Protein AF-000000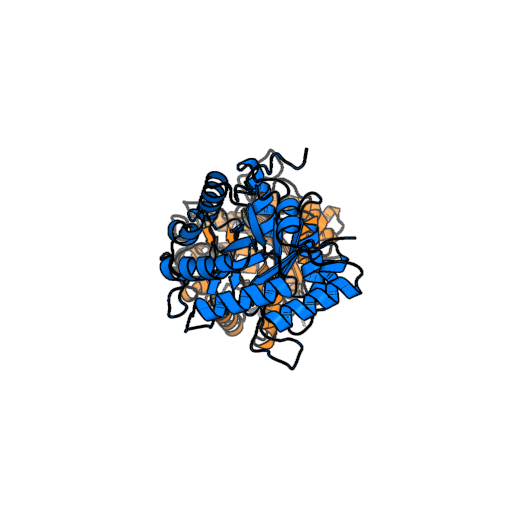0074026880 (afdb_homodimer)

Sequence (554 aa):
MRKVLISVAPVSALDKAINPKKIAEDVIECEKAGAGMVHLHVRDAQGNLTPDLTIFKETVERIREKSNIIIQASTGGISKLTIQERCAPLYYDKVEATSLNVGSCNLGNAVYCNPIDEVEYCVSEIIKMNKIPEIEVFELGMIHTVTELRKEFMFKDPILFSIVLGHIGAAPATIEALTAIRSFIPQDALWGITHAHRKNYEVFSAALGMGASTVRVGFEDSNYLDENTQVDKNVFLVERVAELIDVMGFAPATHDEARKMLSIKNSIGGKNCVYCEMRKVLISVAPVSALDKAINPKKIAEDVIECEKAGAGMVHLHVRDAQGNLTPDLTIFKETVERIREKSNIIIQASTGGISKLTIQERCAPLYYDKVEATSLNVGSCNLGNAVYCNPIDEVEYCVSEIIKMNKIPEIEVFELGMIHTVTELRKEFMFKDPILFSIVLGHIGAAPATIEALTAIRSFIPQDALWGITHAHRKNYEVFSAALGMGASTVRVGFEDSNYLDENTQVDKNVFLVERVAELIDVMGFAPATHDEARKMLSIKNSIGGKNCVYCE

Solvent-accessible surface area (backbone atoms only — not comparable to full-atom values): 28447 Å² total; per-residue (Å²): 124,58,60,29,32,28,30,35,25,66,60,36,81,81,44,53,71,55,48,42,67,64,52,19,54,45,50,49,50,19,36,76,42,34,31,14,29,38,46,39,70,41,28,42,59,61,34,44,78,44,59,58,52,64,54,38,50,52,19,51,53,56,30,53,74,79,40,80,55,41,32,25,36,42,46,66,77,86,68,90,66,50,64,72,41,34,44,46,59,64,76,38,84,78,45,50,28,28,42,37,57,57,41,26,29,23,51,49,74,40,63,38,82,29,34,48,67,51,31,51,50,50,52,50,51,36,55,76,59,68,41,42,56,37,35,44,30,50,45,54,14,30,49,52,38,50,59,56,44,53,76,79,40,86,71,67,70,50,42,36,37,28,42,42,21,34,43,49,44,30,22,54,72,41,65,67,48,50,53,50,43,54,70,66,53,60,88,78,40,46,36,23,40,37,43,37,73,37,35,66,58,65,59,58,49,51,39,49,73,72,61,38,39,31,41,49,47,20,34,50,39,31,47,38,70,31,83,84,40,73,56,94,54,48,38,62,51,42,36,51,51,39,49,54,36,42,75,73,62,34,37,59,18,47,31,69,54,39,27,61,72,52,62,50,76,78,72,74,74,68,72,80,67,79,70,79,110,124,58,62,28,32,27,30,36,24,63,61,36,81,80,42,52,68,55,48,42,67,62,52,19,53,44,51,50,50,19,37,78,45,34,31,12,30,38,45,39,70,40,29,42,59,61,34,44,78,46,58,59,51,64,52,39,50,50,20,51,52,56,30,54,74,79,40,79,54,40,34,24,36,43,47,66,78,85,69,90,65,50,65,73,40,34,44,44,60,62,76,39,84,75,42,50,29,27,41,38,55,56,41,28,30,22,50,50,73,40,63,38,81,31,35,47,66,52,28,51,51,51,52,51,50,36,55,74,59,67,39,43,56,38,35,45,30,51,44,54,15,28,50,53,39,50,60,57,45,53,75,80,40,84,74,68,69,50,43,35,38,28,43,42,22,33,43,48,44,28,22,53,70,40,65,69,47,50,52,49,42,53,71,66,53,61,87,77,41,45,36,24,40,36,44,36,72,36,36,66,58,66,60,57,51,51,40,50,73,73,62,39,38,32,40,49,48,20,34,50,37,31,46,39,70,32,83,85,41,71,56,95,55,48,37,62,52,42,36,50,51,39,47,53,36,41,76,72,63,33,37,58,17,47,32,70,54,38,28,61,71,51,61,50,78,79,74,77,76,69,71,76,65,78,68,81,108

Nearest PDB structures (foldseek):
  3no5-assembly2_C  TM=9.307E-01  e=2.090E-22  Cupriavidus pinatubonensis JMP134
  2y7d-assembly1_D  TM=9.167E-01  e=4.308E-23  Candidatus Cloacimonas acidaminovorans
  3c6c-assembly1_A  TM=9.116E-01  e=8.929E-23  Cupriavidus pinatubonensis JMP134
  3fa5-assembly1_B  TM=9.148E-01  e=9.540E-22  Paracoccus denitrificans PD1222
  3chv-assembly1_A-2  TM=9.078E-01  e=2.521E-21  Ruegeria pomeroyi DSS-3

Radius of gyration: 26.3 Å; Cα contacts (8 Å, |Δi|>4): 1227; chains: 2; bounding box: 46×79×79 Å

Structure (mmCIF, N/CA/C/O backbone):
data_AF-0000000074026880-model_v1
#
loop_
_entity.id
_entity.type
_entity.pdbx_description
1 polymer '3-keto-5-aminohexanoate cleavage enzyme'
#
loop_
_atom_site.group_PDB
_atom_site.id
_atom_site.type_symbol
_atom_site.label_atom_id
_atom_site.label_alt_id
_atom_site.label_comp_id
_atom_site.label_asym_id
_atom_site.label_entity_id
_atom_site.label_seq_id
_atom_site.pdbx_PDB_ins_code
_atom_site.Cartn_x
_atom_site.Cartn_y
_atom_site.Cartn_z
_atom_site.occupancy
_atom_site.B_iso_or_equiv
_atom_site.auth_seq_id
_atom_site.auth_comp_id
_atom_site.auth_asym_id
_atom_site.auth_atom_id
_atom_site.pdbx_PDB_model_num
ATOM 1 N N . MET A 1 1 ? -20.031 20.562 22.484 1 92.75 1 MET A N 1
ATOM 2 C CA . MET A 1 1 ? -19.984 20.469 21.031 1 92.75 1 MET A CA 1
ATOM 3 C C . MET A 1 1 ? -18.703 19.797 20.562 1 92.75 1 MET A C 1
ATOM 5 O O . MET A 1 1 ? -17.625 20.062 21.109 1 92.75 1 MET A O 1
ATOM 9 N N . ARG A 1 2 ? -18.859 18.844 19.609 1 97.31 2 ARG A N 1
ATOM 10 C CA . ARG A 1 2 ? -17.688 18.125 19.094 1 97.31 2 ARG A CA 1
ATOM 11 C C . ARG A 1 2 ? -16.75 19.078 18.328 1 97.31 2 ARG A C 1
ATOM 13 O O . ARG A 1 2 ? -17.219 19.875 17.516 1 97.31 2 ARG A O 1
ATOM 20 N N . LYS A 1 3 ? -15.438 19.062 18.688 1 98.69 3 LYS A N 1
ATOM 21 C CA . LYS A 1 3 ? -14.43 19.875 18.016 1 98.69 3 LYS A CA 1
ATOM 22 C C . LYS A 1 3 ? -13.711 19.094 16.938 1 98.69 3 LYS A C 1
ATOM 24 O O . LYS A 1 3 ? -13.383 17.906 17.125 1 98.69 3 LYS A O 1
ATOM 29 N N . VAL A 1 4 ? -13.5 19.672 15.781 1 98.88 4 VAL A N 1
ATOM 30 C CA . VAL A 1 4 ? -12.773 19.078 14.664 1 98.88 4 VAL A CA 1
ATOM 31 C C . VAL A 1 4 ? -11.57 19.953 14.305 1 98.88 4 VAL A C 1
ATOM 33 O O . VAL A 1 4 ? -11.703 21.172 14.148 1 98.88 4 VAL A O 1
ATOM 36 N N . LEU A 1 5 ? -10.422 19.391 14.25 1 98.94 5 LEU A N 1
ATOM 37 C CA . LEU A 1 5 ? -9.227 20.125 13.859 1 98.94 5 LEU A CA 1
ATOM 38 C C . LEU A 1 5 ? -9.125 20.234 12.344 1 98.94 5 LEU A C 1
ATOM 40 O O . LEU A 1 5 ? -9.102 19.219 11.641 1 98.94 5 LEU A O 1
ATOM 44 N N . ILE A 1 6 ? -9.117 21.438 11.836 1 98.94 6 ILE A N 1
ATOM 45 C CA . ILE A 1 6 ? -8.828 21.688 10.43 1 98.94 6 ILE A CA 1
ATOM 46 C C . ILE A 1 6 ? -7.336 21.969 10.25 1 98.94 6 ILE A C 1
ATOM 48 O O . ILE A 1 6 ? -6.789 22.891 10.867 1 98.94 6 ILE A O 1
ATOM 52 N N . SER A 1 7 ? -6.715 21.141 9.508 1 98.94 7 SER A N 1
ATOM 53 C CA . SER A 1 7 ? -5.332 21.359 9.102 1 98.94 7 SER A CA 1
ATOM 54 C C . SER A 1 7 ? -5.262 21.922 7.684 1 98.94 7 SER A C 1
ATOM 56 O O . SER A 1 7 ? -5.957 21.453 6.781 1 98.94 7 SER A O 1
ATOM 58 N N . VAL A 1 8 ? -4.469 22.969 7.496 1 98.94 8 VAL A N 1
ATOM 59 C CA . VAL A 1 8 ? -4.32 23.516 6.152 1 98.94 8 VAL A CA 1
ATOM 60 C C . VAL A 1 8 ? -2.939 23.172 5.602 1 98.94 8 VAL A C 1
ATOM 62 O O . VAL A 1 8 ? -1.927 23.359 6.273 1 98.94 8 VAL A O 1
ATOM 65 N N . ALA A 1 9 ? -2.879 22.531 4.445 1 98.94 9 ALA A N 1
ATOM 66 C CA . ALA A 1 9 ? -1.658 22.312 3.672 1 98.94 9 ALA A CA 1
ATOM 67 C C . ALA A 1 9 ? -1.588 23.25 2.473 1 98.94 9 ALA A C 1
ATOM 69 O O . ALA A 1 9 ? -2 22.891 1.368 1 98.94 9 ALA A O 1
ATOM 70 N N . PRO A 1 10 ? -0.983 24.375 2.637 1 98.88 10 PRO A N 1
ATOM 71 C CA . PRO A 1 10 ? -1.26 25.5 1.736 1 98.88 10 PRO A CA 1
ATOM 72 C C . PRO A 1 10 ? -0.454 25.422 0.44 1 98.88 10 PRO A C 1
ATOM 74 O O . PRO A 1 10 ? -0.75 26.141 -0.516 1 98.88 10 PRO A O 1
ATOM 77 N N . VAL A 1 11 ? 0.554 24.641 0.368 1 98.75 11 VAL A N 1
ATOM 78 C CA . VAL A 1 11 ? 1.497 24.734 -0.742 1 98.75 11 VAL A CA 1
ATOM 79 C C . VAL A 1 11 ? 1.317 23.547 -1.682 1 98.75 11 VAL A C 1
ATOM 81 O O . VAL A 1 11 ? 1.425 22.391 -1.26 1 98.75 11 VAL A O 1
ATOM 84 N N . SER A 1 12 ? 1.063 23.844 -2.922 1 97.94 12 SER A N 1
ATOM 85 C CA . SER A 1 12 ? 0.961 22.828 -3.953 1 97.94 12 SER A CA 1
ATOM 86 C C . SER A 1 12 ? 2.324 22.203 -4.262 1 97.94 12 SER A C 1
ATOM 88 O O . SER A 1 12 ? 3.334 22.906 -4.289 1 97.94 12 SER A O 1
ATOM 90 N N . ALA A 1 13 ? 2.324 20.953 -4.543 1 94.38 13 ALA A N 1
ATOM 91 C CA . ALA A 1 13 ? 3.559 20.281 -4.945 1 94.38 13 ALA A CA 1
ATOM 92 C C . ALA A 1 13 ? 4.082 20.828 -6.266 1 94.38 13 ALA A C 1
ATOM 94 O O . ALA A 1 13 ? 5.25 20.641 -6.605 1 94.38 13 ALA A O 1
ATOM 95 N N . LEU A 1 14 ? 3.27 21.547 -7 1 94.81 14 LEU A N 1
ATOM 96 C CA . LEU A 1 14 ? 3.625 22.062 -8.32 1 94.81 14 LEU A CA 1
ATOM 97 C C . LEU A 1 14 ? 4.148 23.5 -8.211 1 94.81 14 LEU A C 1
ATOM 99 O O . LEU A 1 14 ? 4.582 24.078 -9.211 1 94.81 14 LEU A O 1
ATOM 103 N N . ASP A 1 15 ? 4.07 24.031 -7.008 1 96.75 15 ASP A N 1
ATOM 104 C CA . ASP A 1 15 ? 4.523 25.406 -6.82 1 96.75 15 ASP A CA 1
ATOM 105 C C . ASP A 1 15 ? 6.035 25.516 -7.012 1 96.75 15 ASP A C 1
ATOM 107 O O . ASP A 1 15 ? 6.805 24.906 -6.266 1 96.75 15 ASP A O 1
ATOM 111 N N . LYS A 1 16 ? 6.508 26.375 -7.938 1 97.38 16 LYS A N 1
ATOM 112 C CA . LYS A 1 16 ? 7.926 26.516 -8.266 1 97.38 16 LYS A CA 1
ATOM 113 C C . LYS A 1 16 ? 8.477 27.859 -7.805 1 97.38 16 LYS A C 1
ATOM 115 O O . LYS A 1 16 ? 9.617 28.203 -8.125 1 97.38 16 LYS A O 1
ATOM 120 N N . ALA A 1 17 ? 7.656 28.562 -7.176 1 97.5 17 ALA A N 1
ATOM 121 C CA . ALA A 1 17 ? 8.062 29.859 -6.637 1 97.5 17 ALA A CA 1
ATOM 122 C C . ALA A 1 17 ? 7.594 30.016 -5.191 1 97.5 17 ALA A C 1
ATOM 124 O O . ALA A 1 17 ? 6.551 30.625 -4.934 1 97.5 17 ALA A O 1
ATOM 125 N N . ILE A 1 18 ? 8.414 29.578 -4.336 1 98.5 18 ILE A N 1
ATOM 126 C CA . ILE A 1 18 ? 8.055 29.578 -2.924 1 98.5 18 ILE A CA 1
ATOM 127 C C . ILE A 1 18 ? 8.32 30.969 -2.326 1 98.5 18 ILE A C 1
ATOM 129 O O . ILE A 1 18 ? 9.453 31.469 -2.381 1 98.5 18 ILE A O 1
ATOM 133 N N . ASN A 1 19 ? 7.316 31.516 -1.801 1 98.25 19 ASN A N 1
ATOM 134 C CA . ASN A 1 19 ? 7.367 32.844 -1.175 1 98.25 19 ASN A CA 1
ATOM 135 C C . ASN A 1 19 ? 6.906 32.781 0.279 1 98.25 19 ASN A C 1
ATOM 137 O O . ASN A 1 19 ? 5.707 32.75 0.552 1 98.25 19 ASN A O 1
ATOM 141 N N . PRO A 1 20 ? 7.824 32.906 1.199 1 98.69 20 PRO A N 1
ATOM 142 C CA . PRO A 1 20 ? 7.492 32.75 2.619 1 98.69 20 PRO A CA 1
ATOM 143 C C . PRO A 1 20 ? 6.441 33.781 3.078 1 98.69 20 PRO A C 1
ATOM 145 O O . PRO A 1 20 ? 5.543 33.438 3.848 1 98.69 20 PRO A O 1
ATOM 148 N N . LYS A 1 21 ? 6.547 34.969 2.678 1 98.56 21 LYS A N 1
ATOM 149 C CA . LYS A 1 21 ? 5.602 36.031 3.078 1 98.56 21 LYS A CA 1
ATOM 150 C C . LYS A 1 21 ? 4.184 35.656 2.639 1 98.56 21 LYS A C 1
ATOM 152 O O . LYS A 1 21 ? 3.242 35.75 3.432 1 98.56 21 LYS A O 1
ATOM 157 N N . LYS A 1 22 ? 4.051 35.281 1.367 1 98.44 22 LYS A N 1
ATOM 158 C CA . LYS A 1 22 ? 2.74 34.938 0.832 1 98.44 22 LYS A CA 1
ATOM 159 C C . LYS A 1 22 ? 2.15 33.719 1.568 1 98.44 22 LYS A C 1
ATOM 161 O O . LYS A 1 22 ? 0.96 33.719 1.891 1 98.44 22 LYS A O 1
ATOM 166 N N . ILE A 1 23 ? 2.957 32.719 1.78 1 98.81 23 ILE A N 1
ATOM 167 C CA . ILE A 1 23 ? 2.504 31.531 2.477 1 98.81 23 ILE A CA 1
ATOM 168 C C . ILE A 1 23 ? 2.059 31.891 3.893 1 98.81 23 ILE A C 1
ATOM 170 O O . ILE A 1 23 ? 0.99 31.469 4.34 1 98.81 23 ILE A O 1
ATOM 174 N N . ALA A 1 24 ? 2.857 32.656 4.605 1 98.88 24 ALA A N 1
ATOM 175 C CA . ALA A 1 24 ? 2.539 33.062 5.977 1 98.88 24 ALA A CA 1
ATOM 176 C C . ALA A 1 24 ? 1.213 33.812 6.039 1 98.88 24 ALA A C 1
ATOM 178 O O . ALA A 1 24 ? 0.373 33.531 6.898 1 98.88 24 ALA A O 1
ATOM 179 N N . GLU A 1 25 ? 1.048 34.781 5.18 1 98.75 25 GLU A N 1
ATOM 180 C CA . GLU A 1 25 ? -0.194 35.531 5.133 1 98.75 25 GLU A CA 1
ATOM 181 C C . GLU A 1 25 ? -1.395 34.625 4.879 1 98.75 25 GLU A C 1
ATOM 183 O O . GLU A 1 25 ? -2.439 34.781 5.516 1 98.75 25 GLU A O 1
ATOM 188 N N . ASP A 1 26 ? -1.2 33.719 3.914 1 98.75 26 ASP A N 1
ATOM 189 C CA . ASP A 1 26 ? -2.24 32.75 3.594 1 98.75 26 ASP A CA 1
ATOM 190 C C . ASP A 1 26 ? -2.598 31.906 4.812 1 98.75 26 ASP A C 1
ATOM 192 O O . ASP A 1 26 ? -3.775 31.734 5.125 1 98.75 26 ASP A O 1
ATOM 196 N N . VAL A 1 27 ? -1.641 31.406 5.543 1 98.88 27 VAL A N 1
ATOM 197 C CA . VAL A 1 27 ? -1.824 30.562 6.719 1 98.88 27 VAL A CA 1
ATOM 198 C C . VAL A 1 27 ? -2.541 31.344 7.812 1 98.88 27 VAL A C 1
ATOM 200 O O . VAL A 1 27 ? -3.445 30.828 8.469 1 98.88 27 VAL A O 1
ATOM 203 N N . ILE A 1 28 ? -2.143 32.594 8.078 1 98.81 28 ILE A N 1
ATOM 204 C CA . ILE A 1 28 ? -2.748 33.469 9.094 1 98.81 28 ILE A CA 1
ATOM 205 C C . ILE A 1 28 ? -4.227 33.656 8.781 1 98.81 28 ILE A C 1
ATOM 207 O O . ILE A 1 28 ? -5.078 33.594 9.672 1 98.81 28 ILE A O 1
ATOM 211 N N . GLU A 1 29 ? -4.496 33.906 7.516 1 98.81 29 GLU A N 1
ATOM 212 C CA . GLU A 1 29 ? -5.887 34.062 7.094 1 98.81 29 GLU A CA 1
ATOM 213 C C . GLU A 1 29 ? -6.66 32.75 7.332 1 98.81 29 GLU A C 1
ATOM 215 O O . GLU A 1 29 ? -7.82 32.781 7.754 1 98.81 29 GLU A O 1
ATOM 220 N N . CYS A 1 30 ? -6.086 31.625 7.035 1 98.94 30 CYS A N 1
ATOM 221 C CA . CYS A 1 30 ? -6.707 30.328 7.234 1 98.94 30 CYS A CA 1
ATOM 222 C C . CYS A 1 30 ? -6.996 30.062 8.711 1 98.94 30 CYS A C 1
ATOM 224 O O . CYS A 1 30 ? -8.031 29.5 9.055 1 98.94 30 CYS A O 1
ATOM 226 N N . GLU A 1 31 ? -6.043 30.453 9.555 1 98.88 31 GLU A N 1
ATOM 227 C CA . GLU A 1 31 ? -6.293 30.297 10.984 1 98.88 31 GLU A CA 1
ATOM 228 C C . GLU A 1 31 ? -7.531 31.078 11.422 1 98.88 31 GLU A C 1
ATOM 230 O O . GLU A 1 31 ? -8.352 30.562 12.188 1 98.88 31 GLU A O 1
ATOM 235 N N . LYS A 1 32 ? -7.617 32.312 10.992 1 98.56 32 LYS A N 1
ATOM 236 C CA . LYS A 1 32 ? -8.781 33.156 11.305 1 98.56 32 LYS A CA 1
ATOM 237 C C . LYS A 1 32 ? -10.07 32.5 10.828 1 98.56 32 LYS A C 1
ATOM 239 O O . LYS A 1 32 ? -11.125 32.656 11.438 1 98.56 32 LYS A O 1
ATOM 244 N N . ALA A 1 33 ? -9.93 31.688 9.758 1 98.75 33 ALA A N 1
ATOM 245 C CA . ALA A 1 33 ? -11.094 31.016 9.156 1 98.75 33 ALA A CA 1
ATOM 246 C C . ALA A 1 33 ? -11.398 29.703 9.859 1 98.75 33 ALA A C 1
ATOM 248 O O . ALA A 1 33 ? -12.422 29.078 9.586 1 98.75 33 ALA A O 1
ATOM 249 N N . GLY A 1 34 ? -10.484 29.25 10.742 1 98.69 34 GLY A N 1
ATOM 250 C CA . GLY A 1 34 ? -10.844 28.078 11.531 1 98.69 34 GLY A CA 1
ATOM 251 C C . GLY A 1 34 ? -9.758 27.016 11.547 1 98.69 34 GLY A C 1
ATOM 252 O O . GLY A 1 34 ? -9.875 26.016 12.258 1 98.69 34 GLY A O 1
ATOM 253 N N . ALA A 1 35 ? -8.664 27.203 10.805 1 98.88 35 ALA A N 1
ATOM 254 C CA . ALA A 1 35 ? -7.582 26.219 10.812 1 98.88 35 ALA A CA 1
ATOM 255 C C . ALA A 1 35 ? -6.82 26.266 12.141 1 98.88 35 ALA A C 1
ATOM 257 O O . ALA A 1 35 ? -6.5 27.344 12.648 1 98.88 35 ALA A O 1
ATOM 258 N N . GLY A 1 36 ? -6.547 25.094 12.695 1 98.81 36 GLY A N 1
ATOM 259 C CA . GLY A 1 36 ? -5.801 25.016 13.945 1 98.81 36 GLY A CA 1
ATOM 260 C C . GLY A 1 36 ? -4.375 24.516 13.758 1 98.81 36 GLY A C 1
ATOM 261 O O . GLY A 1 36 ? -3.561 24.609 14.68 1 98.81 36 GLY A O 1
ATOM 262 N N . MET A 1 37 ? -4.066 24 12.594 1 98.88 37 MET A N 1
ATOM 263 C CA . MET A 1 37 ? -2.752 23.453 12.281 1 98.88 37 MET A CA 1
ATOM 264 C C . MET A 1 37 ? -2.381 23.719 10.828 1 98.88 37 MET A C 1
ATOM 266 O O . MET A 1 37 ? -3.248 23.719 9.953 1 98.88 37 MET A O 1
ATOM 270 N N . VAL A 1 38 ? -1.143 24.047 10.578 1 98.94 38 VAL A N 1
ATOM 271 C CA . VAL A 1 38 ? -0.624 24.141 9.219 1 98.94 38 VAL A CA 1
ATOM 272 C C . VAL A 1 38 ? 0.357 23 8.953 1 98.94 38 VAL A C 1
ATOM 274 O O . VAL A 1 38 ? 1.138 22.625 9.828 1 98.94 38 VAL A O 1
ATOM 277 N N . HIS A 1 39 ? 0.223 22.375 7.824 1 98.94 39 HIS A N 1
ATOM 278 C CA . HIS A 1 39 ? 1.122 21.328 7.328 1 98.94 39 HIS A CA 1
ATOM 279 C C . HIS A 1 39 ? 2.051 21.875 6.25 1 98.94 39 HIS A C 1
ATOM 281 O O . HIS A 1 39 ? 1.59 22.328 5.195 1 98.94 39 HIS A O 1
ATOM 287 N N . LEU A 1 40 ? 3.357 21.828 6.523 1 98.88 40 LEU A N 1
ATOM 288 C CA . LEU A 1 40 ? 4.324 22.406 5.59 1 98.88 40 LEU A CA 1
ATOM 289 C C . LEU A 1 40 ? 5.414 21.391 5.254 1 98.88 40 LEU A C 1
ATOM 291 O O . LEU A 1 40 ? 5.902 20.672 6.137 1 98.88 40 LEU A O 1
ATOM 295 N N . HIS A 1 41 ? 5.762 21.297 4.012 1 98.75 41 HIS A N 1
ATOM 296 C CA . HIS A 1 41 ? 7 20.656 3.578 1 98.75 41 HIS A CA 1
ATOM 297 C C . HIS A 1 41 ? 8.164 21.641 3.6 1 98.75 41 HIS A C 1
ATOM 299 O O . HIS A 1 41 ? 7.961 22.859 3.488 1 98.75 41 HIS A O 1
ATOM 305 N N . VAL A 1 42 ? 9.344 21.109 3.732 1 98.69 42 VAL A N 1
ATOM 306 C CA . VAL A 1 42 ? 10.547 21.938 3.582 1 98.69 42 VAL A CA 1
ATOM 307 C C . VAL A 1 42 ? 10.93 22.016 2.107 1 98.69 42 VAL A C 1
ATOM 309 O O . VAL A 1 42 ? 11.281 21.016 1.49 1 98.69 42 VAL A O 1
ATOM 312 N N . ARG A 1 43 ? 10.852 23.203 1.631 1 98.56 43 ARG A N 1
ATOM 313 C CA . ARG A 1 43 ? 11.109 23.422 0.211 1 98.56 43 ARG A CA 1
ATOM 314 C C . ARG A 1 43 ? 12.133 24.531 0.006 1 98.56 43 ARG A C 1
ATOM 316 O O . ARG A 1 43 ? 12.234 25.438 0.826 1 98.56 43 ARG A O 1
ATOM 323 N N . ASP A 1 44 ? 12.891 24.484 -1.138 1 98.25 44 ASP A N 1
ATOM 324 C CA . ASP A 1 44 ? 13.719 25.625 -1.548 1 98.25 44 ASP A CA 1
ATOM 325 C C . ASP A 1 44 ? 12.898 26.641 -2.336 1 98.25 44 ASP A C 1
ATOM 327 O O . ASP A 1 44 ? 11.68 26.516 -2.451 1 98.25 44 ASP A O 1
ATOM 331 N N . ALA A 1 45 ? 13.531 27.688 -2.781 1 98.19 45 ALA A N 1
ATOM 332 C CA . ALA A 1 45 ? 12.844 28.797 -3.428 1 98.19 45 ALA A CA 1
ATOM 333 C C . ALA A 1 45 ? 12.172 28.344 -4.723 1 98.19 45 ALA A C 1
ATOM 335 O O . ALA A 1 45 ? 11.172 28.938 -5.148 1 98.19 45 ALA A O 1
ATOM 336 N N . GLN A 1 46 ? 12.711 27.219 -5.316 1 97.94 46 GLN A N 1
ATOM 337 C CA . GLN A 1 46 ? 12.195 26.719 -6.59 1 97.94 46 GLN A CA 1
ATOM 338 C C . GLN A 1 46 ? 11.148 25.641 -6.371 1 97.94 46 GLN A C 1
ATOM 340 O O . GLN A 1 46 ? 10.641 25.047 -7.332 1 97.94 46 GLN A O 1
ATOM 345 N N . GLY A 1 47 ? 10.789 25.328 -5.16 1 98 47 GLY A N 1
ATOM 346 C CA . GLY A 1 47 ? 9.703 24.422 -4.852 1 98 47 GLY A CA 1
ATOM 347 C C . GLY A 1 47 ? 10.172 23 -4.625 1 98 47 GLY A C 1
ATOM 348 O O . GLY A 1 47 ? 9.367 22.109 -4.316 1 98 47 GLY A O 1
ATOM 349 N N . ASN A 1 48 ? 11.477 22.781 -4.68 1 97.81 48 ASN A N 1
ATOM 350 C CA . ASN A 1 48 ? 11.992 21.438 -4.473 1 97.81 48 ASN A CA 1
ATOM 351 C C . ASN A 1 48 ? 12.125 21.109 -2.988 1 97.81 48 ASN A C 1
ATOM 353 O O . ASN A 1 48 ? 12.469 21.969 -2.184 1 97.81 48 ASN A O 1
ATOM 357 N N . LEU A 1 49 ? 11.859 19.875 -2.668 1 98.19 49 LEU A N 1
ATOM 358 C CA . LEU A 1 49 ? 12.109 19.438 -1.303 1 98.19 49 LEU A CA 1
ATOM 359 C C . LEU A 1 49 ? 13.602 19.5 -0.978 1 98.19 49 LEU A C 1
ATOM 361 O O . LEU A 1 49 ? 14.438 19.188 -1.826 1 98.19 49 LEU A O 1
ATOM 365 N N . THR A 1 50 ? 13.922 19.938 0.203 1 98.44 50 THR A N 1
ATOM 366 C CA . THR A 1 50 ? 15.305 20.172 0.602 1 98.44 50 THR A CA 1
ATOM 367 C C . THR A 1 50 ? 15.477 19.984 2.107 1 98.44 50 THR A C 1
ATOM 369 O O . THR A 1 50 ? 14.508 20.094 2.863 1 98.44 50 THR A O 1
ATOM 372 N N . PRO A 1 51 ? 16.609 19.578 2.553 1 98.12 51 PRO A N 1
ATOM 373 C CA . PRO A 1 51 ? 16.875 19.547 3.996 1 98.12 51 PRO A CA 1
ATOM 374 C C . PRO A 1 51 ? 17.188 20.938 4.559 1 98.12 51 PRO A C 1
ATOM 376 O O . PRO A 1 51 ? 17.25 21.109 5.777 1 98.12 51 PRO A O 1
ATOM 379 N N . ASP A 1 52 ? 17.453 21.891 3.707 1 98.56 52 ASP A N 1
ATOM 380 C CA . ASP A 1 52 ? 17.766 23.266 4.121 1 98.56 52 ASP A CA 1
ATOM 381 C C . ASP A 1 52 ? 16.531 23.953 4.691 1 98.56 52 ASP A C 1
ATOM 383 O O . ASP A 1 52 ? 15.578 24.219 3.971 1 98.56 52 ASP A O 1
ATOM 387 N N . LEU A 1 53 ? 16.562 24.391 5.93 1 98.69 53 LEU A N 1
ATOM 388 C CA . LEU A 1 53 ? 15.391 24.875 6.652 1 98.69 53 LEU A CA 1
ATOM 389 C C . LEU A 1 53 ? 15.242 26.391 6.48 1 98.69 53 LEU A C 1
ATOM 391 O O . LEU A 1 53 ? 14.32 26.984 7.035 1 98.69 53 LEU A O 1
ATOM 395 N N . THR A 1 54 ? 16.078 27 5.73 1 98.69 54 THR A N 1
ATOM 396 C CA . THR A 1 54 ? 16.156 28.453 5.676 1 98.69 54 THR A CA 1
ATOM 397 C C . THR A 1 54 ? 14.789 29.047 5.32 1 98.69 54 THR A C 1
ATOM 399 O O . THR A 1 54 ? 14.234 29.844 6.078 1 98.69 54 THR A O 1
ATOM 402 N N . ILE A 1 55 ? 14.234 28.641 4.223 1 98.75 55 ILE A N 1
ATOM 403 C CA . ILE A 1 55 ? 12.969 29.188 3.746 1 98.75 55 ILE A CA 1
ATOM 404 C C . ILE A 1 55 ? 11.836 28.719 4.66 1 98.75 55 ILE A C 1
ATOM 406 O O . ILE A 1 55 ? 10.914 29.484 4.957 1 98.75 55 ILE A O 1
ATOM 410 N N . PHE A 1 56 ? 11.922 27.531 5.094 1 98.88 56 PHE A N 1
ATOM 411 C CA . PHE A 1 56 ? 10.945 26.984 6.023 1 98.88 56 PHE A CA 1
ATOM 412 C C . PHE A 1 56 ? 10.883 27.812 7.301 1 98.88 56 PHE A C 1
ATOM 414 O O . PHE A 1 56 ? 9.805 28.234 7.73 1 98.88 56 PHE A O 1
ATOM 421 N N . LYS A 1 57 ? 11.992 28.047 7.91 1 98.81 57 LYS A N 1
ATOM 422 C CA . LYS A 1 57 ? 12.062 28.828 9.148 1 98.81 57 LYS A CA 1
ATOM 423 C C . LYS A 1 57 ? 11.562 30.25 8.93 1 98.81 57 LYS A C 1
ATOM 425 O O . LYS A 1 57 ? 10.883 30.812 9.789 1 98.81 57 LYS A O 1
ATOM 430 N N . GLU A 1 58 ? 11.984 30.781 7.828 1 98.88 58 GLU A N 1
ATOM 431 C CA . GLU A 1 58 ? 11.469 32.125 7.531 1 98.88 58 GLU A CA 1
ATOM 432 C C . GLU A 1 58 ? 9.945 32.125 7.504 1 98.88 58 GLU A C 1
ATOM 434 O O . GLU A 1 58 ? 9.312 33.031 8.062 1 98.88 58 GLU A O 1
ATOM 439 N N . THR A 1 59 ? 9.328 31.156 6.789 1 98.88 59 THR A N 1
ATOM 440 C CA . THR A 1 59 ? 7.875 31.047 6.703 1 98.88 59 THR A CA 1
ATOM 441 C C . THR A 1 59 ? 7.258 30.938 8.094 1 98.88 59 THR A C 1
ATOM 443 O O . THR A 1 59 ? 6.32 31.656 8.422 1 98.88 59 THR A O 1
ATOM 446 N N . VAL A 1 60 ? 7.812 30.094 8.93 1 98.88 60 VAL A N 1
ATOM 447 C CA . VAL A 1 60 ? 7.289 29.828 10.266 1 98.88 60 VAL A CA 1
ATOM 448 C C . VAL A 1 60 ? 7.418 31.078 11.125 1 98.88 60 VAL A C 1
ATOM 450 O O . VAL A 1 60 ? 6.496 31.438 11.867 1 98.88 60 VAL A O 1
ATOM 453 N N . GLU A 1 61 ? 8.57 31.734 11.055 1 98.69 61 GLU A N 1
ATOM 454 C CA . GLU A 1 61 ? 8.781 32.969 11.836 1 98.69 61 GLU A CA 1
ATOM 455 C C . GLU A 1 61 ? 7.762 34.031 11.461 1 98.69 61 GLU A C 1
ATOM 457 O O . GLU A 1 61 ? 7.25 34.75 12.328 1 98.69 61 GLU A O 1
ATOM 462 N N . ARG A 1 62 ? 7.543 34.125 10.188 1 98.81 62 ARG A N 1
ATOM 463 C CA . ARG A 1 62 ? 6.543 35.094 9.734 1 98.81 62 ARG A CA 1
ATOM 464 C C . ARG A 1 62 ? 5.16 34.719 10.258 1 98.81 62 ARG A C 1
ATOM 466 O O . ARG A 1 62 ? 4.387 35.594 10.648 1 98.81 62 ARG A O 1
ATOM 473 N N . ILE A 1 63 ? 4.754 33.469 10.242 1 98.81 63 ILE A N 1
ATOM 474 C CA . ILE A 1 63 ? 3.48 33 10.781 1 98.81 63 ILE A CA 1
ATOM 475 C C . ILE A 1 63 ? 3.389 33.375 12.266 1 98.81 63 ILE A C 1
ATOM 477 O O . ILE A 1 63 ? 2.369 33.906 12.719 1 98.81 63 ILE A O 1
ATOM 481 N N . ARG A 1 64 ? 4.496 33.156 12.992 1 98.38 64 ARG A N 1
ATOM 482 C CA . ARG A 1 64 ? 4.531 33.312 14.445 1 98.38 64 ARG A CA 1
ATOM 483 C C . ARG A 1 64 ? 4.395 34.781 14.852 1 98.38 64 ARG A C 1
ATOM 485 O O . ARG A 1 64 ? 4.078 35.062 16.016 1 98.38 64 ARG A O 1
ATOM 492 N N . GLU A 1 65 ? 4.613 35.656 13.984 1 97.69 65 GLU A N 1
ATOM 493 C CA . GLU A 1 65 ? 4.438 37.062 14.273 1 97.69 65 GLU A CA 1
ATOM 494 C C . GLU A 1 65 ? 2.986 37.406 14.609 1 97.69 65 GLU A C 1
ATOM 496 O O . GLU A 1 65 ? 2.711 38.312 15.375 1 97.69 65 GLU A O 1
ATOM 501 N N . LYS A 1 66 ? 2.1 36.562 14.094 1 97.81 66 LYS A N 1
ATOM 502 C CA . LYS A 1 66 ? 0.699 36.938 14.234 1 97.81 66 LYS A CA 1
ATOM 503 C C . LYS A 1 66 ? -0.172 35.75 14.594 1 97.81 66 LYS A C 1
ATOM 505 O O . LYS A 1 66 ? -1.384 35.875 14.766 1 97.81 66 LYS A O 1
ATOM 510 N N . SER A 1 67 ? 0.392 34.625 14.664 1 98.06 67 SER A N 1
ATOM 511 C CA . SER A 1 67 ? -0.404 33.406 14.828 1 98.06 67 SER A CA 1
ATOM 512 C C . SER A 1 67 ? 0.31 32.375 15.719 1 98.06 67 SER A C 1
ATOM 514 O O . SER A 1 67 ? 1.534 32.25 15.656 1 98.06 67 SER A O 1
ATOM 516 N N . ASN A 1 68 ? -0.449 31.688 16.516 1 97.62 68 ASN A N 1
ATOM 517 C CA . ASN A 1 68 ? 0.071 30.578 17.312 1 97.62 68 ASN A CA 1
ATOM 518 C C . ASN A 1 68 ? -0.422 29.234 16.797 1 97.62 68 ASN A C 1
ATOM 520 O O . ASN A 1 68 ? -0.547 28.281 17.562 1 97.62 68 ASN A O 1
ATOM 524 N N . ILE A 1 69 ? -0.817 29.188 15.5 1 98.75 69 ILE A N 1
ATOM 525 C CA . ILE A 1 69 ? -1.283 27.969 14.859 1 98.75 69 ILE A CA 1
ATOM 526 C C . ILE A 1 69 ? -0.261 26.844 15.07 1 98.75 69 ILE A C 1
ATOM 528 O O . ILE A 1 69 ? 0.939 27.109 15.172 1 98.75 69 ILE A O 1
ATOM 532 N N . ILE A 1 70 ? -0.696 25.594 15.242 1 98.81 70 ILE A N 1
ATOM 533 C CA . ILE A 1 70 ? 0.227 24.469 15.352 1 98.81 70 ILE A CA 1
ATOM 534 C C . ILE A 1 70 ? 1.026 24.344 14.055 1 98.81 70 ILE A C 1
ATOM 536 O O . ILE A 1 70 ? 0.458 24.375 12.961 1 98.81 70 ILE A O 1
ATOM 540 N N . ILE A 1 71 ? 2.328 24.234 14.148 1 98.88 71 ILE A N 1
ATOM 541 C CA . ILE A 1 71 ? 3.199 24.047 13 1 98.88 71 ILE A CA 1
ATOM 542 C C . ILE A 1 71 ? 3.514 22.547 12.844 1 98.88 71 ILE A C 1
ATOM 544 O O . ILE A 1 71 ? 4.195 21.969 13.688 1 98.88 71 ILE A O 1
ATOM 548 N N . GLN A 1 72 ? 2.994 21.953 11.812 1 98.88 72 GLN A N 1
ATOM 549 C CA . GLN A 1 72 ? 3.334 20.578 11.453 1 98.88 72 GLN A CA 1
ATOM 550 C C . GLN A 1 72 ? 4.277 20.547 10.25 1 98.88 72 GLN A C 1
ATOM 552 O O . GLN A 1 72 ? 3.994 21.156 9.211 1 98.88 72 GLN A O 1
ATOM 557 N N . ALA A 1 73 ? 5.352 19.875 10.406 1 98.81 73 ALA A N 1
ATOM 558 C CA . ALA A 1 73 ? 6.301 19.703 9.305 1 98.81 73 ALA A CA 1
ATOM 559 C C . ALA A 1 73 ? 6.227 18.297 8.719 1 98.81 73 ALA A C 1
ATOM 561 O O . ALA A 1 73 ? 6.082 17.312 9.453 1 98.81 73 ALA A O 1
ATOM 562 N N . SER A 1 74 ? 6.344 18.219 7.461 1 98.5 74 SER A N 1
ATOM 563 C CA . SER A 1 74 ? 6.312 16.906 6.801 1 98.5 74 SER A CA 1
ATOM 564 C C . SER A 1 74 ? 7.668 16.219 6.883 1 98.5 74 SER A C 1
ATOM 566 O O . SER A 1 74 ? 8.711 16.859 6.715 1 98.5 74 SER A O 1
ATOM 568 N N . THR A 1 75 ? 7.629 14.922 7.125 1 98.12 75 THR A N 1
ATOM 569 C CA . THR A 1 75 ? 8.836 14.109 6.98 1 98.12 75 THR A CA 1
ATOM 570 C C . THR A 1 75 ? 8.766 13.266 5.711 1 98.12 75 THR A C 1
ATOM 572 O O . THR A 1 75 ? 9.562 12.344 5.531 1 98.12 75 THR A O 1
ATOM 575 N N . GLY A 1 76 ? 7.789 13.539 4.934 1 96 76 GLY A N 1
ATOM 576 C CA . GLY A 1 76 ? 7.582 12.734 3.74 1 96 76 GLY A CA 1
ATOM 577 C C . GLY A 1 76 ? 7.871 13.484 2.455 1 96 76 GLY A C 1
ATOM 578 O O . GLY A 1 76 ? 8.641 14.453 2.453 1 96 76 GLY A O 1
ATOM 579 N N . GLY A 1 77 ? 7.355 12.898 1.346 1 93.25 77 GLY A N 1
ATOM 580 C CA . GLY A 1 77 ? 7.496 13.484 0.021 1 93.25 77 GLY A CA 1
ATOM 581 C C . GLY A 1 77 ? 8.344 12.641 -0.914 1 93.25 77 GLY A C 1
ATOM 582 O O . GLY A 1 77 ? 9.328 12.023 -0.486 1 93.25 77 GLY A O 1
ATOM 583 N N . ILE A 1 78 ? 7.898 12.625 -2.092 1 93.25 78 ILE A N 1
ATOM 584 C CA . ILE A 1 78 ? 8.68 11.969 -3.133 1 93.25 78 ILE A CA 1
ATOM 585 C C . ILE A 1 78 ? 9.93 12.789 -3.443 1 93.25 78 ILE A C 1
ATOM 587 O O . ILE A 1 78 ? 9.836 13.898 -3.969 1 93.25 78 ILE A O 1
ATOM 591 N N . SER A 1 79 ? 11.062 12.32 -3.086 1 93.88 79 SER A N 1
ATOM 592 C CA . SER A 1 79 ? 12.32 13.031 -3.289 1 93.88 79 SE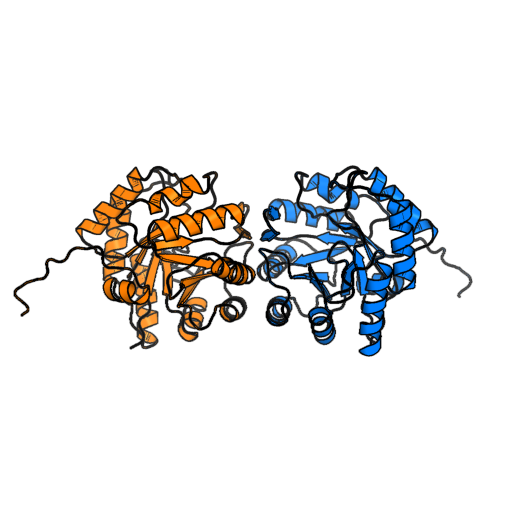R A CA 1
ATOM 593 C C . SER A 1 79 ? 13.516 12.086 -3.178 1 93.88 79 SER A C 1
ATOM 595 O O . SER A 1 79 ? 13.344 10.898 -2.918 1 93.88 79 SER A O 1
ATOM 597 N N . LYS A 1 80 ? 14.695 12.625 -3.453 1 94.88 80 LYS A N 1
ATOM 598 C CA . LYS A 1 80 ? 15.93 11.859 -3.32 1 94.88 80 LYS A CA 1
ATOM 599 C C . LYS A 1 80 ? 16.547 12.039 -1.937 1 94.88 80 LYS A C 1
ATOM 601 O O . LYS A 1 80 ? 17.672 11.594 -1.686 1 94.88 80 LYS A O 1
ATOM 606 N N . LEU A 1 81 ? 15.852 12.742 -1.125 1 98 81 LEU A N 1
ATOM 607 C CA . LEU A 1 81 ? 16.375 13 0.215 1 98 81 LEU A CA 1
ATOM 608 C C . LEU A 1 81 ? 16.422 11.711 1.027 1 98 81 LEU A C 1
ATOM 610 O O . LEU A 1 81 ? 15.523 10.875 0.947 1 98 81 LEU A O 1
ATOM 614 N N . THR A 1 82 ? 17.484 11.578 1.835 1 97.94 82 THR A N 1
ATOM 615 C CA . THR A 1 82 ? 17.547 10.492 2.809 1 97.94 82 THR A CA 1
ATOM 616 C C . THR A 1 82 ? 16.547 10.719 3.936 1 97.94 82 THR A C 1
ATOM 618 O O . THR A 1 82 ? 16.031 11.828 4.102 1 97.94 82 THR A O 1
ATOM 621 N N . ILE A 1 83 ? 16.281 9.664 4.711 1 98.12 83 ILE A N 1
ATOM 622 C CA . ILE A 1 83 ? 15.359 9.797 5.828 1 98.12 83 ILE A CA 1
ATOM 623 C C . ILE A 1 83 ? 15.906 10.805 6.836 1 98.12 83 ILE A C 1
ATOM 625 O O . ILE A 1 83 ? 15.148 11.562 7.441 1 98.12 83 ILE A O 1
ATOM 629 N N . GLN A 1 84 ? 17.234 10.891 7.062 1 98.38 84 GLN A N 1
ATOM 630 C CA . GLN A 1 84 ? 17.859 11.852 7.965 1 98.38 84 GLN A CA 1
ATOM 631 C C . GLN A 1 84 ? 17.594 13.281 7.5 1 98.38 84 GLN A C 1
ATOM 633 O O . GLN A 1 84 ? 17.281 14.164 8.305 1 98.38 84 GLN A O 1
ATOM 638 N N . GLU A 1 85 ? 17.719 13.461 6.188 1 98.69 85 GLU A N 1
ATOM 639 C CA . GLU A 1 85 ? 17.469 14.781 5.605 1 98.69 85 GLU A CA 1
ATOM 640 C C . GLU A 1 85 ? 15.992 15.164 5.73 1 98.69 85 GLU A C 1
ATOM 642 O O . GLU A 1 85 ? 15.672 16.312 6.027 1 98.69 85 GLU A O 1
ATOM 647 N N . ARG A 1 86 ? 15.078 14.234 5.52 1 98.5 86 ARG A N 1
ATOM 648 C CA . ARG A 1 86 ? 13.641 14.492 5.625 1 98.5 86 ARG A CA 1
ATOM 649 C C . ARG A 1 86 ? 13.25 14.828 7.062 1 98.5 86 ARG A C 1
ATOM 651 O O . ARG A 1 86 ? 12.266 15.531 7.293 1 98.5 86 ARG A O 1
ATOM 658 N N . CYS A 1 87 ? 14.039 14.391 8.023 1 98.56 87 CYS A N 1
ATOM 659 C CA . CYS A 1 87 ? 13.742 14.586 9.445 1 98.56 87 CYS A CA 1
ATOM 660 C C . CYS A 1 87 ? 14.289 15.922 9.938 1 98.56 87 CYS A C 1
ATOM 662 O O . CYS A 1 87 ? 14.117 16.281 11.102 1 98.56 87 CYS A O 1
ATOM 664 N N . ALA A 1 88 ? 14.914 16.734 9.109 1 98.38 88 ALA A N 1
ATOM 665 C CA . ALA A 1 88 ? 15.578 17.984 9.484 1 98.38 88 ALA A CA 1
ATOM 666 C C . ALA A 1 88 ? 14.641 18.891 10.273 1 98.38 88 ALA A C 1
ATOM 668 O O . ALA A 1 88 ? 15.039 19.484 11.281 1 98.38 88 ALA A O 1
ATOM 669 N N . PRO A 1 89 ? 13.398 18.984 9.891 1 98.38 89 PRO A N 1
ATOM 670 C CA . PRO A 1 89 ? 12.547 19.953 10.586 1 98.38 89 PRO A CA 1
ATOM 671 C C . PRO A 1 89 ? 12.188 19.516 12 1 98.38 89 PRO A C 1
ATOM 673 O O . PRO A 1 89 ? 11.688 20.312 12.789 1 98.38 89 PRO A O 1
ATOM 676 N N . LEU A 1 90 ? 12.383 18.281 12.32 1 98.19 90 LEU A N 1
ATOM 677 C CA . LEU A 1 90 ? 12.078 17.766 13.656 1 98.19 90 LEU A CA 1
ATOM 678 C C . LEU A 1 90 ? 12.883 18.516 14.719 1 98.19 90 LEU A C 1
ATOM 680 O O . LEU A 1 90 ? 12.469 18.594 15.875 1 98.19 90 LEU A O 1
ATOM 684 N N . TYR A 1 91 ? 13.984 19.094 14.344 1 97.81 91 TYR A N 1
ATOM 685 C CA . TYR A 1 91 ? 14.914 19.656 15.305 1 97.81 91 TYR A CA 1
ATOM 686 C C . TYR A 1 91 ? 14.68 21.156 15.477 1 97.81 91 TYR A C 1
ATOM 688 O O . TYR A 1 91 ? 15.398 21.828 16.219 1 97.81 91 TYR A O 1
ATOM 696 N N . TYR A 1 92 ? 13.766 21.703 14.734 1 98 92 TYR A N 1
ATOM 697 C CA . TYR A 1 92 ? 13.352 23.094 14.875 1 98 92 TYR A CA 1
ATOM 698 C C . TYR A 1 92 ? 12.305 23.234 15.977 1 98 92 TYR A C 1
ATOM 700 O O . TYR A 1 92 ? 11.242 22.609 15.922 1 98 92 TYR A O 1
ATOM 708 N N . ASP A 1 93 ? 12.555 24 16.953 1 96.44 93 ASP A N 1
ATOM 709 C CA . ASP A 1 93 ? 11.805 24.047 18.203 1 96.44 93 ASP A CA 1
ATOM 710 C C . ASP A 1 93 ? 10.375 24.531 17.969 1 96.44 93 ASP A C 1
ATOM 712 O O . ASP A 1 93 ? 9.492 24.281 18.781 1 96.44 93 ASP A O 1
ATOM 716 N N . LYS A 1 94 ? 10.141 25.25 16.859 1 97.56 94 LYS A N 1
ATOM 717 C CA . LYS A 1 94 ? 8.805 25.781 16.609 1 97.56 94 LYS A CA 1
ATOM 718 C C . LYS A 1 94 ? 7.91 24.734 15.953 1 97.56 94 LYS A C 1
ATOM 720 O O . LYS A 1 94 ? 6.695 24.922 15.852 1 97.56 94 LYS A O 1
ATOM 725 N N . VAL A 1 95 ? 8.484 23.656 15.5 1 98.44 95 VAL A N 1
ATOM 726 C CA . VAL A 1 95 ? 7.695 22.547 14.977 1 98.44 95 VAL A CA 1
ATOM 727 C C . VAL A 1 95 ? 7.117 21.734 16.141 1 98.44 95 VAL A C 1
ATOM 729 O O . VAL A 1 95 ? 7.852 21.312 17.031 1 98.44 95 VAL A O 1
ATOM 732 N N . GLU A 1 96 ? 5.863 21.547 16.109 1 98.12 96 GLU A N 1
ATOM 733 C CA . GLU A 1 96 ? 5.18 20.859 17.203 1 98.12 96 GLU A CA 1
ATOM 734 C C . GLU A 1 96 ? 4.695 19.484 16.781 1 98.12 96 GLU A C 1
ATOM 736 O O . GLU A 1 96 ? 4.605 18.562 17.609 1 98.12 96 GLU A O 1
ATOM 741 N N . ALA A 1 97 ? 4.312 19.344 15.531 1 98.5 97 ALA A N 1
ATOM 742 C CA . ALA A 1 97 ? 3.814 18.094 14.953 1 98.5 97 ALA A CA 1
ATOM 743 C C . ALA A 1 97 ? 4.527 17.781 13.648 1 98.5 97 ALA A C 1
ATOM 745 O O . ALA A 1 97 ? 5.18 18.641 13.055 1 98.5 97 ALA A O 1
ATOM 746 N N . THR A 1 98 ? 4.461 16.547 13.25 1 98.56 98 THR A N 1
ATOM 747 C CA . THR A 1 98 ? 5.055 16.094 11.992 1 98.56 98 THR A CA 1
ATOM 748 C C . THR A 1 98 ? 4.152 15.07 11.305 1 98.56 98 THR A C 1
ATOM 750 O O . THR A 1 98 ? 3.336 14.414 11.953 1 98.56 98 THR A O 1
ATOM 753 N N . SER A 1 99 ? 4.195 15.016 10.039 1 98.56 99 SER A N 1
ATOM 754 C CA . SER A 1 99 ? 3.621 13.844 9.383 1 98.56 99 SER A CA 1
ATOM 755 C C . SER A 1 99 ? 4.594 12.672 9.391 1 98.56 99 SER A C 1
ATOM 757 O O . SER A 1 99 ? 5.809 12.859 9.32 1 98.56 99 SER A O 1
ATOM 759 N N . LEU A 1 100 ? 4.105 11.555 9.57 1 98.75 100 LEU A N 1
ATOM 760 C CA . LEU A 1 100 ? 4.867 10.305 9.57 1 98.75 100 LEU A CA 1
ATOM 761 C C . LEU A 1 100 ? 4.301 9.32 8.555 1 98.75 100 LEU A C 1
ATOM 763 O O . LEU A 1 100 ? 3.117 8.977 8.609 1 98.75 100 LEU A O 1
ATOM 767 N N . ASN A 1 101 ? 5.113 8.914 7.641 1 98.25 101 ASN A N 1
ATOM 768 C CA . ASN A 1 101 ? 4.73 7.938 6.629 1 98.25 101 ASN A CA 1
ATOM 769 C C . ASN A 1 101 ? 5.285 6.551 6.953 1 98.25 101 ASN A C 1
ATOM 771 O O . ASN A 1 101 ? 6.488 6.395 7.16 1 98.25 101 ASN A O 1
ATOM 775 N N . VAL A 1 102 ? 4.445 5.543 6.898 1 98.5 102 VAL A N 1
ATOM 776 C CA . VAL A 1 102 ? 4.844 4.293 7.543 1 98.5 102 VAL A CA 1
ATOM 777 C C . VAL A 1 102 ? 4.816 3.156 6.52 1 98.5 102 VAL A C 1
ATOM 779 O O . VAL A 1 102 ? 4.934 1.983 6.887 1 98.5 102 VAL A O 1
ATOM 782 N N . GLY A 1 103 ? 4.621 3.449 5.277 1 98.25 103 GLY A N 1
ATOM 783 C CA . GLY A 1 103 ? 4.594 2.436 4.234 1 98.25 103 GLY A CA 1
ATOM 784 C C . GLY A 1 103 ? 4.828 3 2.848 1 98.25 103 GLY A C 1
ATOM 785 O O . GLY A 1 103 ? 4.93 4.219 2.676 1 98.25 103 GLY A O 1
ATOM 786 N N . SER A 1 104 ? 4.945 2.111 1.88 1 98.56 104 SER A N 1
ATOM 787 C CA . SER A 1 104 ? 5.234 2.508 0.505 1 98.56 104 SER A CA 1
ATOM 788 C C . SER A 1 104 ? 4.039 2.244 -0.407 1 98.56 104 SER A C 1
ATOM 790 O O . SER A 1 104 ? 3.238 1.344 -0.146 1 98.56 104 SER A O 1
ATOM 792 N N . CYS A 1 105 ? 3.881 2.955 -1.438 1 98.56 105 CYS A N 1
ATOM 793 C CA . CYS A 1 105 ? 2.846 2.799 -2.453 1 98.56 105 CYS A CA 1
ATOM 794 C C . CYS A 1 105 ? 3.172 3.617 -3.697 1 98.56 105 CYS A C 1
ATOM 796 O O . CYS A 1 105 ? 4.145 4.375 -3.709 1 98.56 105 CYS A O 1
ATOM 798 N N . ASN A 1 106 ? 2.469 3.379 -4.715 1 98.06 106 ASN A N 1
ATOM 799 C CA . ASN A 1 106 ? 2.59 4.27 -5.867 1 98.06 106 ASN A CA 1
ATOM 800 C C . ASN A 1 106 ? 1.869 5.594 -5.629 1 98.06 106 ASN A C 1
ATOM 802 O O . ASN A 1 106 ? 0.786 5.617 -5.043 1 98.06 106 ASN A O 1
ATOM 806 N N . LEU A 1 107 ? 2.391 6.66 -6.023 1 96.94 107 LEU A N 1
ATOM 807 C CA . LEU A 1 107 ? 1.788 7.984 -6.141 1 96.94 107 LEU A CA 1
ATOM 808 C C . LEU A 1 107 ? 1.999 8.555 -7.539 1 96.94 107 LEU A C 1
ATOM 810 O O . LEU A 1 107 ? 3.021 9.188 -7.809 1 96.94 107 LEU A O 1
ATOM 814 N N . GLY A 1 108 ? 1.026 8.367 -8.406 1 94.19 108 GLY A N 1
ATOM 815 C CA . GLY A 1 108 ? 1.247 8.656 -9.812 1 94.19 108 GLY A CA 1
ATOM 816 C C . GLY A 1 108 ? 2.299 7.758 -10.445 1 94.19 108 GLY A C 1
ATOM 817 O O . GLY A 1 108 ? 2.24 6.535 -10.312 1 94.19 108 GLY A O 1
ATOM 818 N N . ASN A 1 109 ? 3.268 8.383 -11.078 1 94.69 109 ASN A N 1
ATOM 819 C CA . ASN A 1 109 ? 4.301 7.621 -11.773 1 94.69 109 ASN A CA 1
ATOM 820 C C . ASN A 1 109 ? 5.449 7.258 -10.836 1 94.69 109 ASN A C 1
ATOM 822 O O . ASN A 1 109 ? 6.324 6.469 -11.195 1 94.69 109 ASN A O 1
ATOM 826 N N . ALA A 1 110 ? 5.375 7.789 -9.641 1 96.44 110 ALA A N 1
ATOM 827 C CA . ALA A 1 110 ? 6.477 7.566 -8.703 1 96.44 110 ALA A CA 1
ATOM 828 C C . ALA A 1 110 ? 6.102 6.52 -7.66 1 96.44 110 ALA A C 1
ATOM 830 O O . ALA A 1 110 ? 4.918 6.254 -7.43 1 96.44 110 ALA A O 1
ATOM 831 N N . VAL A 1 111 ? 7.066 5.887 -7.16 1 97.88 111 VAL A N 1
ATOM 832 C CA . VAL A 1 111 ? 6.906 5.062 -5.965 1 97.88 111 VAL A CA 1
ATOM 833 C C . VAL A 1 111 ? 7.316 5.859 -4.73 1 97.88 111 VAL A C 1
ATOM 835 O O . VAL A 1 111 ? 8.438 6.371 -4.656 1 97.88 111 VAL A O 1
ATOM 838 N N . TYR A 1 112 ? 6.363 6.105 -3.889 1 98.12 112 TYR A N 1
ATOM 839 C CA . TYR A 1 112 ? 6.629 6.703 -2.586 1 98.12 112 TYR A CA 1
ATOM 840 C C . TYR A 1 112 ? 7.258 5.688 -1.637 1 98.12 112 TYR A C 1
ATOM 842 O O . TYR A 1 112 ? 6.555 4.863 -1.049 1 98.12 112 TYR A O 1
ATOM 850 N N . CYS A 1 113 ? 8.539 5.746 -1.43 1 97.88 113 CYS A N 1
ATOM 851 C CA . CYS A 1 113 ? 9.297 4.727 -0.72 1 97.88 113 CYS A CA 1
ATOM 852 C C . CYS A 1 113 ? 9.477 5.098 0.747 1 97.88 113 CYS A C 1
ATOM 854 O O . CYS A 1 113 ? 10.031 6.152 1.061 1 97.88 113 CYS A O 1
ATOM 856 N N . ASN A 1 114 ? 9.062 4.301 1.632 1 98.12 114 ASN A N 1
ATOM 857 C CA . ASN A 1 114 ? 9.266 4.387 3.074 1 98.12 114 ASN A CA 1
ATOM 858 C C . ASN A 1 114 ? 9.602 3.021 3.674 1 98.12 114 ASN A C 1
ATOM 860 O O . ASN A 1 114 ? 8.789 2.438 4.395 1 98.12 114 ASN A O 1
ATOM 864 N N . PRO A 1 115 ? 10.797 2.533 3.375 1 97.88 115 PRO A N 1
ATOM 865 C CA . PRO A 1 115 ? 11.18 1.233 3.934 1 97.88 115 PRO A CA 1
ATOM 866 C C . PRO A 1 115 ? 11.188 1.227 5.461 1 97.88 115 PRO A C 1
ATOM 868 O O . PRO A 1 115 ? 11.438 2.262 6.086 1 97.88 115 PRO A O 1
ATOM 871 N N . ILE A 1 116 ? 10.977 0.098 6.043 1 98 116 ILE A N 1
ATOM 872 C CA . ILE A 1 116 ? 10.641 -0.025 7.457 1 98 116 ILE A CA 1
ATOM 873 C C . ILE A 1 116 ? 11.797 0.489 8.312 1 98 116 ILE A C 1
ATOM 875 O O . ILE A 1 116 ? 11.578 1.07 9.375 1 98 116 ILE A O 1
ATOM 879 N N . ASP A 1 117 ? 12.977 0.249 7.934 1 97.81 117 ASP A N 1
ATOM 880 C CA . ASP A 1 117 ? 14.117 0.728 8.711 1 97.81 117 ASP A CA 1
ATOM 881 C C . ASP A 1 117 ? 14.148 2.254 8.766 1 97.81 117 ASP A C 1
ATOM 883 O O . ASP A 1 117 ? 14.484 2.838 9.797 1 97.81 117 ASP A O 1
ATOM 887 N N . GLU A 1 118 ? 13.859 2.93 7.672 1 98.12 118 GLU A N 1
ATOM 888 C CA . GLU A 1 118 ? 13.773 4.387 7.645 1 98.12 118 GLU A CA 1
ATOM 889 C C . GLU A 1 118 ? 12.594 4.887 8.477 1 98.12 118 GLU A C 1
ATOM 891 O O . GLU A 1 118 ? 12.688 5.922 9.141 1 98.12 118 GLU A O 1
ATOM 896 N N . VAL A 1 119 ? 11.492 4.145 8.43 1 98.56 119 VAL A N 1
ATOM 897 C CA . VAL A 1 119 ? 10.336 4.477 9.258 1 98.56 119 VAL A CA 1
ATOM 898 C C . VAL A 1 119 ? 10.727 4.434 10.727 1 98.56 119 VAL A C 1
ATOM 900 O O . VAL A 1 119 ? 10.422 5.359 11.484 1 98.56 119 VAL A O 1
ATOM 903 N N . GLU A 1 120 ? 11.383 3.371 11.094 1 98.5 120 GLU A N 1
ATOM 904 C CA . GLU A 1 120 ? 11.82 3.215 12.484 1 98.5 120 GLU A CA 1
ATOM 905 C C . GLU A 1 120 ? 12.734 4.359 12.906 1 98.5 120 GLU A C 1
ATOM 907 O O . GLU A 1 120 ? 12.633 4.863 14.023 1 98.5 120 GLU A O 1
ATOM 912 N N . TYR A 1 121 ? 13.617 4.715 12.031 1 98.5 121 TYR A N 1
ATOM 913 C CA . TYR A 1 121 ? 14.484 5.852 12.312 1 98.5 121 TYR A CA 1
ATOM 914 C C . TYR A 1 121 ? 13.664 7.109 12.57 1 98.5 121 TYR A C 1
ATOM 916 O O . TYR A 1 121 ? 13.906 7.82 13.555 1 98.5 121 TYR A O 1
ATOM 924 N N . CYS A 1 122 ? 12.75 7.379 11.664 1 98.62 122 CYS A N 1
ATOM 925 C CA . CYS A 1 122 ? 11.914 8.57 11.781 1 98.62 122 CYS A CA 1
ATOM 926 C C . CYS A 1 122 ? 11.125 8.555 13.086 1 98.62 122 CYS A C 1
ATOM 928 O O . CYS A 1 122 ? 11.062 9.555 13.797 1 98.62 122 CYS A O 1
ATOM 930 N N . VAL A 1 123 ? 10.508 7.43 13.383 1 98.69 123 VAL A N 1
ATOM 931 C CA . VAL A 1 123 ? 9.734 7.27 14.609 1 98.69 123 VAL A CA 1
ATOM 932 C C . VAL A 1 123 ? 10.617 7.574 15.82 1 98.69 123 VAL A C 1
ATOM 934 O O . VAL A 1 123 ? 10.211 8.32 16.719 1 98.69 123 VAL A O 1
ATOM 937 N N . SER A 1 124 ? 11.781 7 15.82 1 98.56 124 SER A N 1
ATOM 938 C CA . SER A 1 124 ? 12.703 7.203 16.938 1 98.56 124 SER A CA 1
ATOM 939 C C . SER A 1 124 ? 13.031 8.68 17.109 1 98.56 124 SER A C 1
ATOM 941 O O . SER A 1 124 ? 13.055 9.188 18.234 1 98.56 124 SER A O 1
ATOM 943 N N . GLU A 1 125 ? 13.336 9.383 16.031 1 98.56 125 GLU A N 1
ATOM 944 C CA . GLU A 1 125 ? 13.68 10.797 16.094 1 98.56 125 GLU A CA 1
ATOM 945 C C . GLU A 1 125 ? 12.484 11.633 16.547 1 98.56 125 GLU A C 1
ATOM 947 O O . GLU A 1 125 ? 12.648 12.594 17.312 1 98.56 125 GLU A O 1
ATOM 952 N N . ILE A 1 126 ? 11.289 11.297 16.078 1 98.38 126 ILE A N 1
ATOM 953 C CA . ILE A 1 126 ? 10.078 12 16.469 1 98.38 126 ILE A CA 1
ATOM 954 C C . ILE A 1 126 ? 9.883 11.898 17.984 1 98.38 126 ILE A C 1
ATOM 956 O O . ILE A 1 126 ? 9.625 12.906 18.656 1 98.38 126 ILE A O 1
ATOM 960 N N . ILE A 1 127 ? 10.016 10.719 18.484 1 97.69 127 ILE A N 1
ATOM 961 C CA . ILE A 1 127 ? 9.852 10.477 19.906 1 97.69 127 ILE A CA 1
ATOM 962 C C . ILE A 1 127 ? 10.938 11.211 20.688 1 97.69 127 ILE A C 1
ATOM 964 O O . ILE A 1 127 ? 10.648 11.891 21.672 1 97.69 127 ILE A O 1
ATOM 968 N N . LYS A 1 128 ? 12.164 11.094 20.25 1 97.56 128 LYS A N 1
ATOM 969 C CA . LYS A 1 128 ? 13.305 11.742 20.906 1 97.56 128 LYS A CA 1
ATOM 970 C C . LYS A 1 128 ? 13.094 13.25 21.016 1 97.56 128 LYS A C 1
ATOM 972 O O . LYS A 1 128 ? 13.461 13.859 22.016 1 97.56 128 LYS A O 1
ATOM 977 N N . MET A 1 129 ? 12.523 13.852 19.969 1 97.44 129 MET A N 1
ATOM 978 C CA . MET A 1 129 ? 12.367 15.305 19.922 1 97.44 129 MET A CA 1
ATOM 979 C C . MET A 1 129 ? 11.023 15.727 20.5 1 97.44 129 MET A C 1
ATOM 981 O O . MET A 1 129 ? 10.672 16.906 20.469 1 97.44 129 MET A O 1
ATOM 985 N N . ASN A 1 130 ? 10.219 14.766 21 1 96.31 130 ASN A N 1
ATOM 986 C CA . ASN A 1 130 ? 8.938 14.992 21.641 1 96.31 130 ASN A CA 1
ATOM 987 C C . ASN A 1 130 ? 7.949 15.688 20.703 1 96.31 130 ASN A C 1
ATOM 989 O O . ASN A 1 130 ? 7.277 16.641 21.094 1 96.31 130 ASN A O 1
ATOM 993 N N . LYS A 1 131 ? 8 15.352 19.438 1 97.56 131 LYS A N 1
ATOM 994 C CA . LYS A 1 131 ? 7.016 15.812 18.469 1 97.56 131 LYS A CA 1
ATOM 995 C C . LYS A 1 131 ? 5.82 14.875 18.406 1 97.56 131 LYS A C 1
ATOM 997 O O . LYS A 1 131 ? 5.906 13.719 18.828 1 97.56 131 LYS A O 1
ATOM 1002 N N . ILE A 1 132 ? 4.699 15.359 17.938 1 98 132 ILE A N 1
ATOM 1003 C CA . ILE A 1 132 ? 3.49 14.555 17.781 1 98 132 ILE A CA 1
ATOM 1004 C C . ILE A 1 132 ? 3.32 14.172 16.312 1 98 132 ILE A C 1
ATOM 1006 O O . ILE A 1 132 ? 3.143 15.039 15.453 1 98 132 ILE A O 1
ATOM 1010 N N . PRO A 1 133 ? 3.334 12.922 16.016 1 98.5 133 PRO A N 1
ATOM 1011 C CA . PRO A 1 133 ? 3.178 12.531 14.617 1 98.5 133 PRO A CA 1
ATOM 1012 C C . PRO A 1 133 ? 1.714 12.422 14.195 1 98.5 133 PRO A C 1
ATOM 1014 O O . PRO A 1 133 ? 0.871 11.984 14.977 1 98.5 133 PRO A O 1
ATOM 1017 N N . GLU A 1 134 ? 1.401 12.93 13.07 1 98.75 134 GLU A N 1
ATOM 1018 C CA . GLU A 1 134 ? 0.241 12.5 12.297 1 98.75 134 GLU A CA 1
ATOM 1019 C C . GLU A 1 134 ? 0.606 11.375 11.328 1 98.75 134 GLU A C 1
ATOM 1021 O O . GLU A 1 134 ? 1.302 11.609 10.344 1 98.75 134 GLU A O 1
ATOM 1026 N N . ILE A 1 135 ? 0.138 10.211 11.617 1 98.81 135 ILE A N 1
ATOM 1027 C CA . ILE A 1 135 ? 0.518 9.031 10.852 1 98.81 135 ILE A CA 1
ATOM 1028 C C . ILE A 1 135 ? -0.346 8.93 9.594 1 98.81 135 ILE A C 1
ATOM 1030 O O . ILE A 1 135 ? -1.54 8.625 9.68 1 98.81 135 ILE A O 1
ATOM 1034 N N . GLU A 1 136 ? 0.267 9.156 8.531 1 98.81 136 GLU A N 1
ATOM 1035 C CA . GLU A 1 136 ? -0.443 9.117 7.258 1 98.81 136 GLU A CA 1
ATOM 1036 C C . GLU A 1 136 ? -0.53 7.691 6.719 1 98.81 136 GLU A C 1
ATOM 1038 O O . GLU A 1 136 ? 0.49 7.016 6.57 1 98.81 136 GLU A O 1
ATOM 1043 N N . VAL A 1 137 ? -1.716 7.27 6.414 1 98.75 137 VAL A N 1
ATOM 1044 C CA . VAL A 1 137 ? -1.925 5.926 5.891 1 98.75 137 VAL A CA 1
ATOM 1045 C C . VAL A 1 137 ? -2.65 6 4.547 1 98.75 137 VAL A C 1
ATOM 1047 O O . VAL A 1 137 ? -3.758 6.535 4.461 1 98.75 137 VAL A O 1
ATOM 1050 N N . PHE A 1 138 ? -2.055 5.398 3.588 1 98.69 138 PHE A N 1
ATOM 1051 C CA . PHE A 1 138 ? -2.568 5.383 2.225 1 98.69 138 PHE A CA 1
ATOM 1052 C C . PHE A 1 138 ? -3.273 4.066 1.925 1 98.69 138 PHE A C 1
ATOM 1054 O O . PHE A 1 138 ? -4.027 3.967 0.954 1 98.69 138 PHE A O 1
ATOM 1061 N N . GLU A 1 139 ? -2.961 3.08 2.711 1 98.69 139 GLU A N 1
ATOM 1062 C CA . GLU A 1 139 ? -3.473 1.721 2.559 1 98.69 139 GLU A CA 1
ATOM 1063 C C . GLU A 1 139 ? -3.727 1.071 3.916 1 98.69 139 GLU A C 1
ATOM 1065 O O . GLU A 1 139 ? -3.152 1.485 4.926 1 98.69 139 GLU A O 1
ATOM 1070 N N . LEU A 1 140 ? -4.555 0.055 3.9 1 97.12 140 LEU A N 1
ATOM 1071 C CA . LEU A 1 140 ? -4.984 -0.576 5.145 1 97.12 140 LEU A CA 1
ATOM 1072 C C . LEU A 1 140 ? -3.799 -1.206 5.867 1 97.12 140 LEU A C 1
ATOM 1074 O O . LEU A 1 140 ? -3.715 -1.15 7.098 1 97.12 140 LEU A O 1
ATOM 1078 N N . GLY A 1 141 ? -2.889 -1.834 5.141 1 97.88 141 GLY A N 1
ATOM 1079 C CA . GLY A 1 141 ? -1.755 -2.514 5.746 1 97.88 141 GLY A CA 1
ATOM 1080 C C . GLY A 1 141 ? -0.861 -1.587 6.547 1 97.88 141 GLY A C 1
ATOM 1081 O O . GLY A 1 141 ? -0.14 -2.031 7.441 1 97.88 141 GLY A O 1
ATOM 1082 N N . MET A 1 142 ? -0.871 -0.355 6.242 1 98.69 142 MET A N 1
ATOM 1083 C CA . MET A 1 142 ? -0.023 0.621 6.922 1 98.69 142 MET A CA 1
ATOM 1084 C C . MET A 1 142 ? -0.462 0.808 8.375 1 98.69 142 MET A C 1
ATOM 1086 O O . MET A 1 142 ? 0.355 1.128 9.234 1 98.69 142 MET A O 1
ATOM 1090 N N . ILE A 1 143 ? -1.748 0.618 8.641 1 98.5 143 ILE A N 1
ATOM 1091 C CA . ILE A 1 143 ? -2.232 0.676 10.016 1 98.5 143 ILE A CA 1
ATOM 1092 C C . ILE A 1 143 ? -1.664 -0.494 10.812 1 98.5 143 ILE A C 1
ATOM 1094 O O . ILE A 1 143 ? -1.299 -0.338 11.984 1 98.5 143 ILE A O 1
ATOM 1098 N N . HIS A 1 144 ? -1.599 -1.646 10.188 1 97.19 144 HIS A N 1
ATOM 1099 C CA . HIS A 1 144 ? -0.983 -2.803 10.828 1 97.19 144 HIS A CA 1
ATOM 1100 C C . HIS A 1 144 ? 0.485 -2.539 11.141 1 97.19 144 HIS A C 1
ATOM 1102 O O . HIS A 1 144 ? 0.985 -2.969 12.188 1 97.19 144 HIS A O 1
ATOM 1108 N N . THR A 1 145 ? 1.162 -1.879 10.25 1 98.06 145 THR A N 1
ATOM 1109 C CA . THR A 1 145 ? 2.553 -1.503 10.484 1 98.06 145 THR A CA 1
ATOM 1110 C C . THR A 1 145 ? 2.682 -0.692 11.766 1 98.06 145 THR A C 1
ATOM 1112 O O . THR A 1 145 ? 3.594 -0.923 12.562 1 98.06 145 THR A O 1
ATOM 1115 N N . VAL A 1 146 ? 1.782 0.227 11.977 1 98.19 146 VAL A N 1
ATOM 1116 C CA . VAL A 1 146 ? 1.816 1.071 13.172 1 98.19 146 VAL A CA 1
ATOM 111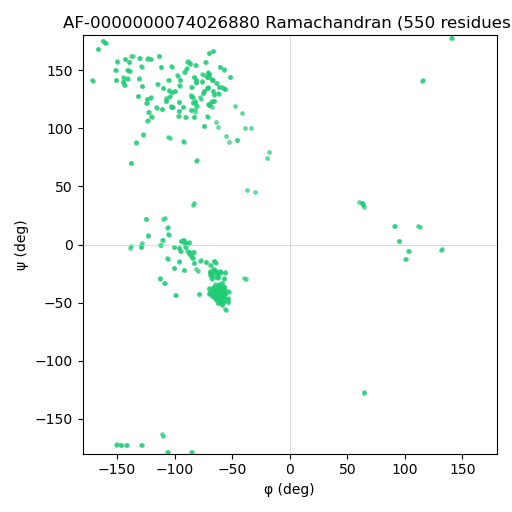7 C C . VAL A 1 146 ? 1.579 0.219 14.414 1 98.19 146 VAL A C 1
ATOM 1119 O O . VAL A 1 146 ? 2.225 0.421 15.445 1 98.19 146 VAL A O 1
ATOM 1122 N N . THR A 1 147 ? 0.62 -0.732 14.305 1 95.75 147 THR A N 1
ATOM 1123 C CA . THR A 1 147 ? 0.358 -1.645 15.414 1 95.75 147 THR A CA 1
ATOM 1124 C C . THR A 1 147 ? 1.625 -2.402 15.805 1 95.75 147 THR A C 1
ATOM 1126 O O . THR A 1 147 ? 1.913 -2.574 16.984 1 95.75 147 THR A O 1
ATOM 1129 N N . GLU A 1 148 ? 2.355 -2.809 14.828 1 96.19 148 GLU A N 1
ATOM 1130 C CA . GLU A 1 148 ? 3.607 -3.514 15.086 1 96.19 148 GLU A CA 1
ATOM 1131 C C . GLU A 1 148 ? 4.656 -2.578 15.68 1 96.19 148 GLU A C 1
ATOM 1133 O O . GLU A 1 148 ? 5.379 -2.955 16.609 1 96.19 148 GLU A O 1
ATOM 1138 N N . LEU A 1 149 ? 4.754 -1.371 15.172 1 97.62 149 LEU A N 1
ATOM 1139 C CA . LEU A 1 149 ? 5.715 -0.387 15.656 1 97.62 149 LEU A CA 1
ATOM 1140 C C . LEU A 1 149 ? 5.449 -0.048 17.125 1 97.62 149 LEU A C 1
ATOM 1142 O O . LEU A 1 149 ? 6.383 0.216 17.875 1 97.62 149 LEU A O 1
ATOM 1146 N N . ARG A 1 150 ? 4.207 -0.05 17.484 1 96.69 150 ARG A N 1
ATOM 1147 C CA . ARG A 1 150 ? 3.805 0.316 18.844 1 96.69 150 ARG A CA 1
ATOM 1148 C C . ARG A 1 150 ? 4.328 -0.692 19.859 1 96.69 150 ARG A C 1
ATOM 1150 O O . ARG A 1 150 ? 4.359 -0.413 21.062 1 96.69 150 ARG A O 1
ATOM 1157 N N . LYS A 1 151 ? 4.637 -1.894 19.406 1 96.06 151 LYS A N 1
ATOM 1158 C CA . LYS A 1 151 ? 5.211 -2.896 20.297 1 96.06 151 LYS A CA 1
ATOM 1159 C C . LYS A 1 151 ? 6.633 -2.52 20.703 1 96.06 151 LYS A C 1
ATOM 1161 O O . LYS A 1 151 ? 7.117 -2.939 21.75 1 96.06 151 LYS A O 1
ATOM 1166 N N . GLU A 1 152 ? 7.273 -1.725 19.891 1 96.38 152 GLU A N 1
ATOM 1167 C CA . GLU A 1 152 ? 8.68 -1.402 20.109 1 96.38 152 GLU A CA 1
ATOM 1168 C C . GLU A 1 152 ? 8.859 0.069 20.469 1 96.38 152 GLU A C 1
ATOM 1170 O O . GLU A 1 152 ? 9.836 0.434 21.125 1 96.38 152 GLU A O 1
ATOM 1175 N N . PHE A 1 153 ? 7.941 0.902 19.953 1 97.62 153 PHE A N 1
ATOM 1176 C CA . PHE A 1 153 ? 8.062 2.344 20.141 1 97.62 153 PHE A CA 1
ATOM 1177 C C . PHE A 1 153 ? 6.914 2.875 21 1 97.62 153 PHE A C 1
ATOM 1179 O O . PHE A 1 153 ? 5.758 2.508 20.781 1 97.62 153 PHE A O 1
ATOM 1186 N N . MET A 1 154 ? 7.219 3.729 21.875 1 95.38 154 MET A N 1
ATOM 1187 C CA . MET A 1 154 ? 6.207 4.328 22.734 1 95.38 154 MET A CA 1
ATOM 1188 C C . MET A 1 154 ? 5.668 5.621 22.141 1 95.38 154 MET A C 1
ATOM 1190 O O . MET A 1 154 ? 6.145 6.707 22.453 1 95.38 154 MET A O 1
ATOM 1194 N N . PHE A 1 155 ? 4.676 5.477 21.359 1 94.94 155 PHE A N 1
ATOM 1195 C CA . PHE A 1 155 ? 3.998 6.648 20.812 1 94.94 155 PHE A CA 1
ATOM 1196 C C . PHE A 1 155 ? 3.227 7.379 21.906 1 94.94 155 PHE A C 1
ATOM 1198 O O . PHE A 1 155 ? 2.688 6.75 22.812 1 94.94 155 PHE A O 1
ATOM 1205 N N . LYS A 1 156 ? 3.182 8.641 21.766 1 93.75 156 LYS A N 1
ATOM 1206 C CA . LYS A 1 156 ? 2.338 9.422 22.656 1 93.75 156 LYS A CA 1
ATOM 1207 C C . LYS A 1 156 ? 0.859 9.195 22.359 1 93.75 156 LYS A C 1
ATOM 1209 O O . LYS A 1 156 ? 0.457 9.172 21.188 1 93.75 156 LYS A O 1
ATOM 1214 N N . ASP A 1 157 ? 0.071 9.016 23.406 1 94.38 157 ASP A N 1
ATOM 1215 C CA . ASP A 1 157 ? -1.369 8.836 23.25 1 94.38 157 ASP A CA 1
ATOM 1216 C C . ASP A 1 157 ? -2.104 10.172 23.344 1 94.38 157 ASP A C 1
ATOM 1218 O O . ASP A 1 157 ? -1.704 11.055 24.109 1 94.38 157 ASP A O 1
ATOM 1222 N N . PRO A 1 158 ? -3.199 10.359 22.672 1 96.81 158 PRO A N 1
ATOM 1223 C CA . PRO A 1 158 ? -3.709 9.445 21.641 1 96.81 158 PRO A CA 1
ATOM 1224 C C . PRO A 1 158 ? -2.93 9.531 20.328 1 96.81 158 PRO A C 1
ATOM 1226 O O . PRO A 1 158 ? -2.508 10.617 19.938 1 96.81 158 PRO A O 1
ATOM 1229 N N . ILE A 1 159 ? -2.814 8.422 19.688 1 97.5 159 ILE A N 1
ATOM 1230 C CA . ILE A 1 159 ? -2.205 8.398 18.375 1 97.5 159 ILE A CA 1
ATOM 1231 C C . ILE A 1 159 ? -3.154 9.031 17.359 1 97.5 159 ILE A C 1
ATOM 1233 O O . ILE A 1 159 ? -4.375 8.867 17.453 1 97.5 159 ILE A O 1
ATOM 1237 N N . LEU A 1 160 ? -2.582 9.727 16.406 1 98.62 160 LEU A N 1
ATOM 1238 C CA . LEU A 1 160 ? -3.373 10.359 15.359 1 98.62 160 LEU A CA 1
ATOM 1239 C C . LEU A 1 160 ? -3.047 9.75 14 1 98.62 160 LEU A C 1
ATOM 1241 O O . LEU A 1 160 ? -1.9 9.812 13.547 1 98.62 160 LEU A O 1
ATOM 1245 N N . PHE A 1 161 ? -4.043 9.148 13.391 1 98.88 161 PHE A N 1
ATOM 1246 C CA . PHE A 1 161 ? -3.934 8.688 12.016 1 98.88 161 PHE A CA 1
ATOM 1247 C C . PHE A 1 161 ? -4.539 9.703 11.055 1 98.88 161 PHE A C 1
ATOM 1249 O O . PHE A 1 161 ? -5.488 10.406 11.406 1 98.88 161 PHE A O 1
ATOM 1256 N N . SER A 1 162 ? -3.969 9.828 9.922 1 98.88 162 SER A N 1
ATOM 1257 C CA . SER A 1 162 ? -4.602 10.531 8.805 1 98.88 162 SER A CA 1
ATOM 1258 C C . SER A 1 162 ? -4.789 9.609 7.605 1 98.88 162 SER A C 1
ATOM 1260 O O . SER A 1 162 ? -3.812 9.18 6.988 1 98.88 162 SER A O 1
ATOM 1262 N N . ILE A 1 163 ? -6.055 9.258 7.312 1 98.94 163 ILE A N 1
ATOM 1263 C CA . ILE A 1 163 ? -6.359 8.5 6.105 1 98.94 163 ILE A CA 1
ATOM 1264 C C . ILE A 1 163 ? -6.16 9.375 4.875 1 98.94 163 ILE A C 1
ATOM 1266 O O . ILE A 1 163 ? -6.746 10.461 4.773 1 98.94 163 ILE A O 1
ATOM 1270 N N . VAL A 1 164 ? -5.301 8.969 3.998 1 98.88 164 VAL A N 1
ATOM 1271 C CA . VAL A 1 164 ? -5.004 9.711 2.779 1 98.88 164 VAL A CA 1
ATOM 1272 C C . VAL A 1 164 ? -5.539 8.945 1.567 1 98.88 164 VAL A C 1
ATOM 1274 O O . VAL A 1 164 ? -5.066 7.852 1.255 1 98.88 164 VAL A O 1
ATOM 1277 N N . LEU A 1 165 ? -6.484 9.484 0.834 1 98.81 165 LEU A N 1
ATOM 1278 C CA . LEU A 1 165 ? -7.125 8.812 -0.29 1 98.81 165 LEU A CA 1
ATOM 1279 C C . LEU A 1 165 ? -6.93 9.602 -1.58 1 98.81 165 LEU A C 1
ATOM 1281 O O . LEU A 1 165 ? -6.625 10.797 -1.542 1 98.81 165 LEU A O 1
ATOM 1285 N N . GLY A 1 166 ? -7.082 8.93 -2.734 1 98.31 166 GLY A N 1
ATOM 1286 C CA . GLY A 1 166 ? -7.336 9.617 -3.992 1 98.31 166 GLY A CA 1
ATOM 1287 C C . GLY A 1 166 ? -6.094 9.758 -4.852 1 98.31 166 GLY A C 1
ATOM 1288 O O . GLY A 1 166 ? -6.18 10.172 -6.012 1 98.31 166 GLY A O 1
ATOM 1289 N N . HIS A 1 167 ? -4.898 9.484 -4.27 1 97.25 167 HIS A N 1
ATOM 1290 C CA . HIS A 1 167 ? -3.703 9.492 -5.105 1 97.25 167 HIS A CA 1
ATOM 1291 C C . HIS A 1 167 ? -3.719 8.336 -6.102 1 97.25 167 HIS A C 1
ATOM 1293 O O . HIS A 1 167 ? -4.109 7.219 -5.758 1 97.25 167 HIS A O 1
ATOM 1299 N N . ILE A 1 168 ? -3.25 8.609 -7.301 1 95 168 ILE A N 1
ATOM 1300 C CA . ILE A 1 168 ? -3.17 7.562 -8.312 1 95 168 ILE A CA 1
ATOM 1301 C C . ILE A 1 168 ? -2.16 6.5 -7.883 1 95 168 ILE A C 1
ATOM 1303 O O . ILE A 1 168 ? -1.003 6.816 -7.598 1 95 168 ILE A O 1
ATOM 1307 N N . GLY A 1 169 ? -2.656 5.234 -7.816 1 96.44 169 GLY A N 1
ATOM 1308 C CA . GLY A 1 169 ? -1.765 4.156 -7.418 1 96.44 169 GLY A CA 1
ATOM 1309 C C . GLY A 1 169 ? -1.969 3.715 -5.98 1 96.44 169 GLY A C 1
ATOM 1310 O O . GLY A 1 169 ? -1.367 2.734 -5.535 1 96.44 169 GLY A O 1
ATOM 1311 N N . ALA A 1 170 ? -2.824 4.406 -5.25 1 97.75 170 ALA A N 1
ATOM 1312 C CA . ALA A 1 170 ? -3.193 4.07 -3.877 1 97.75 170 ALA A CA 1
ATOM 1313 C C . ALA A 1 170 ? -4.707 4.008 -3.715 1 97.75 170 ALA A C 1
ATOM 1315 O O . ALA A 1 170 ? -5.445 3.973 -4.703 1 97.75 170 ALA A O 1
ATOM 1316 N N . ALA A 1 171 ? -5.203 3.863 -2.518 1 98.56 171 ALA A N 1
ATOM 1317 C CA . ALA A 1 171 ? -6.637 3.738 -2.268 1 98.56 171 ALA A CA 1
ATOM 1318 C C . ALA A 1 171 ? -7.402 4.93 -2.84 1 98.56 171 ALA A C 1
ATOM 1320 O O . ALA A 1 171 ? -6.996 6.082 -2.652 1 98.56 171 ALA A O 1
ATOM 1321 N N . PRO A 1 172 ? -8.508 4.652 -3.551 1 98.12 172 PRO A N 1
ATOM 1322 C CA . PRO A 1 172 ? -9.289 5.73 -4.168 1 98.12 172 PRO A CA 1
ATOM 1323 C C . PRO A 1 172 ? -10.086 6.539 -3.148 1 98.12 172 PRO A C 1
ATOM 1325 O O . PRO A 1 172 ? -10.352 6.059 -2.043 1 98.12 172 PRO A O 1
ATOM 1328 N N . ALA A 1 173 ? -10.422 7.734 -3.467 1 98.44 173 ALA A N 1
ATOM 1329 C CA . ALA A 1 173 ? -11.234 8.578 -2.59 1 98.44 173 ALA A CA 1
ATOM 1330 C C . ALA A 1 173 ? -12.711 8.242 -2.717 1 98.44 173 ALA A C 1
ATOM 1332 O O . ALA A 1 173 ? -13.492 9.031 -3.254 1 98.44 173 ALA A O 1
ATOM 1333 N N . THR A 1 174 ? -13.156 7.117 -2.203 1 98.25 174 THR A N 1
ATOM 1334 C CA . THR A 1 174 ? -14.539 6.656 -2.166 1 98.25 174 THR A CA 1
ATOM 1335 C C . THR A 1 174 ? -14.977 6.363 -0.732 1 98.25 174 THR A C 1
ATOM 1337 O O . THR A 1 174 ? -14.133 6.191 0.153 1 98.25 174 THR A O 1
ATOM 1340 N N . ILE A 1 175 ? -16.25 6.359 -0.575 1 98.56 175 ILE A N 1
ATOM 1341 C CA . ILE A 1 175 ? -16.781 6.078 0.748 1 98.56 175 ILE A CA 1
ATOM 1342 C C . ILE A 1 175 ? -16.438 4.648 1.16 1 98.56 175 ILE A C 1
ATOM 1344 O O . ILE A 1 175 ? -16.172 4.383 2.334 1 98.56 175 ILE A O 1
ATOM 1348 N N . GLU A 1 176 ? -16.406 3.713 0.176 1 98.06 176 GLU A N 1
ATOM 1349 C CA . GLU A 1 176 ? -16.047 2.322 0.446 1 98.06 176 GLU A CA 1
ATOM 1350 C C . GLU A 1 176 ? -14.625 2.209 0.963 1 98.06 176 GLU A C 1
ATOM 1352 O O . GLU A 1 176 ? -14.367 1.514 1.949 1 98.06 176 GLU A O 1
ATOM 1357 N N . ALA A 1 177 ? -13.711 2.873 0.336 1 98.62 177 ALA A N 1
ATOM 1358 C CA . ALA A 1 177 ? -12.312 2.842 0.763 1 98.62 177 ALA A CA 1
ATOM 1359 C C . ALA A 1 177 ? -12.141 3.473 2.143 1 98.62 177 ALA A C 1
ATOM 1361 O O . ALA A 1 177 ? -11.445 2.928 3.002 1 98.62 177 ALA A O 1
ATOM 1362 N N . LEU A 1 178 ? -12.789 4.652 2.322 1 98.81 178 LEU A N 1
ATOM 1363 C CA . LEU A 1 178 ? -12.773 5.316 3.619 1 98.81 178 LEU A CA 1
ATOM 1364 C C . LEU A 1 178 ? -13.242 4.375 4.723 1 98.81 178 LEU A C 1
ATOM 1366 O O . LEU A 1 178 ? -12.578 4.227 5.746 1 98.81 178 LEU A O 1
ATOM 1370 N N . THR A 1 179 ? -14.367 3.736 4.465 1 98.62 179 THR A N 1
ATOM 1371 C CA . THR A 1 179 ? -14.984 2.863 5.461 1 98.62 179 THR A CA 1
ATOM 1372 C C . THR A 1 179 ? -14.078 1.668 5.758 1 98.62 179 THR A C 1
ATOM 1374 O O . THR A 1 179 ? -13.891 1.303 6.922 1 98.62 179 THR A O 1
ATOM 1377 N N . ALA A 1 180 ? -13.531 1.082 4.75 1 98.5 180 ALA A N 1
ATOM 1378 C CA . ALA A 1 180 ? -12.656 -0.08 4.91 1 98.5 180 ALA A CA 1
ATOM 1379 C C . ALA A 1 180 ? -11.414 0.273 5.727 1 98.5 180 ALA A C 1
ATOM 1381 O O . ALA A 1 180 ? -11.102 -0.4 6.707 1 98.5 180 ALA A O 1
ATOM 1382 N N . ILE A 1 181 ? -10.734 1.32 5.371 1 98.69 181 ILE A N 1
ATOM 1383 C CA . ILE A 1 181 ? -9.484 1.694 6.023 1 98.69 181 ILE A CA 1
ATOM 1384 C C . ILE A 1 181 ? -9.758 2.148 7.457 1 98.69 181 ILE A C 1
ATOM 1386 O O . ILE A 1 181 ? -9.047 1.77 8.383 1 98.69 181 ILE A O 1
ATOM 1390 N N . ARG A 1 182 ? -10.844 2.924 7.637 1 98.69 182 ARG A N 1
ATOM 1391 C CA . ARG A 1 182 ? -11.219 3.396 8.969 1 98.69 182 ARG A CA 1
ATOM 1392 C C . ARG A 1 182 ? -11.414 2.229 9.93 1 98.69 182 ARG A C 1
ATOM 1394 O O . ARG A 1 182 ? -11.102 2.336 11.117 1 98.69 182 ARG A O 1
ATOM 1401 N N . SER A 1 183 ? -11.945 1.149 9.438 1 97.94 183 SER A N 1
ATOM 1402 C CA . SER A 1 183 ? -12.297 0.021 10.297 1 97.94 183 SER A CA 1
ATOM 1403 C C . SER A 1 183 ? -11.047 -0.613 10.914 1 97.94 183 SER A C 1
ATOM 1405 O O . SER A 1 183 ? -11.148 -1.354 11.891 1 97.94 183 SER A O 1
ATOM 1407 N N . PHE A 1 184 ? -9.898 -0.32 10.438 1 98.25 184 PHE A N 1
ATOM 1408 C CA . PHE A 1 184 ? -8.664 -0.922 10.93 1 98.25 184 PHE A CA 1
ATOM 1409 C C . PHE A 1 184 ? -8 -0.018 11.961 1 98.25 184 PHE A C 1
ATOM 1411 O O . PHE A 1 184 ? -7.055 -0.43 12.641 1 98.25 184 PHE A O 1
ATOM 1418 N N . ILE A 1 185 ? -8.406 1.217 12.039 1 98.44 185 ILE A N 1
ATOM 1419 C CA . ILE A 1 185 ? -7.828 2.156 12.992 1 98.44 185 ILE A CA 1
ATOM 1420 C C . ILE A 1 185 ? -8.344 1.854 14.398 1 98.44 185 ILE A C 1
ATOM 1422 O O . ILE A 1 185 ? -9.555 1.731 14.609 1 98.44 185 ILE A O 1
ATOM 1426 N N . PRO A 1 186 ? -7.496 1.745 15.383 1 97 186 PRO A N 1
ATOM 1427 C CA . PRO A 1 186 ? -7.914 1.441 16.75 1 97 186 PRO A CA 1
ATOM 1428 C C . PRO A 1 186 ? -8.922 2.451 17.297 1 97 186 PRO A C 1
ATOM 1430 O O . PRO A 1 186 ? -8.844 3.641 16.969 1 97 186 PRO A O 1
ATOM 1433 N N . GLN A 1 187 ? -9.742 1.985 18.172 1 95.56 187 GLN A N 1
ATOM 1434 C CA . GLN A 1 187 ? -10.836 2.801 18.703 1 95.56 187 GLN A CA 1
ATOM 1435 C C . GLN A 1 187 ? -10.297 3.924 19.594 1 95.56 187 GLN A C 1
ATOM 1437 O O . GLN A 1 187 ? -10.922 4.984 19.703 1 95.56 187 GLN A O 1
ATOM 1442 N N . ASP A 1 188 ? -9.156 3.697 20.156 1 95.69 188 ASP A N 1
ATOM 1443 C CA . ASP A 1 188 ? -8.625 4.676 21.109 1 95.69 188 ASP A CA 1
ATOM 1444 C C . ASP A 1 188 ? -7.754 5.711 20.391 1 95.69 188 ASP A C 1
ATOM 1446 O O . ASP A 1 188 ? -7.234 6.629 21.031 1 95.69 188 ASP A O 1
ATOM 1450 N N . ALA A 1 189 ? -7.578 5.559 19.125 1 98.06 189 ALA A N 1
ATOM 1451 C CA . ALA A 1 189 ? -6.797 6.516 18.344 1 98.06 189 ALA A CA 1
ATOM 1452 C C . ALA A 1 189 ? -7.684 7.633 17.797 1 98.06 189 ALA A C 1
ATOM 1454 O O . ALA A 1 189 ? -8.898 7.465 17.672 1 98.06 189 ALA A O 1
ATOM 1455 N N . LEU A 1 190 ? -7.129 8.766 17.609 1 98.62 190 LEU A N 1
ATOM 1456 C CA . LEU A 1 190 ? -7.746 9.789 16.781 1 98.62 190 LEU A CA 1
ATOM 1457 C C . LEU A 1 190 ? -7.469 9.523 15.297 1 98.62 190 LEU A C 1
ATOM 1459 O O . LEU A 1 190 ? -6.492 8.852 14.961 1 98.62 190 LEU A O 1
ATOM 1463 N N . TRP A 1 191 ? -8.336 10.016 14.492 1 98.81 191 TRP A N 1
ATOM 1464 C CA . TRP A 1 191 ? -8.078 9.867 13.062 1 98.81 191 TRP A CA 1
ATOM 1465 C C . TRP A 1 191 ? -8.68 11.031 12.281 1 98.81 191 TRP A C 1
ATOM 1467 O O . TRP A 1 191 ? -9.5 11.781 12.805 1 98.81 191 TRP A O 1
ATOM 1477 N N . GLY A 1 192 ? -8.141 11.242 11.125 1 98.81 192 GLY A N 1
ATOM 1478 C CA . GLY A 1 192 ? -8.617 12.266 10.211 1 98.81 192 GLY A CA 1
ATOM 1479 C C . GLY A 1 192 ? -8.578 11.828 8.758 1 98.81 192 GLY A C 1
ATOM 1480 O O . GLY A 1 192 ? -8.414 10.641 8.461 1 98.81 192 GLY A O 1
ATOM 1481 N N . ILE A 1 193 ? -8.859 12.773 7.859 1 98.88 193 ILE A N 1
ATOM 1482 C CA . ILE A 1 193 ? -9.023 12.461 6.445 1 98.88 193 ILE A CA 1
ATOM 1483 C C . ILE A 1 193 ? -8.438 13.578 5.594 1 98.88 193 ILE A C 1
ATOM 1485 O O . ILE A 1 193 ? -8.562 14.758 5.941 1 98.88 193 ILE A O 1
ATOM 1489 N N . THR A 1 194 ? -7.77 13.227 4.609 1 98.75 194 THR A N 1
ATOM 1490 C CA . THR A 1 194 ? -7.516 14.07 3.443 1 98.75 194 THR A CA 1
ATOM 1491 C C . THR A 1 194 ? -7.605 13.258 2.158 1 98.75 194 THR A C 1
ATOM 1493 O O . THR A 1 194 ? -7.633 12.023 2.197 1 98.75 194 THR A O 1
ATOM 1496 N N . HIS A 1 195 ? -7.855 13.914 1.056 1 97.31 195 HIS A N 1
ATOM 1497 C CA . HIS A 1 195 ? -7.77 13.156 -0.189 1 97.31 195 HIS A CA 1
ATOM 1498 C C . HIS A 1 195 ? -7.371 14.055 -1.354 1 97.31 195 HIS A C 1
ATOM 1500 O O . HIS A 1 195 ? -7.762 15.227 -1.401 1 97.31 195 HIS A O 1
ATOM 1506 N N . ALA A 1 196 ? -6.598 13.555 -2.18 1 97.69 196 ALA A N 1
ATOM 1507 C CA . ALA A 1 196 ? -6.055 14.25 -3.344 1 97.69 196 ALA A CA 1
ATOM 1508 C C . ALA A 1 196 ? -7.137 14.477 -4.398 1 97.69 196 ALA A C 1
ATOM 1510 O O . ALA A 1 196 ? -8.102 13.719 -4.48 1 97.69 196 ALA A O 1
ATOM 1511 N N . HIS A 1 197 ? -7.047 15.547 -5.137 1 97 197 HIS A N 1
ATOM 1512 C CA . HIS A 1 197 ? -7.875 15.867 -6.297 1 97 197 HIS A CA 1
ATOM 1513 C C . HIS A 1 197 ? -9.336 16.047 -5.895 1 97 197 HIS A C 1
ATOM 1515 O O . HIS A 1 197 ? -10.242 15.664 -6.633 1 97 197 HIS A O 1
ATOM 1521 N N . ARG A 1 198 ? -9.508 16.547 -4.762 1 98.12 198 ARG A N 1
ATOM 1522 C CA . ARG A 1 198 ? -10.844 16.75 -4.215 1 98.12 198 ARG A CA 1
ATOM 1523 C C . ARG A 1 198 ? -11.602 17.812 -5.016 1 98.12 198 ARG A C 1
ATOM 1525 O O . ARG A 1 198 ? -11.07 18.891 -5.277 1 98.12 198 ARG A O 1
ATOM 1532 N N . LYS A 1 199 ? -12.844 17.469 -5.371 1 97.94 199 LYS A N 1
ATOM 1533 C CA . LYS A 1 199 ? -13.656 18.422 -6.109 1 97.94 199 LYS A CA 1
ATOM 1534 C C . LYS A 1 199 ? -15.023 18.594 -5.453 1 97.94 199 LYS A C 1
ATOM 1536 O O . LYS 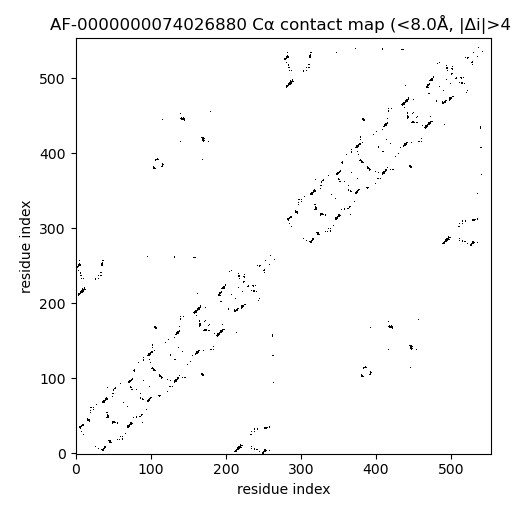A 1 199 ? -15.891 19.297 -5.98 1 97.94 199 LYS A O 1
ATOM 1541 N N . ASN A 1 200 ? -15.281 17.906 -4.453 1 97.88 200 ASN A N 1
ATOM 1542 C CA . ASN A 1 200 ? -16.469 18 -3.623 1 97.88 200 ASN A CA 1
ATOM 1543 C C . ASN A 1 200 ? -16.188 17.609 -2.178 1 97.88 200 ASN A C 1
ATOM 1545 O O . ASN A 1 200 ? -15.031 17.422 -1.794 1 97.88 200 ASN A O 1
ATOM 1549 N N . TYR A 1 201 ? -17.188 17.484 -1.323 1 98.31 201 TYR A N 1
ATOM 1550 C CA . TYR A 1 201 ? -16.953 17.297 0.103 1 98.31 201 TYR A CA 1
ATOM 1551 C C . TYR A 1 201 ? -17.656 16.047 0.61 1 98.31 201 TYR A C 1
ATOM 1553 O O . TYR A 1 201 ? -17.984 15.953 1.795 1 98.31 201 TYR A O 1
ATOM 1561 N N . GLU A 1 202 ? -17.969 15.078 -0.339 1 98.25 202 GLU A N 1
ATOM 1562 C CA . GLU A 1 202 ? -18.688 13.859 0.019 1 98.25 202 GLU A CA 1
ATOM 1563 C C . GLU A 1 202 ? -17.875 13.008 0.988 1 98.25 202 GLU A C 1
ATOM 1565 O O . GLU A 1 202 ? -18.375 12.586 2.027 1 98.25 202 GLU A O 1
ATOM 1570 N N . VAL A 1 203 ? -16.594 12.812 0.692 1 98.75 203 VAL A N 1
ATOM 1571 C CA . VAL A 1 203 ? -15.734 11.977 1.516 1 98.75 203 VAL A CA 1
ATOM 1572 C C . VAL A 1 203 ? -15.508 12.641 2.871 1 98.75 203 VAL A C 1
ATOM 1574 O O . VAL A 1 203 ? -15.539 11.977 3.908 1 98.75 203 VAL A O 1
ATOM 1577 N N . PHE A 1 204 ? -15.305 13.984 2.854 1 98.81 204 PHE A N 1
ATOM 1578 C CA . PHE A 1 204 ? -15.156 14.719 4.102 1 98.81 204 PHE A CA 1
ATOM 1579 C C . PHE A 1 204 ? -16.406 14.578 4.969 1 98.81 204 PHE A C 1
ATOM 1581 O O . PHE A 1 204 ? -16.297 14.328 6.172 1 98.81 204 PHE A O 1
ATOM 1588 N N . SER A 1 205 ? -17.547 14.727 4.324 1 98.81 205 SER A N 1
ATOM 1589 C CA . SER A 1 205 ? -18.812 14.625 5.055 1 98.81 205 SER A CA 1
ATOM 1590 C C . SER A 1 205 ? -18.969 13.25 5.688 1 98.81 205 SER A C 1
ATOM 1592 O O . SER A 1 205 ? -19.344 13.133 6.855 1 98.81 205 SER A O 1
ATOM 1594 N N . ALA A 1 206 ? -18.672 12.234 4.902 1 98.88 206 ALA A N 1
ATOM 1595 C CA . ALA A 1 206 ? -18.766 10.867 5.418 1 98.88 206 ALA A CA 1
ATOM 1596 C C . ALA A 1 206 ? -17.797 10.656 6.578 1 98.88 206 ALA A C 1
ATOM 1598 O O . ALA A 1 206 ? -18.172 10.078 7.605 1 98.88 206 ALA A O 1
ATOM 1599 N N . ALA A 1 207 ? -16.578 11.125 6.422 1 98.88 207 ALA A N 1
ATOM 1600 C CA . ALA A 1 207 ? -15.562 10.961 7.457 1 98.88 207 ALA A CA 1
ATOM 1601 C C . ALA A 1 207 ? -15.984 11.648 8.75 1 98.88 207 ALA A C 1
ATOM 1603 O O . ALA A 1 207 ? -15.883 11.062 9.836 1 98.88 207 ALA A O 1
ATOM 1604 N N . LEU A 1 208 ? -16.422 12.875 8.609 1 98.88 208 LEU A N 1
ATOM 1605 C CA . LEU A 1 208 ? -16.891 13.609 9.773 1 98.88 208 LEU A CA 1
ATOM 1606 C C . LEU A 1 208 ? -18.047 12.891 10.453 1 98.88 208 LEU A C 1
ATOM 1608 O O . LEU A 1 208 ? -18.078 12.773 11.68 1 98.88 208 LEU A O 1
ATOM 1612 N N . GLY A 1 209 ? -18.938 12.398 9.641 1 98.62 209 GLY A N 1
ATOM 1613 C CA . GLY A 1 209 ? -20.047 11.625 10.172 1 98.62 209 GLY A CA 1
ATOM 1614 C C . GLY A 1 209 ? -19.609 10.359 10.883 1 98.62 209 GLY A C 1
ATOM 1615 O O . GLY A 1 209 ? -20.266 9.906 11.828 1 98.62 209 GLY A O 1
ATOM 1616 N N . MET A 1 210 ? -18.5 9.844 10.461 1 98.56 210 MET A N 1
ATOM 1617 C CA . MET A 1 210 ? -17.984 8.602 11.016 1 98.56 210 MET A CA 1
ATOM 1618 C C . MET A 1 210 ? -17.094 8.875 12.227 1 98.56 210 MET A C 1
ATOM 1620 O O . MET A 1 210 ? -16.578 7.945 12.844 1 98.56 210 MET A O 1
ATOM 1624 N N . GLY A 1 211 ? -16.828 10.148 12.531 1 98.5 211 GLY A N 1
ATOM 1625 C CA . GLY A 1 211 ? -16.125 10.461 13.773 1 98.5 211 GLY A CA 1
ATOM 1626 C C . GLY A 1 211 ? -14.734 11 13.547 1 98.5 211 GLY A C 1
ATOM 1627 O O . GLY A 1 211 ? -13.922 11.047 14.477 1 98.5 211 GLY A O 1
ATOM 1628 N N . ALA A 1 212 ? -14.414 11.422 12.383 1 98.88 212 ALA A N 1
ATOM 1629 C CA . ALA A 1 212 ? -13.094 11.992 12.125 1 98.88 212 ALA A CA 1
ATOM 1630 C C . ALA A 1 212 ? -12.828 13.195 13.031 1 98.88 212 ALA A C 1
ATOM 1632 O O . ALA A 1 212 ? -13.695 14.055 13.195 1 98.88 212 ALA A O 1
ATOM 1633 N N . SER A 1 213 ? -11.633 13.195 13.578 1 98.81 213 SER A N 1
ATOM 1634 C CA . SER A 1 213 ? -11.242 14.273 14.477 1 98.81 213 SER A CA 1
ATOM 1635 C C . SER A 1 213 ? -10.555 15.406 13.727 1 98.81 213 SER A C 1
ATOM 1637 O O . SER A 1 213 ? -10.477 16.531 14.219 1 98.81 213 SER A O 1
ATOM 1639 N N . THR A 1 214 ? -10.031 15.094 12.578 1 98.88 214 THR A N 1
ATOM 1640 C CA . THR A 1 214 ? -9.281 16.094 11.82 1 98.88 214 THR A CA 1
ATOM 1641 C C . THR A 1 214 ? -9.609 15.992 10.336 1 98.88 214 THR A C 1
ATOM 1643 O O . THR A 1 214 ? -10 14.93 9.844 1 98.88 214 THR A O 1
ATOM 1646 N N . VAL A 1 215 ? -9.547 17.141 9.664 1 98.88 215 VAL A N 1
ATOM 1647 C CA . VAL A 1 215 ? -9.656 17.25 8.211 1 98.88 215 VAL A CA 1
ATOM 1648 C C . VAL A 1 215 ? -8.523 18.125 7.672 1 98.88 215 VAL A C 1
ATOM 1650 O O . VAL A 1 215 ? -8.289 19.219 8.172 1 98.88 215 VAL A O 1
ATOM 1653 N N . ARG A 1 216 ? -7.855 17.594 6.734 1 98.94 216 ARG A N 1
ATOM 1654 C CA . ARG A 1 216 ? -6.844 18.422 6.086 1 98.94 216 ARG A CA 1
ATOM 1655 C C . ARG A 1 216 ? -7.316 18.891 4.715 1 98.94 216 ARG A C 1
ATOM 1657 O O . ARG A 1 216 ? -7.801 18.094 3.912 1 98.94 216 ARG A O 1
ATOM 1664 N N . VAL A 1 217 ? -7.164 20.125 4.465 1 98.81 217 VAL A N 1
ATOM 1665 C CA . VAL A 1 217 ? -7.496 20.734 3.18 1 98.81 217 VAL A CA 1
ATOM 1666 C C . VAL A 1 217 ? -6.391 21.703 2.76 1 98.81 217 VAL A C 1
ATOM 1668 O O . VAL A 1 217 ? -5.559 22.094 3.578 1 98.81 217 VAL A O 1
ATOM 1671 N N . GLY A 1 218 ? -6.344 22.062 1.473 1 98.81 218 GLY A N 1
ATOM 1672 C CA . GLY A 1 218 ? -5.371 23.016 0.963 1 98.81 218 GLY A CA 1
ATOM 1673 C C . GLY A 1 218 ? -4.828 22.641 -0.404 1 98.81 218 GLY A C 1
ATOM 1674 O O . GLY A 1 218 ? -5.109 21.562 -0.912 1 98.81 218 GLY A O 1
ATOM 1675 N N . PHE A 1 219 ? -3.988 23.484 -0.914 1 98.75 219 PHE A N 1
ATOM 1676 C CA . PHE A 1 219 ? -3.521 23.406 -2.293 1 98.75 219 PHE A CA 1
ATOM 1677 C C . PHE A 1 219 ? -2.629 22.188 -2.484 1 98.75 219 PHE A C 1
ATOM 1679 O O . PHE A 1 219 ? -2.438 21.719 -3.609 1 98.75 219 PHE A O 1
ATOM 1686 N N . GLU A 1 220 ? -2.031 21.688 -1.394 1 98.38 220 GLU A N 1
ATOM 1687 C CA . GLU A 1 220 ? -1.274 20.453 -1.52 1 98.38 220 GLU A CA 1
ATOM 1688 C C . GLU A 1 220 ? -2.152 19.328 -2.051 1 98.38 220 GLU A C 1
ATOM 1690 O O . GLU A 1 220 ? -1.698 18.5 -2.85 1 98.38 220 GLU A O 1
ATOM 1695 N N . ASP A 1 221 ? -3.404 19.312 -1.627 1 98 221 ASP A N 1
ATOM 1696 C CA . ASP A 1 221 ? -4.312 18.219 -1.957 1 98 221 ASP A CA 1
ATOM 1697 C C . ASP A 1 221 ? -5.219 18.594 -3.129 1 98 221 ASP A C 1
ATOM 1699 O O . ASP A 1 221 ? -5.5 17.766 -3.992 1 98 221 ASP A O 1
ATOM 1703 N N . SER A 1 222 ? -5.738 19.828 -3.1 1 98.5 222 SER A N 1
ATOM 1704 C CA . SER A 1 222 ? -6.617 20.312 -4.16 1 98.5 222 SER A CA 1
ATOM 1705 C C . SER A 1 222 ? -6.898 21.797 -4.008 1 98.5 222 SER A C 1
ATOM 1707 O O . SER A 1 222 ? -7.098 22.281 -2.895 1 98.5 222 SER A O 1
ATOM 1709 N N . ASN A 1 223 ? -6.934 22.484 -5.156 1 98.56 223 ASN A N 1
ATOM 1710 C CA . ASN A 1 223 ? -7.324 23.875 -5.105 1 98.56 223 ASN A CA 1
ATOM 1711 C C . ASN A 1 223 ? -8.734 24.094 -5.641 1 98.56 223 ASN A C 1
ATOM 1713 O O . ASN A 1 223 ? -9.117 25.219 -5.988 1 98.56 223 ASN A O 1
ATOM 1717 N N . TYR A 1 224 ? -9.5 23.031 -5.785 1 98.62 224 TYR A N 1
ATOM 1718 C CA . TYR A 1 224 ? -10.891 23.125 -6.215 1 98.62 224 TYR A CA 1
ATOM 1719 C C . TYR A 1 224 ? -11.812 23.375 -5.027 1 98.62 224 TYR A C 1
ATOM 1721 O O . TYR A 1 224 ? -11.766 22.641 -4.035 1 98.62 224 TYR A O 1
ATOM 1729 N N . LEU A 1 225 ? -12.656 24.391 -5.145 1 98.44 225 LEU A N 1
ATOM 1730 C CA . LEU A 1 225 ? -13.719 24.641 -4.176 1 98.44 225 LEU A CA 1
ATOM 1731 C C . LEU A 1 225 ? -14.906 23.703 -4.414 1 98.44 225 LEU A C 1
ATOM 1733 O O . LEU A 1 225 ? -15.547 23.266 -3.465 1 98.44 225 LEU A O 1
ATOM 1737 N N . ASP A 1 226 ? -15.234 23.547 -5.621 1 97.06 226 ASP A N 1
ATOM 1738 C CA . ASP A 1 226 ? -16.219 22.594 -6.133 1 97.06 226 ASP A CA 1
ATOM 1739 C C . ASP A 1 226 ? -15.828 22.078 -7.512 1 97.06 226 ASP A C 1
ATOM 1741 O O . ASP A 1 226 ? -14.703 22.312 -7.969 1 97.06 226 ASP A O 1
ATOM 1745 N N . GLU A 1 227 ? -16.688 21.344 -8.125 1 96.81 227 GLU A N 1
ATOM 1746 C CA . GLU A 1 227 ? -16.359 20.609 -9.344 1 96.81 227 GLU A CA 1
ATOM 1747 C C . GLU A 1 227 ? -15.836 21.547 -10.422 1 96.81 227 GLU A C 1
ATOM 1749 O O . GLU A 1 227 ? -15 21.156 -11.242 1 96.81 227 GLU A O 1
ATOM 1754 N N . ASN A 1 228 ? -16.156 22.812 -10.414 1 97.19 228 ASN A N 1
ATOM 1755 C CA . ASN A 1 228 ? -15.883 23.703 -11.539 1 97.19 228 ASN A CA 1
ATOM 1756 C C . ASN A 1 228 ? -15.156 24.969 -11.102 1 97.19 228 ASN A C 1
ATOM 1758 O O . ASN A 1 228 ? -14.898 25.859 -11.914 1 97.19 228 ASN A O 1
ATOM 1762 N N . THR A 1 229 ? -14.828 25.125 -9.812 1 98.38 229 THR A N 1
ATOM 1763 C CA . THR A 1 229 ? -14.273 26.375 -9.32 1 98.38 229 THR A CA 1
ATOM 1764 C C . THR A 1 229 ? -12.922 26.141 -8.648 1 98.38 229 THR A C 1
ATOM 1766 O O . THR A 1 229 ? -12.844 25.469 -7.617 1 98.38 229 THR A O 1
ATOM 1769 N N . GLN A 1 230 ? -11.891 26.656 -9.211 1 98.19 230 GLN A N 1
ATOM 1770 C CA . GLN A 1 230 ? -10.57 26.688 -8.578 1 98.19 230 GLN A CA 1
ATOM 1771 C C . GLN A 1 230 ? -10.344 28.031 -7.875 1 98.19 230 GLN A C 1
ATOM 1773 O O . GLN A 1 230 ? -10.75 29.078 -8.375 1 98.19 230 GLN A O 1
ATOM 1778 N N . VAL A 1 231 ? -9.727 27.953 -6.762 1 98.38 231 VAL A N 1
ATOM 1779 C CA . VAL A 1 231 ? -9.492 29.172 -5.996 1 98.38 231 VAL A CA 1
ATOM 1780 C C . VAL A 1 231 ? -7.996 29.484 -5.941 1 98.38 231 VAL A C 1
ATOM 1782 O O . VAL A 1 231 ? -7.172 28.609 -6.23 1 98.38 231 VAL A O 1
ATOM 1785 N N . ASP A 1 232 ? -7.641 30.719 -5.602 1 97.31 232 ASP A N 1
ATOM 1786 C CA . ASP A 1 232 ? -6.242 31.125 -5.617 1 97.31 232 ASP A CA 1
ATOM 1787 C C . ASP A 1 232 ? -5.73 31.391 -4.203 1 97.31 232 ASP A C 1
ATOM 1789 O O . ASP A 1 232 ? -4.57 31.766 -4.016 1 97.31 232 ASP A O 1
ATOM 1793 N N . LYS A 1 233 ? -6.645 31.219 -3.223 1 98.31 233 LYS A N 1
ATOM 1794 C CA . LYS A 1 233 ? -6.254 31.281 -1.816 1 98.31 233 LYS A CA 1
ATOM 1795 C C . LYS A 1 233 ? -6.801 30.094 -1.035 1 98.31 233 LYS A C 1
ATOM 1797 O O . LYS A 1 233 ? -7.93 29.656 -1.273 1 98.31 233 LYS A O 1
ATOM 1802 N N . ASN A 1 234 ? -6.02 29.609 -0.091 1 98.88 234 ASN A N 1
ATOM 1803 C CA . ASN A 1 234 ? -6.41 28.453 0.697 1 98.88 234 ASN A CA 1
ATOM 1804 C C . ASN A 1 234 ? -7.582 28.766 1.621 1 98.88 234 ASN A C 1
ATOM 1806 O O . ASN A 1 234 ? -8.367 27.875 1.967 1 98.88 234 ASN A O 1
ATOM 1810 N N . VAL A 1 235 ? -7.734 30.047 1.994 1 98.88 235 VAL A N 1
ATOM 1811 C CA . VAL A 1 235 ? -8.727 30.453 2.982 1 98.88 235 VAL A CA 1
ATOM 1812 C C . VAL A 1 235 ? -10.125 30.047 2.504 1 98.88 235 VAL A C 1
ATOM 1814 O O . VAL A 1 235 ? -10.984 29.688 3.311 1 98.88 235 VAL A O 1
ATOM 1817 N N . PHE A 1 236 ? -10.391 30.062 1.232 1 98.81 236 PHE A N 1
ATOM 1818 C CA . PHE A 1 236 ? -11.695 29.703 0.695 1 98.81 236 PHE A CA 1
ATOM 1819 C C . PHE A 1 236 ? -12 28.219 0.953 1 98.81 236 PHE A C 1
ATOM 1821 O O . PHE A 1 236 ? -13.141 27.859 1.22 1 98.81 236 PHE A O 1
ATOM 1828 N N . LEU A 1 237 ? -10.992 27.406 0.866 1 98.88 237 LEU A N 1
ATOM 1829 C CA . LEU A 1 237 ? -11.148 25.984 1.147 1 98.88 237 LEU A CA 1
ATOM 1830 C C . LEU A 1 237 ? -11.391 25.75 2.635 1 98.88 237 LEU A C 1
ATOM 1832 O O . LEU A 1 237 ? -12.258 24.953 3.01 1 98.88 237 LEU A O 1
ATOM 1836 N N . VAL A 1 238 ? -10.672 26.438 3.467 1 98.94 238 VAL A N 1
ATOM 1837 C CA . VAL A 1 238 ? -10.812 26.312 4.914 1 98.94 238 VAL A CA 1
ATOM 1838 C C . VAL A 1 238 ? -12.203 26.781 5.344 1 98.94 238 VAL A C 1
ATOM 1840 O O . VAL A 1 238 ? -12.867 26.109 6.141 1 98.94 238 VAL A O 1
ATOM 1843 N N . GLU A 1 239 ? -12.633 27.891 4.809 1 98.88 239 GLU A N 1
ATOM 1844 C CA . GLU A 1 239 ? -13.953 28.422 5.129 1 98.88 239 GLU A CA 1
ATOM 1845 C C . GLU A 1 239 ? -15.047 27.406 4.781 1 98.88 239 GLU A C 1
ATOM 1847 O O . GLU A 1 239 ? -15.992 27.234 5.547 1 98.88 239 GLU A O 1
ATOM 1852 N N . ARG A 1 240 ? -14.914 26.859 3.625 1 98.75 240 ARG A N 1
ATOM 1853 C CA . ARG A 1 240 ? -15.906 25.891 3.186 1 98.75 240 ARG A CA 1
ATOM 1854 C C . ARG A 1 240 ? -15.977 24.703 4.141 1 98.75 240 ARG A C 1
ATOM 1856 O O . ARG A 1 240 ? -17.062 24.234 4.488 1 98.75 240 ARG A O 1
ATOM 1863 N N . VAL A 1 241 ? -14.836 24.172 4.547 1 98.88 241 VAL A N 1
ATOM 1864 C CA . VAL A 1 241 ? -14.789 23.047 5.469 1 98.88 241 VAL A CA 1
ATOM 1865 C C . VAL A 1 241 ? -15.328 23.469 6.832 1 98.88 241 VAL A C 1
ATOM 1867 O O . VAL A 1 241 ? -16.047 22.719 7.488 1 98.88 241 VAL A O 1
ATOM 1870 N N . ALA A 1 242 ? -14.938 24.672 7.297 1 98.88 242 ALA A N 1
ATOM 1871 C CA . ALA A 1 242 ? -15.477 25.203 8.555 1 98.88 242 ALA A CA 1
ATOM 1872 C C . ALA A 1 242 ? -17 25.281 8.508 1 98.88 242 ALA A C 1
ATOM 1874 O O . ALA A 1 242 ? -17.672 24.938 9.484 1 98.88 242 ALA A O 1
ATOM 1875 N N . GLU A 1 243 ? -17.5 25.734 7.402 1 98.69 243 GLU A N 1
ATOM 1876 C CA . GLU A 1 243 ? -18.938 25.797 7.215 1 98.69 243 GLU A CA 1
ATOM 1877 C C . GLU A 1 243 ? -19.562 24.406 7.285 1 98.69 243 GLU A C 1
ATOM 1879 O O . GLU A 1 243 ? -20.609 24.219 7.914 1 98.69 243 GLU A O 1
ATOM 1884 N N . LEU A 1 244 ? -18.969 23.484 6.574 1 98.75 244 LEU A N 1
ATOM 1885 C CA . LEU A 1 244 ? -19.438 22.094 6.594 1 98.75 244 LEU A CA 1
ATOM 1886 C C . LEU A 1 244 ? -19.516 21.562 8.023 1 98.75 244 LEU A C 1
ATOM 1888 O O . LEU A 1 244 ? -20.516 20.969 8.422 1 98.75 244 LEU A O 1
ATOM 1892 N N . ILE A 1 245 ? -18.453 21.797 8.789 1 98.81 245 ILE A N 1
ATOM 1893 C CA . ILE A 1 245 ? -18.359 21.359 10.172 1 98.81 245 ILE A CA 1
ATOM 1894 C C . ILE A 1 245 ? -19.469 22 11 1 98.81 245 ILE A C 1
ATOM 1896 O O . ILE A 1 245 ? -20.141 21.328 11.781 1 98.81 245 ILE A O 1
ATOM 1900 N N . ASP A 1 246 ? -19.672 23.25 10.773 1 98.44 246 ASP A N 1
ATOM 1901 C CA . ASP A 1 246 ? -20.688 24 11.508 1 98.44 246 ASP A CA 1
ATOM 1902 C C . ASP A 1 246 ? -22.094 23.469 11.195 1 98.44 246 ASP A C 1
ATOM 1904 O O . ASP A 1 246 ? -22.891 23.234 12.102 1 98.44 246 ASP A O 1
ATOM 1908 N N . VAL A 1 247 ? -22.391 23.234 9.945 1 98.25 247 VAL A N 1
ATOM 1909 C CA . VAL A 1 247 ? -23.688 22.766 9.5 1 98.25 247 VAL A CA 1
ATOM 1910 C C . VAL A 1 247 ? -23.984 21.391 10.094 1 98.25 247 VAL A C 1
ATOM 1912 O O . VAL A 1 247 ? -25.125 21.062 10.383 1 98.25 247 VAL A O 1
ATOM 1915 N N . MET A 1 248 ? -22.984 20.656 10.383 1 98.31 248 MET A N 1
ATOM 1916 C CA . MET A 1 248 ? -23.125 19.312 10.938 1 98.31 248 MET A CA 1
ATOM 1917 C C . MET A 1 248 ? -23.312 19.375 12.445 1 98.31 248 MET A C 1
ATOM 1919 O O . MET A 1 248 ? -23.531 18.344 13.086 1 98.31 248 MET A O 1
ATOM 1923 N N . GLY A 1 249 ? -23.188 20.547 12.984 1 98.31 249 GLY A N 1
ATOM 1924 C CA . GLY A 1 249 ? -23.375 20.734 14.414 1 98.31 249 GLY A CA 1
ATOM 1925 C C . GLY A 1 249 ? -22.094 20.594 15.211 1 98.31 249 GLY A C 1
ATOM 1926 O O . GLY A 1 249 ? -22.125 20.312 16.406 1 98.31 249 GLY A O 1
ATOM 1927 N N . PHE A 1 250 ? -20.969 20.656 14.555 1 98.62 250 PHE A N 1
ATOM 1928 C CA . PHE A 1 250 ? -19.641 20.625 15.156 1 98.62 250 PHE A CA 1
ATOM 1929 C C . PHE A 1 250 ? -19 22 15.125 1 98.62 250 PHE A C 1
ATOM 1931 O O . PHE A 1 250 ? -19.656 22.984 14.781 1 98.62 250 PHE A O 1
ATOM 1938 N N . ALA A 1 251 ? -17.75 22.109 15.625 1 98.69 251 ALA A N 1
ATOM 1939 C CA . ALA A 1 251 ? -17.016 23.391 15.57 1 98.69 251 ALA A CA 1
ATOM 1940 C C . ALA A 1 251 ? -15.539 23.156 15.273 1 98.69 251 ALA A C 1
ATOM 1942 O O . ALA A 1 251 ? -14.938 22.203 15.766 1 98.69 251 ALA A O 1
ATOM 1943 N N . PRO A 1 252 ? -14.961 24.016 14.523 1 98.75 252 PRO A N 1
ATOM 1944 C CA . PRO A 1 252 ? -13.508 23.922 14.359 1 98.75 252 PRO A CA 1
ATOM 1945 C C . PRO A 1 252 ? -12.75 24.094 15.672 1 98.75 252 PRO A C 1
ATOM 1947 O O . PRO A 1 252 ? -13.133 24.922 16.5 1 98.75 252 PRO A O 1
ATOM 1950 N N . ALA A 1 253 ? -11.766 23.281 15.93 1 98.81 253 ALA A N 1
ATOM 1951 C CA . ALA A 1 253 ? -10.898 23.438 17.094 1 98.81 253 ALA A CA 1
ATOM 1952 C C . ALA A 1 253 ? -9.922 24.594 16.906 1 98.81 253 ALA A C 1
ATOM 1954 O O . ALA A 1 253 ? -9.266 24.703 15.867 1 98.81 253 ALA A O 1
ATOM 1955 N N . THR A 1 254 ? -9.82 25.453 17.922 1 98.25 254 THR A N 1
ATOM 1956 C CA . THR A 1 254 ? -8.734 26.422 17.922 1 98.25 254 THR A CA 1
ATOM 1957 C C . THR A 1 254 ? -7.383 25.734 18.078 1 98.25 254 THR A C 1
ATOM 1959 O O . THR A 1 254 ? -7.316 24.562 18.422 1 98.25 254 THR A O 1
ATOM 1962 N N . HIS A 1 255 ? -6.348 26.531 17.797 1 98.06 255 HIS A N 1
ATOM 1963 C CA . HIS A 1 255 ? -5.023 25.922 17.938 1 98.06 255 HIS A CA 1
ATOM 1964 C C . HIS A 1 255 ? -4.785 25.469 19.375 1 98.06 255 HIS A C 1
ATOM 1966 O O . HIS A 1 255 ? -4.117 24.453 19.609 1 98.06 255 HIS A O 1
ATOM 1972 N N . ASP A 1 256 ? -5.289 26.172 20.375 1 97.56 256 ASP A N 1
ATOM 1973 C CA . ASP A 1 256 ? -5.129 25.75 21.766 1 97.56 256 ASP A CA 1
ATOM 1974 C C . ASP A 1 256 ? -5.906 24.469 22.062 1 97.56 256 ASP A C 1
ATOM 1976 O O . ASP A 1 256 ? -5.398 23.578 22.734 1 97.56 256 ASP A O 1
ATOM 1980 N N . GLU A 1 257 ? -7.117 24.422 21.578 1 98.12 257 GLU A N 1
ATOM 1981 C CA . GLU A 1 257 ? -7.922 23.219 21.734 1 98.12 257 GLU A CA 1
ATOM 1982 C C . GLU A 1 257 ? -7.281 22.031 21.031 1 98.12 257 GLU A C 1
ATOM 1984 O O . GLU A 1 257 ? -7.285 20.922 21.547 1 98.12 257 GLU A O 1
ATOM 1989 N N . ALA A 1 258 ? -6.781 22.312 19.844 1 98.06 258 ALA A N 1
ATOM 1990 C CA . ALA A 1 258 ? -6.113 21.266 19.062 1 98.06 258 ALA A CA 1
ATOM 1991 C C . ALA A 1 258 ? -4.898 20.734 19.812 1 98.06 258 ALA A C 1
ATOM 1993 O O . ALA A 1 258 ? -4.645 19.516 19.797 1 98.06 258 ALA A O 1
ATOM 1994 N N . ARG A 1 259 ? -4.117 21.625 20.469 1 97.94 259 ARG A N 1
ATOM 1995 C CA . ARG A 1 259 ? -2.975 21.172 21.25 1 97.94 259 ARG A CA 1
ATOM 1996 C C . ARG A 1 259 ? -3.416 20.234 22.375 1 97.94 259 ARG A C 1
ATOM 1998 O O . ARG A 1 259 ? -2.748 19.234 22.656 1 97.94 259 ARG A O 1
ATOM 2005 N N . LYS A 1 260 ? -4.492 20.516 22.969 1 97 260 LYS A N 1
ATOM 2006 C CA . LYS A 1 260 ? -5.039 19.641 24 1 97 260 LYS A CA 1
ATOM 2007 C C . LYS A 1 260 ? -5.484 18.312 23.406 1 97 260 LYS A C 1
ATOM 2009 O O . LYS A 1 260 ? -5.191 17.25 23.969 1 97 260 LYS A O 1
ATOM 2014 N N . MET A 1 261 ? -6.152 18.391 22.25 1 97 261 MET A N 1
ATOM 2015 C CA . MET A 1 261 ? -6.633 17.188 21.562 1 97 261 MET A CA 1
ATOM 2016 C C . MET A 1 261 ? -5.477 16.25 21.234 1 97 261 MET A C 1
ATOM 2018 O O . MET A 1 261 ? -5.621 15.023 21.344 1 97 261 MET A O 1
ATOM 2022 N N . LEU A 1 262 ? -4.32 16.797 20.875 1 96.94 262 LEU A N 1
ATOM 2023 C CA . LEU A 1 262 ? -3.203 16.016 20.375 1 96.94 262 LEU A CA 1
ATOM 2024 C C . LEU A 1 262 ? -2.156 15.781 21.453 1 96.94 262 LEU A C 1
ATOM 2026 O O . LEU A 1 262 ? -1.129 15.141 21.203 1 96.94 262 LEU A O 1
ATOM 2030 N N . SER A 1 263 ? -2.369 16.344 22.688 1 95.25 263 SER A N 1
ATOM 2031 C CA . SER A 1 263 ? -1.442 16.234 23.797 1 95.25 263 SER A CA 1
ATOM 2032 C C . SER A 1 263 ? -0.102 16.891 23.469 1 95.25 263 SER A C 1
ATOM 2034 O O . SER A 1 263 ? 0.955 16.328 23.766 1 95.25 263 SER A O 1
ATOM 2036 N N . ILE A 1 264 ? -0.231 17.984 22.719 1 94.5 264 ILE A N 1
ATOM 2037 C CA . ILE A 1 264 ? 0.955 18.781 22.438 1 94.5 264 ILE A CA 1
ATOM 2038 C C . ILE A 1 264 ? 1.228 19.719 23.625 1 94.5 264 ILE A C 1
ATOM 2040 O O . ILE A 1 264 ? 0.342 20.453 24.062 1 94.5 264 ILE A O 1
ATOM 2044 N N . LYS A 1 265 ? 2.432 19.484 24.359 1 82.38 265 LYS A N 1
ATOM 2045 C CA . LYS A 1 265 ? 2.781 20.297 25.531 1 82.38 265 LYS A CA 1
ATOM 2046 C C . LYS A 1 265 ? 3.084 21.734 25.141 1 82.38 265 LYS A C 1
ATOM 2048 O O . LYS A 1 265 ? 3.686 21.984 24.094 1 82.38 265 LYS A O 1
ATOM 2053 N N . ASN A 1 266 ? 2.287 22.656 25.656 1 64.25 266 ASN A N 1
ATOM 2054 C CA . ASN A 1 266 ? 2.482 24.078 25.391 1 64.25 266 ASN A CA 1
ATOM 2055 C C . ASN A 1 266 ? 3.912 24.516 25.703 1 64.25 266 ASN A C 1
ATOM 2057 O O . ASN A 1 266 ? 4.406 24.297 26.812 1 64.25 266 ASN A O 1
ATOM 2061 N N . SER A 1 267 ? 4.797 24.422 24.781 1 50 267 SER A N 1
ATOM 2062 C CA . SER A 1 267 ? 6.098 25 25.109 1 50 267 SER A CA 1
ATOM 2063 C C . SER A 1 267 ? 5.988 26.484 25.359 1 50 267 SER A C 1
ATOM 2065 O O . SER A 1 267 ? 6.984 27.141 25.688 1 50 267 SER A O 1
ATOM 2067 N N . ILE A 1 268 ? 5.027 27.234 24.781 1 45.97 268 ILE A N 1
ATOM 2068 C CA . ILE A 1 268 ? 5.117 28.688 24.984 1 45.97 268 ILE A CA 1
ATOM 2069 C C . ILE A 1 268 ? 4.984 28.984 26.484 1 45.97 268 ILE A C 1
ATOM 2071 O O . ILE A 1 268 ? 4.027 28.562 27.125 1 45.97 268 ILE A O 1
ATOM 2075 N N . GLY A 1 269 ? 6.062 29.234 27.188 1 39.12 269 GLY A N 1
ATOM 2076 C CA . GLY A 1 269 ? 6.16 29.828 28.516 1 39.12 269 GLY A CA 1
ATOM 2077 C C . GLY A 1 269 ? 5.035 30.812 28.812 1 39.12 269 GLY A C 1
ATOM 2078 O O . GLY A 1 269 ? 5.109 31.984 28.422 1 39.12 269 GLY A O 1
ATOM 2079 N N . GLY A 1 270 ? 3.787 30.578 28.547 1 36.53 270 GLY A N 1
ATOM 2080 C CA . GLY A 1 270 ? 3.016 31.578 29.281 1 36.53 270 GLY A CA 1
ATOM 2081 C C . GLY A 1 270 ? 3.539 31.828 30.688 1 36.53 270 GLY A C 1
ATOM 2082 O O . GLY A 1 270 ? 4.078 30.922 31.328 1 36.53 270 GLY A O 1
ATOM 2083 N N . LYS A 1 271 ? 4.102 33.062 31.031 1 36.03 271 LYS A N 1
ATOM 2084 C CA . LYS A 1 271 ? 4.281 33.594 32.375 1 36.03 271 LYS A CA 1
ATOM 2085 C C . LYS A 1 271 ? 3.148 33.156 33.312 1 36.03 271 LYS A C 1
ATOM 2087 O O . LYS A 1 271 ? 1.979 33.188 32.906 1 36.03 271 LYS A O 1
ATOM 2092 N N . ASN A 1 272 ? 3.205 32.25 34.125 1 35.94 272 ASN A N 1
ATOM 2093 C CA . ASN A 1 272 ? 2.371 32.25 35.344 1 35.94 272 ASN A CA 1
ATOM 2094 C C . ASN A 1 272 ? 1.867 33.625 35.688 1 35.94 272 ASN A C 1
ATOM 2096 O O . ASN A 1 272 ? 2.658 34.531 36.031 1 35.94 272 ASN A O 1
ATOM 2100 N N . CYS A 1 273 ? 0.897 34.188 35 1 31.47 273 CYS A N 1
ATOM 2101 C CA . CYS A 1 273 ? 0.222 35.312 35.625 1 31.47 273 CYS A CA 1
ATOM 2102 C C . CYS A 1 273 ? -0.118 34.969 37.094 1 31.47 273 CYS A C 1
ATOM 2104 O O . CYS A 1 273 ? -0.896 34.062 37.344 1 31.47 273 CYS A O 1
ATOM 2106 N N . VAL A 1 274 ? 0.733 35.219 38.125 1 34.53 274 VAL A N 1
ATOM 2107 C CA . VAL A 1 274 ? 0.566 35.219 39.562 1 34.53 274 VAL A CA 1
ATOM 2108 C C . VAL A 1 274 ? -0.805 35.781 39.938 1 34.53 274 VAL A C 1
ATOM 2110 O O . VAL A 1 274 ? -1.211 35.719 41.094 1 34.53 274 VAL A O 1
ATOM 2113 N N . TYR A 1 275 ? -1.455 36.719 39.156 1 30.92 275 TYR A N 1
ATOM 2114 C CA . TYR A 1 275 ? -2.654 37.375 39.656 1 30.92 275 TYR A CA 1
ATOM 2115 C C . TYR A 1 275 ? -3.877 36.469 39.5 1 30.92 275 TYR A C 1
ATOM 2117 O O . TYR A 1 275 ? -4.988 36.844 39.875 1 30.92 275 TYR A O 1
ATOM 2125 N N . CYS A 1 276 ? -3.928 35.5 38.625 1 25.16 276 CYS A N 1
ATOM 2126 C CA . CYS A 1 276 ? -5.223 34.844 38.688 1 25.16 276 CYS A CA 1
ATOM 2127 C C . CYS A 1 276 ? -5.25 33.781 39.781 1 25.16 276 CYS A C 1
ATOM 2129 O O . CYS A 1 276 ? -5.895 32.75 39.656 1 25.16 276 CYS A O 1
ATOM 2131 N N . GLU A 1 277 ? -4.527 34 40.906 1 22.72 277 GLU A N 1
ATOM 2132 C CA . GLU A 1 277 ? -5.18 33.5 42.094 1 22.72 277 GLU A CA 1
ATOM 2133 C C . GLU A 1 277 ? -6.551 34.156 42.312 1 22.72 277 GLU A C 1
ATOM 2135 O O . GLU A 1 277 ? -6.707 35.375 42.125 1 22.72 277 GLU A O 1
ATOM 2140 N N . MET B 1 1 ? -20.672 -29.562 -8.703 1 92.75 1 MET B N 1
ATOM 2141 C CA . MET B 1 1 ? -19.781 -29.281 -7.574 1 92.75 1 MET B CA 1
ATOM 2142 C C . MET B 1 1 ? -18.828 -28.141 -7.898 1 92.75 1 MET B C 1
ATOM 2144 O O . MET B 1 1 ? -18.297 -28.078 -9.008 1 92.75 1 MET B O 1
ATOM 2148 N N . ARG B 1 2 ? -18.688 -27.203 -6.926 1 97.31 2 ARG B N 1
ATOM 2149 C CA . ARG B 1 2 ? -17.797 -26.062 -7.133 1 97.31 2 ARG B CA 1
ATOM 2150 C C . ARG B 1 2 ? -16.344 -26.516 -7.227 1 97.31 2 ARG B C 1
ATOM 2152 O O . ARG B 1 2 ? -15.883 -27.312 -6.414 1 97.31 2 ARG B O 1
ATOM 2159 N N . LYS B 1 3 ? -15.633 -26.062 -8.297 1 98.62 3 LYS B N 1
ATOM 2160 C CA . LYS B 1 3 ? -14.219 -26.375 -8.492 1 98.62 3 LYS B CA 1
ATOM 2161 C C . LYS B 1 3 ? -13.328 -25.25 -7.977 1 98.62 3 LYS B C 1
ATOM 2163 O O . LYS B 1 3 ? -13.633 -24.078 -8.172 1 98.62 3 LYS B O 1
ATOM 2168 N N . VAL B 1 4 ? -12.258 -25.578 -7.289 1 98.88 4 VAL B N 1
ATOM 2169 C CA . VAL B 1 4 ? -11.273 -24.625 -6.781 1 98.88 4 VAL B CA 1
ATOM 2170 C C . VAL B 1 4 ? -9.891 -24.953 -7.344 1 98.88 4 VAL B C 1
ATOM 2172 O O . VAL B 1 4 ? -9.453 -26.109 -7.293 1 98.88 4 VAL B O 1
ATOM 2175 N N . LEU B 1 5 ? -9.258 -24.016 -7.941 1 98.94 5 LEU B N 1
ATOM 2176 C CA . LEU B 1 5 ? -7.906 -24.219 -8.461 1 98.94 5 LEU B CA 1
ATOM 2177 C C . LEU B 1 5 ? -6.871 -24.094 -7.344 1 98.94 5 LEU B C 1
ATOM 2179 O O . LEU B 1 5 ? -6.789 -23.062 -6.68 1 98.94 5 LEU B O 1
ATOM 2183 N N . ILE B 1 6 ? -6.129 -25.141 -7.102 1 98.94 6 ILE B N 1
ATOM 2184 C CA . ILE B 1 6 ? -4.977 -25.094 -6.211 1 98.94 6 ILE B CA 1
ATOM 2185 C C . ILE B 1 6 ? -3.711 -24.797 -7.016 1 98.94 6 ILE B C 1
ATOM 2187 O O . ILE B 1 6 ? -3.377 -25.531 -7.949 1 98.94 6 ILE B O 1
ATOM 2191 N N . SER B 1 7 ? -3.111 -23.719 -6.707 1 98.94 7 SER B N 1
ATOM 2192 C CA . SER B 1 7 ? -1.803 -23.375 -7.254 1 98.94 7 SER B CA 1
ATOM 2193 C C . SER B 1 7 ? -0.688 -23.688 -6.266 1 98.94 7 SER B C 1
ATOM 2195 O O . SER B 1 7 ? -0.799 -23.375 -5.078 1 98.94 7 SER B O 1
ATOM 2197 N N . VAL B 1 8 ? 0.344 -24.344 -6.727 1 98.94 8 VAL B N 1
ATOM 2198 C CA . VAL B 1 8 ? 1.463 -24.625 -5.836 1 98.94 8 VAL B CA 1
ATOM 2199 C C . VAL B 1 8 ? 2.652 -23.734 -6.203 1 98.94 8 VAL B C 1
ATOM 2201 O O . VAL B 1 8 ? 3.031 -23.656 -7.371 1 98.94 8 VAL B O 1
ATOM 2204 N N . ALA B 1 9 ? 3.182 -23 -5.25 1 98.94 9 ALA B N 1
ATOM 2205 C CA . ALA B 1 9 ? 4.434 -22.25 -5.367 1 98.94 9 ALA B CA 1
ATOM 2206 C C . ALA B 1 9 ? 5.555 -22.953 -4.59 1 98.94 9 ALA B C 1
ATOM 2208 O O . ALA B 1 9 ? 5.805 -22.625 -3.43 1 98.94 9 ALA B O 1
ATOM 2209 N N . PRO B 1 10 ? 6.277 -23.781 -5.23 1 98.88 10 PRO B N 1
ATOM 2210 C CA . PRO B 1 10 ? 7.035 -24.797 -4.5 1 98.88 10 PRO B CA 1
ATOM 2211 C C . PRO B 1 10 ? 8.367 -24.281 -3.969 1 98.88 10 PRO B C 1
ATOM 2213 O O . PRO B 1 10 ? 9 -24.938 -3.135 1 98.88 10 PRO B O 1
ATOM 2216 N N . VAL B 1 11 ? 8.844 -23.188 -4.43 1 98.75 11 VAL B N 1
ATOM 2217 C CA . VAL B 1 11 ? 10.227 -22.797 -4.152 1 98.75 11 VAL B CA 1
ATOM 2218 C C . VAL B 1 11 ? 10.25 -21.641 -3.152 1 98.75 11 VAL B C 1
ATOM 2220 O O . VAL B 1 11 ? 9.656 -20.594 -3.398 1 98.75 11 VAL B O 1
ATOM 2223 N N . SER B 1 12 ? 10.945 -21.859 -2.064 1 97.94 12 SER B N 1
ATOM 2224 C CA . SER B 1 12 ? 11.133 -20.812 -1.062 1 97.94 12 SER B CA 1
ATOM 2225 C C . SER B 1 12 ? 12.062 -19.719 -1.571 1 97.94 12 SER B C 1
ATOM 2227 O O . SER B 1 12 ? 13.047 -20 -2.258 1 97.94 12 SER B O 1
ATOM 2229 N N . ALA B 1 13 ? 11.781 -18.516 -1.189 1 94.31 13 ALA B N 1
ATOM 2230 C CA . ALA B 1 13 ? 12.664 -17.406 -1.542 1 94.31 13 ALA B CA 1
ATOM 2231 C C . ALA B 1 13 ? 14.039 -17.578 -0.898 1 94.31 13 ALA B C 1
ATOM 2233 O O . ALA B 1 13 ? 15.008 -16.922 -1.314 1 94.31 13 ALA B O 1
ATOM 2234 N N . LEU B 1 14 ? 14.164 -18.438 0.085 1 94.75 14 LEU B N 1
ATOM 2235 C CA . LEU B 1 14 ? 15.406 -18.625 0.833 1 94.75 14 LEU B CA 1
ATOM 2236 C C . LEU B 1 14 ? 16.219 -19.766 0.25 1 94.75 14 LEU B C 1
ATOM 2238 O O . LEU B 1 14 ? 17.344 -20.016 0.691 1 94.75 14 LEU B O 1
ATOM 2242 N N . ASP B 1 15 ? 15.625 -20.438 -0.717 1 96.81 15 ASP B N 1
ATOM 2243 C CA . ASP B 1 15 ? 16.328 -21.578 -1.315 1 96.81 15 ASP B CA 1
ATOM 2244 C C . ASP B 1 15 ? 17.547 -21.109 -2.104 1 96.81 15 ASP B C 1
ATOM 2246 O O . ASP B 1 15 ? 17.422 -20.375 -3.086 1 96.81 15 ASP B O 1
ATOM 2250 N N . LYS B 1 16 ? 18.75 -21.594 -1.774 1 97.38 16 LYS B N 1
ATOM 2251 C CA . LYS B 1 16 ? 20 -21.172 -2.402 1 97.38 16 LYS B CA 1
ATOM 2252 C C . LYS B 1 16 ? 20.594 -22.281 -3.266 1 97.38 16 LYS B C 1
ATOM 2254 O O . LYS B 1 16 ? 21.719 -22.156 -3.76 1 97.38 16 LYS B O 1
ATOM 2259 N N . ALA B 1 17 ? 19.875 -23.297 -3.334 1 97.5 17 ALA B N 1
ATOM 2260 C CA . ALA B 1 17 ? 20.297 -24.422 -4.164 1 97.5 17 ALA B CA 1
ATOM 2261 C C . ALA B 1 17 ? 19.156 -24.938 -5.031 1 97.5 17 ALA B C 1
ATOM 2263 O O . ALA B 1 17 ? 18.484 -25.891 -4.668 1 97.5 17 ALA B O 1
ATOM 2264 N N . ILE B 1 18 ? 19.047 -24.344 -6.148 1 98.5 18 ILE B N 1
ATOM 2265 C CA . ILE B 1 18 ? 17.938 -24.656 -7.035 1 98.5 18 ILE B CA 1
ATOM 2266 C C . ILE B 1 18 ? 18.266 -25.922 -7.84 1 98.5 18 ILE B C 1
ATOM 2268 O O . ILE B 1 18 ? 19.266 -25.969 -8.547 1 98.5 18 ILE B O 1
ATOM 2272 N N . ASN B 1 19 ? 17.422 -26.859 -7.719 1 98.25 19 ASN B N 1
ATOM 2273 C CA . ASN B 1 19 ? 17.547 -28.141 -8.406 1 98.25 19 ASN B CA 1
ATOM 2274 C C . ASN B 1 19 ? 16.312 -28.453 -9.258 1 98.25 19 ASN B C 1
ATOM 2276 O O . ASN B 1 19 ? 15.281 -28.859 -8.727 1 98.25 19 ASN B O 1
ATOM 2280 N N . PRO B 1 20 ? 16.453 -28.344 -10.555 1 98.69 20 PRO B N 1
ATOM 2281 C CA . PRO B 1 20 ? 15.297 -28.516 -11.445 1 98.69 20 PRO B CA 1
ATOM 2282 C C . PRO B 1 20 ? 14.633 -29.875 -11.289 1 98.69 20 PRO B C 1
ATOM 2284 O O . PRO B 1 20 ? 13.406 -29.984 -11.305 1 98.69 20 PRO B O 1
ATOM 2287 N N . LYS B 1 21 ? 15.383 -30.906 -11.18 1 98.56 21 LYS B N 1
ATOM 2288 C CA . LYS B 1 21 ? 14.844 -32.25 -11.055 1 98.56 21 LYS B CA 1
ATOM 2289 C C . LYS B 1 21 ? 13.977 -32.375 -9.805 1 98.56 21 LYS B C 1
ATOM 2291 O O . LYS B 1 21 ? 12.859 -32.906 -9.859 1 98.56 21 LYS B O 1
ATOM 2296 N N . LYS B 1 22 ? 14.516 -31.922 -8.672 1 98.44 22 LYS B N 1
ATOM 2297 C CA . LYS B 1 22 ? 13.789 -31.984 -7.41 1 98.44 22 LYS B CA 1
ATOM 2298 C C . LYS B 1 22 ? 12.492 -31.188 -7.477 1 98.44 22 LYS B C 1
ATOM 2300 O O . LYS B 1 22 ? 11.453 -31.641 -7.008 1 98.44 22 LYS B O 1
ATOM 2305 N N . ILE B 1 23 ? 12.586 -29.984 -8.016 1 98.81 23 ILE B N 1
ATOM 2306 C CA . ILE B 1 23 ? 11.414 -29.125 -8.133 1 98.81 23 ILE B CA 1
ATOM 2307 C C . ILE B 1 23 ? 10.367 -29.797 -9.016 1 98.81 23 ILE B C 1
ATOM 2309 O O . ILE B 1 23 ? 9.18 -29.844 -8.664 1 98.81 23 ILE B O 1
ATOM 2313 N N . ALA B 1 24 ? 10.766 -30.344 -10.164 1 98.88 24 ALA B N 1
ATOM 2314 C CA . ALA B 1 24 ? 9.844 -31 -11.094 1 98.88 24 ALA B CA 1
ATOM 2315 C C . ALA B 1 24 ? 9.133 -32.156 -10.43 1 98.88 24 ALA B C 1
ATOM 2317 O O . ALA B 1 24 ? 7.918 -32.312 -10.555 1 98.88 24 ALA B O 1
ATOM 2318 N N . GLU B 1 25 ? 9.883 -33 -9.773 1 98.75 25 GLU B N 1
ATOM 2319 C CA . GLU B 1 25 ? 9.305 -34.156 -9.078 1 98.75 25 GLU B CA 1
ATOM 2320 C C . GLU B 1 25 ? 8.281 -33.688 -8.031 1 98.75 25 GLU B C 1
ATOM 2322 O O . GLU B 1 25 ? 7.211 -34.312 -7.914 1 98.75 25 GLU B O 1
ATOM 2327 N N . ASP B 1 26 ? 8.688 -32.688 -7.273 1 98.75 26 ASP B N 1
ATOM 2328 C CA . ASP B 1 26 ? 7.801 -32.094 -6.266 1 98.75 26 ASP B CA 1
ATOM 2329 C C . ASP B 1 26 ? 6.504 -31.609 -6.895 1 98.75 26 ASP B C 1
ATOM 2331 O O . ASP B 1 26 ? 5.414 -31.906 -6.402 1 98.75 26 ASP B O 1
ATOM 2335 N N . VAL B 1 27 ? 6.559 -30.891 -7.996 1 98.88 27 VAL B N 1
ATOM 2336 C CA . VAL B 1 27 ? 5.41 -30.328 -8.695 1 98.88 27 VAL B CA 1
ATOM 2337 C C . VAL B 1 27 ? 4.516 -31.453 -9.219 1 98.88 27 VAL B C 1
ATOM 2339 O O . VAL B 1 27 ? 3.291 -31.375 -9.117 1 98.88 27 VAL B O 1
ATOM 2342 N N . ILE B 1 28 ? 5.086 -32.5 -9.82 1 98.88 28 ILE B N 1
ATOM 2343 C CA . ILE B 1 28 ? 4.34 -33.625 -10.359 1 98.88 28 ILE B CA 1
ATOM 2344 C C . ILE B 1 28 ? 3.561 -34.312 -9.242 1 98.88 28 ILE B C 1
ATOM 2346 O O . ILE B 1 28 ? 2.391 -34.688 -9.406 1 98.88 28 ILE B O 1
ATOM 2350 N N . GLU B 1 29 ?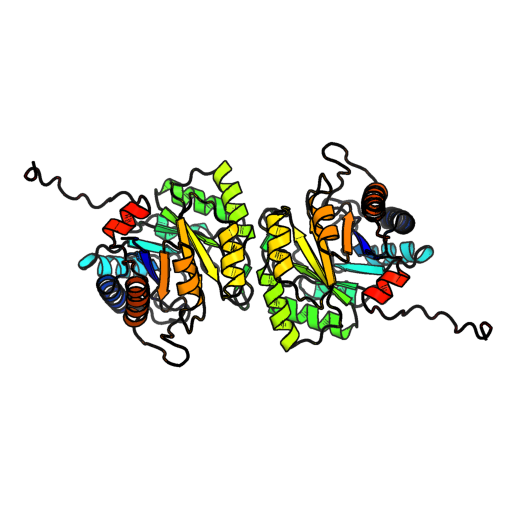 4.23 -34.5 -8.125 1 98.81 29 GLU B N 1
ATOM 2351 C CA . GLU B 1 29 ? 3.547 -35.062 -6.965 1 98.81 29 GLU B CA 1
ATOM 2352 C C . GLU B 1 29 ? 2.395 -34.156 -6.512 1 98.81 29 GLU B C 1
ATOM 2354 O O . GLU B 1 29 ? 1.326 -34.656 -6.148 1 98.81 29 GLU B O 1
ATOM 2359 N N . CYS B 1 30 ? 2.582 -32.875 -6.492 1 98.94 30 CYS B N 1
ATOM 2360 C CA . CYS B 1 30 ? 1.556 -31.906 -6.098 1 98.94 30 CYS B CA 1
ATOM 2361 C C . CYS B 1 30 ? 0.364 -31.969 -7.047 1 98.94 30 CYS B C 1
ATOM 2363 O O . CYS B 1 30 ? -0.784 -31.844 -6.617 1 98.94 30 CYS B O 1
ATOM 2365 N N . GLU B 1 31 ? 0.649 -32.094 -8.344 1 98.88 31 GLU B N 1
ATOM 2366 C CA . GLU B 1 31 ? -0.454 -32.219 -9.297 1 98.88 31 GLU B CA 1
ATOM 2367 C C . GLU B 1 31 ? -1.316 -33.438 -8.977 1 98.88 31 GLU B C 1
ATOM 2369 O O . GLU B 1 31 ? -2.547 -33.375 -9.016 1 98.88 31 GLU B O 1
ATOM 2374 N N . LYS B 1 32 ? -0.664 -34.562 -8.742 1 98.56 32 LYS B N 1
ATOM 2375 C CA . LYS B 1 32 ? -1.389 -35.781 -8.383 1 98.56 32 LYS B CA 1
ATOM 2376 C C . LYS B 1 32 ? -2.244 -35.562 -7.137 1 98.56 32 LYS B C 1
ATOM 2378 O O . LYS B 1 32 ? -3.299 -36.188 -6.992 1 98.56 32 LYS B O 1
ATOM 2383 N N . ALA B 1 33 ? -1.778 -34.656 -6.27 1 98.75 33 ALA B N 1
ATOM 2384 C CA . ALA B 1 33 ? -2.469 -34.375 -5.012 1 98.75 33 ALA B CA 1
ATOM 2385 C C . ALA B 1 33 ? -3.582 -33.344 -5.207 1 98.75 33 ALA B C 1
ATOM 2387 O O . ALA B 1 33 ? -4.367 -33.094 -4.293 1 98.75 33 ALA B O 1
ATOM 2388 N N . GLY B 1 34 ? -3.641 -32.719 -6.395 1 98.69 34 GLY B N 1
ATOM 2389 C CA . GLY B 1 34 ? -4.793 -31.859 -6.648 1 98.69 34 GLY B CA 1
ATOM 2390 C C . GLY B 1 34 ? -4.418 -30.5 -7.191 1 98.69 34 GLY B C 1
ATOM 2391 O O . GLY B 1 34 ? -5.293 -29.703 -7.551 1 98.69 34 GLY B O 1
ATOM 2392 N N . ALA B 1 35 ? -3.119 -30.188 -7.297 1 98.94 35 ALA B N 1
ATOM 2393 C CA . ALA B 1 35 ? -2.711 -28.891 -7.844 1 98.94 35 ALA B CA 1
ATOM 2394 C C . ALA B 1 35 ? -2.963 -28.828 -9.352 1 98.94 35 ALA B C 1
ATOM 2396 O O . ALA B 1 35 ? -2.652 -29.766 -10.078 1 98.94 35 ALA B O 1
ATOM 2397 N N . GLY B 1 36 ? -3.537 -27.719 -9.805 1 98.81 36 GLY B N 1
ATOM 2398 C CA . GLY B 1 36 ? -3.795 -27.531 -11.227 1 98.81 36 GLY B CA 1
ATOM 2399 C C . GLY B 1 36 ? -2.848 -26.547 -11.883 1 98.81 36 GLY B C 1
ATOM 2400 O O . GLY B 1 36 ? -2.799 -26.453 -13.117 1 98.81 36 GLY B O 1
ATOM 2401 N N . MET B 1 37 ? -2.105 -25.812 -11.102 1 98.88 37 MET B N 1
ATOM 2402 C CA . MET B 1 37 ? -1.184 -24.797 -11.586 1 98.88 37 MET B CA 1
ATOM 2403 C C . MET B 1 37 ? 0.062 -24.719 -10.711 1 98.88 37 MET B C 1
ATOM 2405 O O . MET B 1 37 ? -0.016 -24.922 -9.492 1 98.88 37 MET B O 1
ATOM 2409 N N . VAL B 1 38 ? 1.208 -24.547 -11.312 1 98.94 38 VAL B N 1
ATOM 2410 C CA . VAL B 1 38 ? 2.439 -24.281 -10.578 1 98.94 38 VAL B CA 1
ATOM 2411 C C . VAL B 1 38 ? 2.887 -22.844 -10.82 1 98.94 38 VAL B C 1
ATOM 2413 O O . VAL B 1 38 ? 2.773 -22.328 -11.938 1 98.94 38 VAL B O 1
ATOM 2416 N N . HIS B 1 39 ? 3.256 -22.172 -9.773 1 98.94 39 HIS B N 1
ATOM 2417 C CA . HIS B 1 39 ? 3.824 -20.828 -9.797 1 98.94 39 HIS B CA 1
ATOM 2418 C C . HIS B 1 39 ? 5.336 -20.859 -9.594 1 98.94 39 HIS B C 1
ATOM 2420 O O . HIS B 1 39 ? 5.812 -21.297 -8.547 1 98.94 39 HIS B O 1
ATOM 2426 N N . LEU B 1 40 ? 6.074 -20.375 -10.586 1 98.88 40 LEU B N 1
ATOM 2427 C CA . LEU B 1 40 ? 7.531 -20.438 -10.523 1 98.88 40 LEU B CA 1
ATOM 2428 C C . LEU B 1 40 ? 8.148 -19.062 -10.789 1 98.88 40 LEU B C 1
ATOM 2430 O O . LEU B 1 40 ? 7.695 -18.344 -11.68 1 98.88 40 LEU B O 1
ATOM 2434 N N . HIS B 1 41 ? 9.109 -18.703 -10.016 1 98.75 41 HIS B N 1
ATOM 2435 C CA . HIS B 1 41 ? 10.016 -17.609 -10.352 1 98.75 41 HIS B CA 1
ATOM 2436 C C . HIS B 1 41 ? 11.18 -18.109 -11.203 1 98.75 41 HIS B C 1
ATOM 2438 O O . HIS B 1 41 ? 11.539 -19.297 -11.148 1 98.75 41 HIS B O 1
ATOM 2444 N N . VAL B 1 42 ? 11.758 -17.219 -11.953 1 98.69 42 VAL B N 1
ATOM 2445 C CA . VAL B 1 42 ? 12.992 -17.531 -12.672 1 98.69 42 VAL B CA 1
ATOM 2446 C C . VAL B 1 42 ? 14.195 -17.281 -11.766 1 98.69 42 VAL B C 1
ATOM 2448 O O . VAL B 1 42 ? 14.461 -16.141 -11.375 1 98.69 42 VAL B O 1
ATOM 2451 N N . ARG B 1 43 ? 14.852 -18.344 -11.5 1 98.56 43 ARG B N 1
ATOM 2452 C CA . ARG B 1 43 ? 15.984 -18.266 -10.57 1 98.56 43 ARG B CA 1
ATOM 2453 C C . ARG B 1 43 ? 17.234 -18.906 -11.18 1 98.56 43 ARG B C 1
ATOM 2455 O O . ARG B 1 43 ? 17.125 -19.812 -12 1 98.56 43 ARG B O 1
ATOM 2462 N N . ASP B 1 44 ? 18.453 -18.453 -10.734 1 98.25 44 ASP B N 1
ATOM 2463 C CA . ASP B 1 44 ? 19.688 -19.156 -11.062 1 98.25 44 ASP B CA 1
ATOM 2464 C C . ASP B 1 44 ? 19.953 -20.281 -10.07 1 98.25 44 ASP B C 1
ATOM 2466 O O . ASP B 1 44 ? 19.109 -20.578 -9.211 1 98.25 44 ASP B O 1
ATOM 2470 N N . ALA B 1 45 ? 21.047 -20.969 -10.25 1 98.12 45 ALA B N 1
ATOM 2471 C CA . ALA B 1 45 ? 21.344 -22.156 -9.469 1 98.12 45 ALA B CA 1
ATOM 2472 C C . ALA B 1 45 ? 21.5 -21.812 -7.984 1 98.12 45 ALA B C 1
ATOM 2474 O O . ALA B 1 45 ? 21.266 -22.672 -7.121 1 98.12 45 ALA B O 1
ATOM 2475 N N . GLN B 1 46 ? 21.844 -20.5 -7.703 1 97.88 46 GLN B N 1
ATOM 2476 C CA . GLN B 1 46 ? 22.078 -20.062 -6.332 1 97.88 46 GLN B CA 1
ATOM 2477 C C . GLN B 1 46 ? 20.812 -19.453 -5.727 1 97.88 46 GLN B C 1
ATOM 2479 O O . GLN B 1 46 ? 20.828 -18.969 -4.59 1 97.88 46 GLN B O 1
ATOM 2484 N N . GLY B 1 47 ? 19.719 -19.453 -6.418 1 98 47 GLY B N 1
ATOM 2485 C CA . GLY B 1 47 ? 18.438 -19.031 -5.879 1 98 47 GLY B CA 1
ATOM 2486 C C . GLY B 1 47 ? 18.109 -17.578 -6.16 1 98 47 GLY B C 1
ATOM 2487 O O . GLY B 1 47 ? 17.047 -17.094 -5.789 1 98 47 GLY B O 1
ATOM 2488 N N . ASN B 1 48 ? 19 -16.922 -6.902 1 97.75 48 ASN B N 1
ATOM 2489 C CA . ASN B 1 48 ? 18.75 -15.516 -7.211 1 97.75 48 ASN B CA 1
ATOM 2490 C C . ASN B 1 48 ? 17.828 -15.352 -8.406 1 97.75 48 ASN B C 1
ATOM 2492 O O . ASN B 1 48 ? 17.891 -16.141 -9.359 1 97.75 48 ASN B O 1
ATOM 2496 N N . LEU B 1 49 ? 17 -14.359 -8.336 1 98.12 49 LEU B N 1
ATOM 2497 C CA . LEU B 1 49 ? 16.188 -14.031 -9.508 1 98.12 49 LEU B CA 1
ATOM 2498 C C . LEU B 1 49 ? 17.062 -13.602 -10.672 1 98.12 49 LEU B C 1
ATOM 2500 O O . LEU B 1 49 ? 18.062 -12.898 -10.484 1 98.12 49 LEU B O 1
ATOM 2504 N N . THR B 1 50 ? 16.734 -14.039 -11.852 1 98.44 50 THR B N 1
ATOM 2505 C CA . THR B 1 50 ? 17.547 -13.812 -13.031 1 98.44 50 THR B CA 1
ATOM 2506 C C . THR B 1 50 ? 16.688 -13.773 -14.289 1 98.44 50 THR B C 1
ATOM 2508 O O . THR B 1 50 ? 15.578 -14.32 -14.305 1 98.44 50 THR B O 1
ATOM 2511 N N . PRO B 1 51 ? 17.078 -13.039 -15.273 1 98.12 51 PRO B N 1
ATOM 2512 C CA . PRO B 1 51 ? 16.375 -13.117 -16.562 1 98.12 51 PRO B CA 1
ATOM 2513 C C . PRO B 1 51 ? 16.75 -14.352 -17.359 1 98.12 51 PRO B C 1
ATOM 2515 O O . PRO B 1 51 ? 16.109 -14.648 -18.375 1 98.12 51 PRO B O 1
ATOM 2518 N N . ASP B 1 52 ? 17.797 -15.039 -16.984 1 98.56 52 ASP B N 1
ATOM 2519 C CA . ASP B 1 52 ? 18.266 -16.234 -17.672 1 98.56 52 ASP B CA 1
ATOM 2520 C C . ASP B 1 52 ? 17.281 -17.406 -17.453 1 98.56 52 ASP B C 1
ATOM 2522 O O . ASP B 1 52 ? 17.141 -17.891 -16.344 1 98.56 52 ASP B O 1
ATOM 2526 N N . LEU B 1 53 ? 16.703 -17.953 -18.5 1 98.69 53 LEU B N 1
ATOM 2527 C CA . LEU B 1 53 ? 15.609 -18.906 -18.422 1 98.69 53 LEU B CA 1
ATOM 2528 C C . LEU B 1 53 ? 16.141 -20.344 -18.375 1 98.69 53 LEU B C 1
ATOM 2530 O O . LEU B 1 53 ? 15.367 -21.297 -18.328 1 98.69 53 LEU B O 1
ATOM 2534 N N . THR B 1 54 ? 17.422 -20.516 -18.375 1 98.69 54 THR B N 1
ATOM 2535 C CA . THR B 1 54 ? 18.016 -21.828 -18.562 1 98.69 54 THR B CA 1
ATOM 2536 C C . THR B 1 54 ? 17.484 -22.812 -17.531 1 98.69 54 THR B C 1
ATOM 2538 O O . THR B 1 54 ? 16.906 -23.859 -17.875 1 98.69 54 THR B O 1
ATOM 2541 N N . ILE B 1 55 ? 17.609 -22.5 -16.281 1 98.75 55 ILE B N 1
ATOM 2542 C CA . ILE B 1 55 ? 17.188 -23.391 -15.203 1 98.75 55 ILE B CA 1
ATOM 2543 C C . ILE B 1 55 ? 15.664 -23.484 -15.172 1 98.75 55 ILE B C 1
ATOM 2545 O O . ILE B 1 55 ? 15.109 -24.562 -14.938 1 98.75 55 ILE B O 1
ATOM 2549 N N . PHE B 1 56 ? 15.039 -22.391 -15.414 1 98.88 56 PHE B N 1
ATOM 2550 C CA . PHE B 1 56 ? 13.586 -22.359 -15.477 1 98.88 56 PHE B CA 1
ATOM 2551 C C . PHE B 1 56 ? 13.062 -23.312 -16.547 1 98.88 56 PHE B C 1
ATOM 2553 O O . PHE B 1 56 ? 12.188 -24.141 -16.266 1 98.88 56 PHE B O 1
ATOM 2560 N N . LYS B 1 57 ? 13.562 -23.234 -17.734 1 98.81 57 LYS B N 1
ATOM 2561 C CA . LYS B 1 57 ? 13.141 -24.078 -18.844 1 98.81 57 LYS B CA 1
ATOM 2562 C C . LYS B 1 57 ? 13.43 -25.547 -18.547 1 98.81 57 LYS B C 1
ATOM 2564 O O . LYS B 1 57 ? 12.625 -26.422 -18.875 1 98.81 57 LYS B O 1
ATOM 2569 N N . GLU B 1 58 ? 14.586 -25.75 -18 1 98.88 58 GLU B N 1
ATOM 2570 C CA . GLU B 1 58 ? 14.883 -27.125 -17.625 1 98.88 58 GLU B CA 1
ATOM 2571 C C . GLU B 1 58 ? 13.82 -27.688 -16.672 1 98.88 58 GLU B C 1
ATOM 2573 O O . GLU B 1 58 ? 13.359 -28.812 -16.844 1 98.88 58 GLU B O 1
ATOM 2578 N N . THR B 1 59 ? 13.484 -26.906 -15.617 1 98.94 59 THR B N 1
ATOM 2579 C CA . THR B 1 59 ? 12.461 -27.312 -14.648 1 98.94 59 THR B CA 1
ATOM 2580 C C . THR B 1 59 ? 11.141 -27.609 -15.352 1 98.94 59 THR B C 1
ATOM 2582 O O . THR B 1 59 ? 10.539 -28.656 -15.125 1 98.94 59 THR B O 1
ATOM 2585 N N . VAL B 1 60 ? 10.719 -26.734 -16.234 1 98.88 60 VAL B N 1
ATOM 2586 C CA . VAL B 1 60 ? 9.445 -26.844 -16.938 1 98.88 60 VAL B CA 1
ATOM 2587 C C . VAL B 1 60 ? 9.461 -28.078 -17.844 1 98.88 60 VAL B C 1
ATOM 2589 O O . VAL B 1 60 ? 8.484 -28.828 -17.906 1 98.88 60 VAL B O 1
ATOM 2592 N N . GLU B 1 61 ? 10.555 -28.266 -18.578 1 98.69 61 GLU B N 1
ATOM 2593 C CA . GLU B 1 61 ? 10.656 -29.422 -19.469 1 98.69 61 GLU B CA 1
ATOM 2594 C C . GLU B 1 61 ? 10.555 -30.734 -18.688 1 98.69 61 GLU B C 1
ATOM 2596 O O . GLU B 1 61 ? 9.906 -31.672 -19.141 1 98.69 61 GLU B O 1
ATOM 2601 N N . ARG B 1 62 ? 11.211 -30.734 -17.578 1 98.81 62 ARG B N 1
ATOM 2602 C CA . ARG B 1 62 ? 11.117 -31.922 -16.734 1 98.81 62 ARG B CA 1
ATOM 2603 C C . ARG B 1 62 ? 9.688 -32.156 -16.25 1 98.81 62 ARG B C 1
ATOM 2605 O O . ARG B 1 62 ? 9.219 -33.281 -16.203 1 98.81 62 ARG B O 1
ATOM 2612 N N . ILE B 1 63 ? 8.977 -31.125 -15.836 1 98.88 63 ILE B N 1
ATOM 2613 C CA . ILE B 1 63 ? 7.578 -31.234 -15.422 1 98.88 63 ILE B CA 1
ATOM 2614 C C . ILE B 1 63 ? 6.738 -31.781 -16.578 1 98.88 63 ILE B C 1
ATOM 2616 O O . ILE B 1 63 ? 5.93 -32.688 -16.375 1 98.88 63 ILE B O 1
ATOM 2620 N N . ARG B 1 64 ? 7.004 -31.281 -17.797 1 98.38 64 ARG B N 1
ATOM 2621 C CA . ARG B 1 64 ? 6.195 -31.594 -18.969 1 98.38 64 ARG B CA 1
ATOM 2622 C C . ARG B 1 64 ? 6.371 -33.062 -19.391 1 98.38 64 ARG B C 1
ATOM 2624 O O . ARG B 1 64 ? 5.551 -33.594 -20.141 1 98.38 64 ARG B O 1
ATOM 2631 N N . GLU B 1 65 ? 7.367 -33.688 -18.953 1 97.69 65 GLU B N 1
ATOM 2632 C CA . GLU B 1 65 ? 7.574 -35.094 -19.25 1 97.69 65 GLU B CA 1
ATOM 2633 C C . GLU B 1 65 ? 6.453 -35.938 -18.672 1 97.69 65 GLU B C 1
ATOM 2635 O O . GLU B 1 65 ? 6.129 -37 -19.203 1 97.69 65 GLU B O 1
ATOM 2640 N N . LYS B 1 66 ? 5.848 -35.438 -17.609 1 97.88 66 LYS B N 1
ATOM 2641 C CA . LYS B 1 66 ? 4.91 -36.312 -16.922 1 97.88 66 LYS B CA 1
ATOM 2642 C C . LYS B 1 66 ? 3.645 -35.531 -16.516 1 97.88 66 LYS B C 1
ATOM 2644 O O . LYS B 1 66 ? 2.73 -36.125 -15.93 1 97.88 66 LYS B O 1
ATOM 2649 N N . SER B 1 67 ? 3.596 -34.312 -16.781 1 98.06 67 SER B N 1
ATOM 2650 C CA . SER B 1 67 ? 2.496 -33.5 -16.266 1 98.06 67 SER B CA 1
ATOM 2651 C C . SER B 1 67 ? 2.1 -32.406 -17.281 1 98.06 67 SER B C 1
ATOM 2653 O O . SER B 1 67 ? 2.955 -31.844 -17.953 1 98.06 67 SER B O 1
ATOM 2655 N N . ASN B 1 68 ? 0.822 -32.125 -17.344 1 97.62 68 ASN B N 1
ATOM 2656 C CA . ASN B 1 68 ? 0.31 -31.031 -18.141 1 97.62 68 ASN B CA 1
ATOM 2657 C C . ASN B 1 68 ? -0.205 -29.891 -17.266 1 97.62 68 ASN B C 1
ATOM 2659 O O . ASN B 1 68 ? -1.103 -29.141 -17.672 1 97.62 68 ASN B O 1
ATOM 2663 N N . ILE B 1 69 ? 0.279 -29.812 -15.992 1 98.75 69 ILE B N 1
ATOM 2664 C CA . ILE B 1 69 ? -0.095 -28.766 -15.055 1 98.75 69 ILE B CA 1
ATOM 2665 C C . ILE B 1 69 ? 0.103 -27.406 -15.703 1 98.75 69 ILE B C 1
ATOM 2667 O O . ILE B 1 69 ? 0.983 -27.234 -16.547 1 98.75 69 ILE B O 1
ATOM 2671 N N . ILE B 1 70 ? -0.761 -26.422 -15.422 1 98.81 70 ILE B N 1
ATOM 2672 C CA . ILE B 1 70 ? -0.574 -25.062 -15.922 1 98.81 70 ILE B CA 1
ATOM 2673 C C . ILE B 1 70 ? 0.733 -24.484 -15.383 1 98.81 70 ILE B C 1
ATOM 2675 O O . ILE B 1 70 ? 1.012 -24.578 -14.188 1 98.81 70 ILE B O 1
ATOM 2679 N N . ILE B 1 71 ? 1.564 -23.938 -16.25 1 98.88 71 ILE B N 1
ATOM 2680 C CA . ILE B 1 71 ? 2.812 -23.297 -15.852 1 98.88 71 ILE B CA 1
ATOM 2681 C C . ILE B 1 71 ? 2.598 -21.797 -15.727 1 98.88 71 ILE B C 1
ATOM 2683 O O . ILE B 1 71 ? 2.355 -21.109 -16.719 1 98.88 71 ILE B O 1
ATOM 2687 N N . GLN B 1 72 ? 2.635 -21.281 -14.531 1 98.88 72 GLN B N 1
ATOM 2688 C CA . GLN B 1 72 ? 2.609 -19.844 -14.281 1 98.88 72 GLN B CA 1
ATOM 2689 C C . GLN B 1 72 ? 3.998 -19.328 -13.914 1 98.88 72 GLN B C 1
ATOM 2691 O O . GLN B 1 72 ? 4.645 -19.859 -13.008 1 98.88 72 GLN B O 1
ATOM 2696 N N . ALA B 1 73 ? 4.418 -18.344 -14.594 1 98.81 73 ALA B N 1
ATOM 2697 C CA . ALA B 1 73 ? 5.703 -17.703 -14.297 1 98.81 73 ALA B CA 1
ATOM 2698 C C . ALA B 1 73 ? 5.504 -16.359 -13.609 1 98.81 73 ALA B C 1
ATOM 2700 O O . ALA B 1 73 ? 4.602 -15.602 -13.969 1 98.81 73 ALA B O 1
ATOM 2701 N N . SER B 1 74 ? 6.328 -16.078 -12.688 1 98.5 74 SER B N 1
ATOM 2702 C CA . SER B 1 74 ? 6.242 -14.797 -11.984 1 98.5 74 SER B CA 1
ATOM 2703 C C . SER B 1 74 ? 6.906 -13.68 -12.789 1 98.5 74 SER B C 1
ATOM 2705 O O . SER B 1 74 ? 7.977 -13.875 -13.367 1 98.5 74 SER B O 1
ATOM 2707 N N . THR B 1 75 ? 6.262 -12.531 -12.789 1 98.12 75 THR B N 1
ATOM 2708 C CA . THR B 1 75 ? 6.906 -11.328 -13.305 1 98.12 75 THR B CA 1
ATOM 2709 C C . THR B 1 75 ? 7.332 -10.414 -12.164 1 98.12 75 THR B C 1
ATOM 2711 O O . 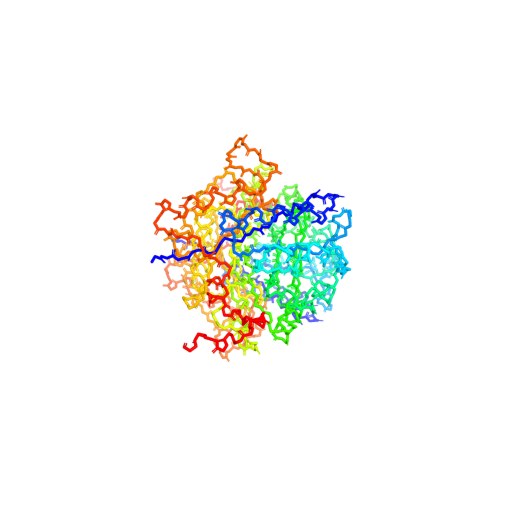THR B 1 75 ? 7.664 -9.242 -12.383 1 98.12 75 THR B O 1
ATOM 2714 N N . GLY B 1 76 ? 7.211 -10.922 -10.992 1 95.94 76 GLY B N 1
ATOM 2715 C CA . GLY B 1 76 ? 7.504 -10.102 -9.828 1 95.94 76 GLY B CA 1
ATOM 2716 C C . GLY B 1 76 ? 8.766 -10.523 -9.102 1 95.94 76 GLY B C 1
ATOM 2717 O O . GLY B 1 76 ? 9.648 -11.148 -9.695 1 95.94 76 GLY B O 1
ATOM 2718 N N . GLY B 1 77 ? 8.883 -10.008 -7.848 1 93.12 77 GLY B N 1
ATOM 2719 C CA . GLY B 1 77 ? 10 -10.328 -6.977 1 93.12 77 GLY B CA 1
ATOM 2720 C C . GLY B 1 77 ? 10.875 -9.125 -6.656 1 93.12 77 GLY B C 1
ATOM 2721 O O . GLY B 1 77 ? 11.086 -8.266 -7.508 1 93.12 77 GLY B O 1
ATOM 2722 N N . ILE B 1 78 ? 11.273 -9.133 -5.457 1 93.31 78 ILE B N 1
ATOM 2723 C CA . ILE B 1 78 ? 12.219 -8.109 -5.039 1 93.31 78 ILE B CA 1
ATOM 2724 C C . ILE B 1 78 ? 13.586 -8.391 -5.656 1 93.31 78 ILE B C 1
ATOM 2726 O O . ILE B 1 78 ? 14.234 -9.391 -5.32 1 93.31 78 ILE B O 1
ATOM 2730 N N . SER B 1 79 ? 14.008 -7.598 -6.57 1 93.88 79 SER B N 1
ATOM 2731 C CA . SER B 1 79 ? 15.273 -7.785 -7.266 1 93.88 79 SER B CA 1
ATOM 2732 C C . SER B 1 79 ? 15.719 -6.5 -7.961 1 93.88 79 SER B C 1
ATOM 2734 O O . SER B 1 79 ? 15.016 -5.488 -7.914 1 93.88 79 SER B O 1
ATOM 2736 N N . LYS B 1 80 ? 16.906 -6.543 -8.531 1 94.88 80 LYS B N 1
ATOM 2737 C CA . LYS B 1 80 ? 17.422 -5.406 -9.289 1 94.88 80 LYS B CA 1
ATOM 2738 C C . LYS B 1 80 ? 17.078 -5.531 -10.766 1 94.88 80 LYS B C 1
ATOM 2740 O O . LYS B 1 80 ? 17.547 -4.742 -11.594 1 94.88 80 LYS B O 1
ATOM 2745 N N . LEU B 1 81 ? 16.344 -6.543 -11.07 1 97.94 81 LEU B N 1
ATOM 2746 C CA . LEU B 1 81 ? 15.984 -6.758 -12.469 1 97.94 81 LEU B CA 1
ATOM 2747 C C . LEU B 1 81 ? 15.07 -5.645 -12.969 1 97.94 81 LEU B C 1
ATOM 2749 O O . LEU B 1 81 ? 14.188 -5.191 -12.242 1 97.94 81 LEU B O 1
ATOM 2753 N N . THR B 1 82 ? 15.281 -5.238 -14.227 1 97.94 82 THR B N 1
ATOM 2754 C CA . THR B 1 82 ? 14.344 -4.336 -14.883 1 97.94 82 THR B CA 1
ATOM 2755 C C . THR B 1 82 ? 13.023 -5.047 -15.188 1 97.94 82 THR B C 1
ATOM 2757 O O . THR B 1 82 ? 12.953 -6.277 -15.141 1 97.94 82 THR B O 1
ATOM 2760 N N . ILE B 1 83 ? 11.984 -4.262 -15.492 1 98.12 83 ILE B N 1
ATOM 2761 C CA . ILE B 1 83 ? 10.695 -4.859 -15.82 1 98.12 83 ILE B CA 1
ATOM 2762 C C . ILE B 1 83 ? 10.828 -5.719 -17.078 1 98.12 83 ILE B C 1
ATOM 2764 O O . ILE B 1 83 ? 10.195 -6.773 -17.172 1 98.12 83 ILE B O 1
ATOM 2768 N N . GLN B 1 84 ? 11.664 -5.348 -18.078 1 98.38 84 GLN B N 1
ATOM 2769 C CA . GLN B 1 84 ? 11.891 -6.141 -19.281 1 98.38 84 GLN B CA 1
ATOM 2770 C C . GLN B 1 84 ? 12.5 -7.496 -18.938 1 98.38 84 GLN B C 1
ATOM 2772 O O . GLN B 1 84 ? 12.102 -8.516 -19.5 1 98.38 84 GLN B O 1
ATOM 2777 N N . GLU B 1 85 ? 13.453 -7.453 -18 1 98.69 85 GLU B N 1
ATOM 2778 C CA . GLU B 1 85 ? 14.094 -8.688 -17.562 1 98.69 85 GLU B CA 1
ATOM 2779 C C . GLU B 1 85 ? 13.117 -9.586 -16.812 1 98.69 85 GLU B C 1
ATOM 2781 O O . GLU B 1 85 ? 13.117 -10.805 -17 1 98.69 85 GLU B O 1
ATOM 2786 N N . ARG B 1 86 ? 12.273 -9.023 -15.977 1 98.5 86 ARG B N 1
ATOM 2787 C CA . ARG B 1 86 ? 11.289 -9.789 -15.219 1 98.5 86 ARG B CA 1
ATOM 2788 C C . ARG B 1 86 ? 10.258 -10.422 -16.141 1 98.5 86 ARG B C 1
ATOM 2790 O O . ARG B 1 86 ? 9.672 -11.453 -15.82 1 98.5 86 ARG B O 1
ATOM 2797 N N . CYS B 1 87 ? 10.07 -9.859 -17.328 1 98.56 87 CYS B N 1
ATOM 2798 C CA . CYS B 1 87 ? 9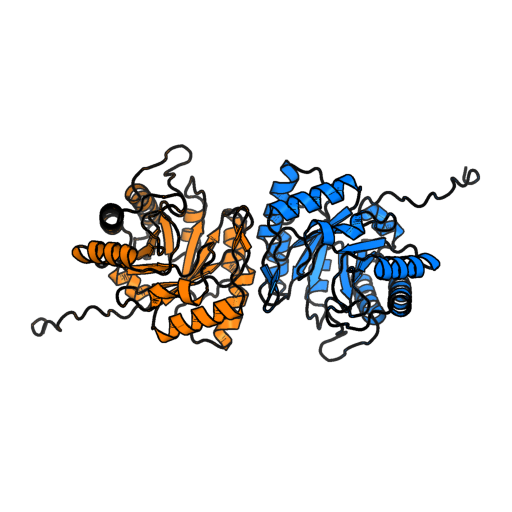.062 -10.328 -18.281 1 98.56 87 CYS B CA 1
ATOM 2799 C C . CYS B 1 87 ? 9.633 -11.43 -19.172 1 98.56 87 CYS B C 1
ATOM 2801 O O . CYS B 1 87 ? 8.922 -11.969 -20.016 1 98.56 87 CYS B O 1
ATOM 2803 N N . ALA B 1 88 ? 10.867 -11.859 -19 1 98.44 88 ALA B N 1
ATOM 2804 C CA . ALA B 1 88 ? 11.555 -12.82 -19.859 1 98.44 88 ALA B CA 1
ATOM 2805 C C . ALA B 1 88 ? 10.734 -14.102 -20.016 1 98.44 88 ALA B C 1
ATOM 2807 O O . ALA B 1 88 ? 10.617 -14.633 -21.125 1 98.44 88 ALA B O 1
ATOM 2808 N N . PRO B 1 89 ? 10.117 -14.586 -18.984 1 98.38 89 PRO B N 1
ATOM 2809 C CA . PRO B 1 89 ? 9.438 -15.875 -19.125 1 98.38 89 PRO B CA 1
ATOM 2810 C C . PRO B 1 89 ? 8.156 -15.773 -19.969 1 98.38 89 PRO B C 1
ATOM 2812 O O . PRO B 1 89 ? 7.609 -16.797 -20.391 1 98.38 89 PRO B O 1
ATOM 2815 N N . LEU B 1 90 ? 7.668 -14.594 -20.188 1 98.19 90 LEU B N 1
ATOM 2816 C CA . LEU B 1 90 ? 6.457 -14.406 -20.969 1 98.19 90 LEU B CA 1
ATOM 2817 C C . LEU B 1 90 ? 6.641 -14.945 -22.391 1 98.19 90 LEU B C 1
ATOM 2819 O O . LEU B 1 90 ? 5.664 -15.312 -23.047 1 98.19 90 LEU B O 1
ATOM 2823 N N . TYR B 1 91 ? 7.859 -15.047 -22.844 1 97.81 91 TYR B N 1
ATOM 2824 C CA . TYR B 1 91 ? 8.133 -15.359 -24.234 1 97.81 91 TYR B CA 1
ATOM 2825 C C . TYR B 1 91 ? 8.398 -16.859 -24.422 1 97.81 91 TYR B C 1
ATOM 2827 O O . TYR B 1 91 ? 8.672 -17.312 -25.531 1 97.81 91 TYR B O 1
ATOM 2835 N N . TYR B 1 92 ? 8.398 -17.578 -23.344 1 98 92 TYR B N 1
ATOM 2836 C CA . TYR B 1 92 ? 8.508 -19.031 -23.391 1 98 92 TYR B CA 1
ATOM 2837 C C . TYR B 1 92 ? 7.148 -19.688 -23.625 1 98 92 TYR B C 1
ATOM 2839 O O . TYR B 1 92 ? 6.207 -19.469 -22.859 1 98 92 TYR B O 1
ATOM 2847 N N . ASP B 1 93 ? 7.02 -20.438 -24.625 1 96.44 93 ASP B N 1
ATOM 2848 C CA . ASP B 1 93 ? 5.742 -20.906 -25.156 1 96.44 93 ASP B CA 1
ATOM 2849 C C . ASP B 1 93 ? 5.043 -21.844 -24.172 1 96.44 93 ASP B C 1
ATOM 2851 O O . ASP B 1 93 ? 3.824 -22.016 -24.234 1 96.44 93 ASP B O 1
ATOM 2855 N N . LYS B 1 94 ? 5.82 -22.438 -23.234 1 97.56 94 LYS B N 1
ATOM 2856 C CA . LYS B 1 94 ? 5.203 -23.375 -22.297 1 97.56 94 LYS B CA 1
ATOM 2857 C C . LYS B 1 94 ? 4.598 -22.641 -21.109 1 97.56 94 LYS B C 1
ATOM 2859 O O . LYS B 1 94 ? 3.865 -23.219 -20.312 1 97.56 94 LYS B O 1
ATOM 2864 N N . VAL B 1 95 ? 4.902 -21.375 -20.953 1 98.44 95 VAL B N 1
ATOM 2865 C CA . VAL B 1 95 ? 4.266 -20.547 -19.922 1 98.44 95 VAL B CA 1
ATOM 2866 C C . VAL B 1 95 ? 2.861 -20.156 -20.375 1 98.44 95 VAL B C 1
ATOM 2868 O O . VAL B 1 95 ? 2.688 -19.609 -21.469 1 98.44 95 VAL B O 1
ATOM 2871 N N . GLU B 1 96 ? 1.916 -20.438 -19.578 1 98.12 96 GLU B N 1
ATOM 2872 C CA . GLU B 1 96 ? 0.522 -20.188 -19.938 1 98.12 96 GLU B CA 1
ATOM 2873 C C . GLU B 1 96 ? -0.06 -19.031 -19.141 1 98.12 96 GLU B C 1
ATOM 2875 O O . GLU B 1 96 ? -0.952 -18.328 -19.609 1 98.12 96 GLU B O 1
ATOM 2880 N N . ALA B 1 97 ? 0.381 -18.875 -17.906 1 98.5 97 ALA B N 1
ATOM 2881 C CA . ALA B 1 97 ? -0.065 -17.828 -17 1 98.5 97 ALA B CA 1
ATOM 2882 C C . ALA B 1 97 ? 1.123 -17.109 -16.359 1 98.5 97 ALA B C 1
ATOM 2884 O O . ALA B 1 97 ? 2.252 -17.594 -16.406 1 98.5 97 ALA B O 1
ATOM 2885 N N . THR B 1 98 ? 0.871 -15.938 -15.859 1 98.56 98 THR B N 1
ATOM 2886 C CA . THR B 1 98 ? 1.896 -15.156 -15.18 1 98.56 98 THR B CA 1
ATOM 2887 C C . THR B 1 98 ? 1.314 -14.445 -13.961 1 98.56 98 THR B C 1
ATOM 2889 O O . THR B 1 98 ? 0.107 -14.211 -13.883 1 98.56 98 THR B O 1
ATOM 2892 N N . SER B 1 99 ? 2.09 -14.227 -12.977 1 98.56 99 SER B N 1
ATOM 2893 C CA . SER B 1 99 ? 1.669 -13.273 -11.961 1 98.56 99 SER B CA 1
ATOM 2894 C C . SER B 1 99 ? 1.941 -11.836 -12.406 1 98.56 99 SER B C 1
ATOM 2896 O O . SER B 1 99 ? 2.922 -11.57 -13.102 1 98.56 99 SER B O 1
ATOM 2898 N N . LEU B 1 100 ? 1.087 -10.992 -12.109 1 98.75 100 LEU B N 1
ATOM 2899 C CA . LEU B 1 100 ? 1.185 -9.57 -12.422 1 98.75 100 LEU B CA 1
ATOM 2900 C C . LEU B 1 100 ? 1.049 -8.727 -11.156 1 98.75 100 LEU B C 1
ATOM 2902 O O . LEU B 1 100 ? 0.052 -8.836 -10.438 1 98.75 100 LEU B O 1
ATOM 2906 N N . ASN B 1 101 ? 2.043 -7.945 -10.883 1 98.19 101 ASN B N 1
ATOM 2907 C CA . ASN B 1 101 ? 2.035 -7.043 -9.734 1 98.19 101 ASN B CA 1
ATOM 2908 C C . ASN B 1 101 ? 1.732 -5.609 -10.156 1 98.19 101 ASN B C 1
ATOM 2910 O O . ASN B 1 101 ? 2.398 -5.059 -11.031 1 98.19 101 ASN B O 1
ATOM 2914 N N . VAL B 1 102 ? 0.804 -4.961 -9.469 1 98.44 102 VAL B N 1
ATOM 2915 C CA . VAL B 1 102 ? 0.249 -3.744 -10.055 1 98.44 102 VAL B CA 1
ATOM 2916 C C . VAL B 1 102 ? 0.448 -2.57 -9.102 1 98.44 102 VAL B C 1
ATOM 2918 O O . VAL B 1 102 ? -0.098 -1.486 -9.312 1 98.44 102 VAL B O 1
ATOM 2921 N N . GLY B 1 103 ? 1.167 -2.76 -8.047 1 98.25 103 GLY B N 1
ATOM 2922 C CA . GLY B 1 103 ? 1.423 -1.699 -7.082 1 98.25 103 GLY B CA 1
ATOM 2923 C C . GLY B 1 103 ? 2.637 -1.962 -6.211 1 98.25 103 GLY B C 1
ATOM 2924 O O . GLY B 1 103 ? 3.248 -3.029 -6.297 1 98.25 103 GLY B O 1
ATOM 2925 N N . SER B 1 104 ? 2.986 -0.977 -5.41 1 98.56 104 SER B N 1
ATOM 2926 C CA . SER B 1 104 ? 4.172 -1.067 -4.562 1 98.56 104 SER B CA 1
ATOM 2927 C C . SER B 1 104 ? 3.791 -1.137 -3.088 1 98.56 104 SER B C 1
ATOM 2929 O O . SER B 1 104 ? 2.742 -0.626 -2.686 1 98.56 104 SER B O 1
ATOM 2931 N N . CYS B 1 105 ? 4.562 -1.719 -2.275 1 98.56 105 CYS B N 1
ATOM 2932 C CA . CYS B 1 105 ? 4.395 -1.817 -0.83 1 98.56 105 CYS B CA 1
ATOM 2933 C C . CYS B 1 105 ? 5.68 -2.295 -0.165 1 98.56 105 CYS B C 1
ATOM 2935 O O . CYS B 1 105 ? 6.645 -2.641 -0.848 1 98.56 105 CYS B O 1
ATOM 2937 N N . ASN B 1 106 ? 5.715 -2.188 1.095 1 98.06 106 ASN B N 1
ATOM 2938 C CA . ASN B 1 106 ? 6.824 -2.816 1.804 1 98.06 106 ASN B CA 1
ATOM 2939 C C . ASN B 1 106 ? 6.648 -4.328 1.894 1 98.06 106 ASN B C 1
ATOM 2941 O O . ASN B 1 106 ? 5.535 -4.816 2.092 1 98.06 106 ASN B O 1
ATOM 2945 N N . LEU B 1 107 ? 7.645 -5.09 1.751 1 96.94 107 LEU B N 1
ATOM 2946 C CA . LEU B 1 107 ? 7.77 -6.512 2.043 1 96.94 107 LEU B CA 1
ATOM 2947 C C . LEU B 1 107 ? 8.977 -6.781 2.938 1 96.94 107 LEU B C 1
ATOM 2949 O O . LEU B 1 107 ? 10.086 -6.973 2.447 1 96.94 107 LEU B O 1
ATOM 2953 N N . GLY B 1 108 ? 8.734 -6.84 4.23 1 94.31 108 GLY B N 1
ATOM 2954 C CA . GLY B 1 108 ? 9.852 -6.84 5.164 1 94.31 108 GLY B CA 1
ATOM 2955 C C . GLY B 1 108 ? 10.656 -5.555 5.125 1 94.31 108 GLY B C 1
ATOM 2956 O O . GLY B 1 108 ? 10.094 -4.461 5.211 1 94.31 108 GLY B O 1
ATOM 2957 N N . ASN B 1 109 ? 11.953 -5.699 4.949 1 94.81 109 ASN B N 1
ATOM 2958 C CA . ASN B 1 109 ? 12.828 -4.531 4.953 1 94.81 109 ASN B CA 1
ATOM 2959 C C . ASN B 1 109 ? 12.938 -3.91 3.564 1 94.81 109 ASN B C 1
ATOM 2961 O O . ASN B 1 109 ? 13.5 -2.822 3.408 1 94.81 109 ASN B O 1
ATOM 2965 N N . ALA B 1 110 ? 12.352 -4.598 2.609 1 96.44 110 ALA B N 1
ATOM 2966 C CA . ALA B 1 110 ? 12.477 -4.125 1.233 1 96.44 110 ALA B CA 1
ATOM 2967 C C . ALA B 1 110 ? 11.203 -3.418 0.776 1 96.44 110 ALA B C 1
ATOM 2969 O O . ALA B 1 110 ? 10.133 -3.627 1.349 1 96.44 110 ALA B O 1
ATOM 2970 N N . VAL B 1 111 ? 11.359 -2.549 -0.119 1 97.88 111 VAL B N 1
ATOM 2971 C CA . VAL B 1 111 ? 10.227 -1.996 -0.852 1 97.88 111 VAL B CA 1
ATOM 2972 C C . VAL B 1 111 ? 10.047 -2.748 -2.17 1 97.88 111 VAL B C 1
ATOM 2974 O O . VAL B 1 111 ? 10.977 -2.834 -2.975 1 97.88 111 VAL B O 1
ATOM 2977 N N . TYR B 1 112 ? 8.945 -3.424 -2.281 1 98.06 112 TYR B N 1
ATOM 2978 C CA . TYR B 1 112 ? 8.555 -4.051 -3.539 1 98.06 112 TYR B CA 1
ATOM 2979 C C . TYR B 1 112 ? 8.055 -3.006 -4.531 1 98.06 112 TYR B C 1
ATOM 2981 O O . TYR B 1 112 ? 6.902 -2.57 -4.457 1 98.06 112 TYR B O 1
ATOM 2989 N N . CYS B 1 113 ? 8.852 -2.623 -5.477 1 97.88 113 CYS B N 1
ATOM 2990 C CA . CYS B 1 113 ? 8.594 -1.496 -6.367 1 97.88 113 CYS B CA 1
ATOM 2991 C C . CYS B 1 113 ? 7.965 -1.964 -7.672 1 97.88 113 CYS B C 1
ATOM 2993 O O . CYS B 1 113 ? 8.547 -2.779 -8.391 1 97.88 113 CYS B O 1
ATOM 2995 N N . ASN B 1 114 ? 6.848 -1.482 -8.008 1 98.12 114 ASN B N 1
ATOM 2996 C CA . ASN B 1 114 ? 6.137 -1.675 -9.266 1 98.12 114 ASN B CA 1
ATOM 2997 C C . ASN B 1 114 ? 5.523 -0.37 -9.766 1 98.12 114 ASN B C 1
ATOM 2999 O O . ASN B 1 114 ? 4.301 -0.211 -9.766 1 98.12 114 ASN B O 1
ATOM 3003 N N . PRO B 1 115 ? 6.383 0.555 -10.211 1 97.88 115 PRO B N 1
ATOM 3004 C CA . PRO B 1 115 ? 5.844 1.821 -10.711 1 97.88 115 PRO B CA 1
ATOM 3005 C C . PRO B 1 115 ? 4.918 1.635 -11.914 1 97.88 115 PRO B C 1
ATOM 3007 O O . PRO B 1 115 ? 5.082 0.688 -12.688 1 97.88 115 PRO B O 1
ATOM 3010 N N . ILE B 1 116 ? 3.998 2.527 -12.086 1 98 116 ILE B N 1
ATOM 3011 C CA . ILE B 1 116 ? 2.852 2.338 -12.969 1 98 116 ILE B CA 1
ATOM 3012 C C . ILE B 1 116 ? 3.334 2.168 -14.406 1 98 116 ILE B C 1
ATOM 3014 O O . ILE B 1 116 ? 2.738 1.416 -15.18 1 98 116 ILE B O 1
ATOM 3018 N N . ASP B 1 117 ? 4.324 2.869 -14.797 1 97.81 117 ASP B N 1
ATOM 3019 C CA . ASP B 1 117 ? 4.828 2.734 -16.156 1 97.81 117 ASP B CA 1
ATOM 3020 C C . ASP B 1 117 ? 5.355 1.323 -16.422 1 97.81 117 ASP B C 1
ATOM 3022 O O . ASP B 1 117 ? 5.168 0.772 -17.5 1 97.81 117 ASP B O 1
ATOM 3026 N N . GLU B 1 118 ? 6.055 0.731 -15.477 1 98.12 118 GLU B N 1
ATOM 3027 C CA . GLU B 1 118 ? 6.531 -0.644 -15.594 1 98.12 118 GLU B CA 1
ATOM 3028 C C . GLU B 1 118 ? 5.371 -1.633 -15.586 1 98.12 118 GLU B C 1
ATOM 3030 O O . GLU B 1 118 ? 5.402 -2.643 -16.297 1 98.12 118 GLU B O 1
ATOM 3035 N N . VAL B 1 119 ? 4.355 -1.333 -14.781 1 98.56 119 VAL B N 1
ATOM 3036 C CA . VAL B 1 119 ? 3.154 -2.158 -14.766 1 98.56 119 VAL B CA 1
ATOM 3037 C C . VAL B 1 119 ? 2.516 -2.17 -16.156 1 98.56 119 VAL B C 1
ATOM 3039 O O . VAL B 1 119 ? 2.168 -3.23 -16.672 1 98.56 119 VAL B O 1
ATOM 3042 N N . GLU B 1 120 ? 2.385 -1 -16.703 1 98.5 120 GLU B N 1
ATOM 3043 C CA . GLU B 1 120 ? 1.791 -0.88 -18.031 1 98.5 120 GLU B CA 1
ATOM 3044 C C . GLU B 1 120 ? 2.592 -1.666 -19.062 1 98.5 120 GLU B C 1
ATOM 3046 O O . GLU B 1 120 ? 2.018 -2.314 -19.938 1 98.5 120 GLU B O 1
ATOM 3051 N N . TYR B 1 121 ? 3.879 -1.565 -18.953 1 98.5 121 TYR B N 1
ATOM 3052 C CA . TYR B 1 121 ? 4.727 -2.344 -19.859 1 98.5 121 TYR B CA 1
ATOM 3053 C C . TYR B 1 121 ? 4.438 -3.834 -19.719 1 98.5 121 TYR B C 1
ATOM 3055 O O . TYR B 1 121 ? 4.262 -4.531 -20.719 1 98.5 121 TYR B O 1
ATOM 3063 N N . CYS B 1 122 ? 4.441 -4.301 -18.484 1 98.62 122 CYS B N 1
ATOM 3064 C CA . CYS B 1 122 ? 4.203 -5.719 -18.234 1 98.62 122 CYS B CA 1
ATOM 3065 C C . CYS B 1 122 ? 2.842 -6.148 -18.766 1 98.62 122 CYS B C 1
ATOM 3067 O O . CYS B 1 122 ? 2.727 -7.188 -19.422 1 98.62 122 CYS B O 1
ATOM 3069 N N . VAL B 1 123 ? 1.824 -5.359 -18.469 1 98.69 123 VAL B N 1
ATOM 3070 C CA . VAL B 1 123 ? 0.471 -5.645 -18.938 1 98.69 123 VAL B CA 1
ATOM 3071 C C . VAL B 1 123 ? 0.465 -5.766 -20.469 1 98.69 123 VAL B C 1
ATOM 3073 O O . VAL B 1 123 ? -0.096 -6.715 -21.016 1 98.69 123 VAL B O 1
ATOM 3076 N N . SER B 1 124 ? 1.079 -4.824 -21.109 1 98.56 124 SER B N 1
ATOM 3077 C CA . SER B 1 124 ? 1.131 -4.82 -22.562 1 98.56 124 SER B CA 1
ATOM 3078 C C . SER B 1 124 ? 1.777 -6.098 -23.094 1 98.56 124 SER B C 1
ATOM 3080 O O . SER B 1 124 ? 1.283 -6.699 -24.047 1 98.56 124 SER B O 1
ATOM 3082 N N . GLU B 1 125 ? 2.896 -6.5 -22.516 1 98.56 125 GLU B N 1
ATOM 3083 C CA . GLU B 1 125 ? 3.605 -7.699 -22.953 1 98.56 125 GLU B CA 1
ATOM 3084 C C . GLU B 1 125 ? 2.779 -8.953 -22.703 1 98.56 125 GLU B C 1
ATOM 3086 O O . GLU B 1 125 ? 2.771 -9.883 -23.516 1 98.56 125 GLU B O 1
ATOM 3091 N N . ILE B 1 126 ? 2.107 -9.008 -21.547 1 98.38 126 ILE B N 1
ATOM 3092 C CA . ILE B 1 126 ? 1.261 -10.141 -21.203 1 98.38 126 ILE B CA 1
ATOM 3093 C C . ILE B 1 126 ? 0.166 -10.312 -22.266 1 98.38 126 ILE B C 1
ATOM 3095 O O . ILE B 1 126 ? -0.069 -11.414 -22.75 1 98.38 126 ILE B O 1
ATOM 3099 N N . ILE B 1 127 ? -0.46 -9.227 -22.578 1 97.69 127 ILE B N 1
ATOM 3100 C CA . ILE B 1 127 ? -1.537 -9.242 -23.562 1 97.69 127 ILE B CA 1
ATOM 3101 C C . ILE B 1 127 ? -0.981 -9.641 -24.938 1 97.69 127 ILE B C 1
ATOM 3103 O O . ILE B 1 127 ? -1.545 -10.492 -25.609 1 97.69 127 ILE B O 1
ATOM 3107 N N . LYS B 1 128 ? 0.123 -9.031 -25.312 1 97.56 128 LYS B N 1
ATOM 3108 C CA . LYS B 1 128 ? 0.759 -9.305 -26.609 1 97.56 128 LYS B CA 1
ATOM 3109 C C . LYS B 1 128 ? 1.083 -10.789 -26.75 1 97.56 128 LYS B C 1
ATOM 3111 O O . LYS B 1 128 ? 0.941 -11.352 -27.844 1 97.56 128 LYS B O 1
ATOM 3116 N N . MET B 1 129 ? 1.529 -11.43 -25.672 1 97.44 129 MET B N 1
ATOM 3117 C CA . MET B 1 129 ? 1.971 -12.82 -25.719 1 97.44 129 MET B CA 1
ATOM 3118 C C . MET B 1 129 ? 0.814 -13.766 -25.422 1 97.44 129 MET B C 1
ATOM 3120 O O . MET B 1 129 ? 1.01 -14.977 -25.312 1 97.44 129 MET B O 1
ATOM 3124 N N . ASN B 1 130 ? -0.396 -13.227 -25.172 1 96.31 130 ASN B N 1
ATOM 3125 C CA . ASN B 1 130 ? -1.619 -13.984 -24.938 1 96.31 130 ASN B CA 1
ATOM 3126 C C . ASN B 1 130 ? -1.496 -14.852 -23.688 1 96.31 130 ASN B C 1
ATOM 3128 O O . ASN B 1 130 ? -1.87 -16.031 -23.703 1 96.31 130 ASN B O 1
ATOM 3132 N N . LYS B 1 131 ? -0.811 -14.352 -22.688 1 97.56 131 LYS B N 1
ATOM 3133 C CA . LYS B 1 131 ? -0.75 -15.016 -21.391 1 97.56 131 LYS B CA 1
ATOM 3134 C C . LYS B 1 131 ? -1.896 -14.562 -20.484 1 97.56 131 LYS B C 1
ATOM 3136 O O . LYS B 1 131 ? -2.51 -13.523 -20.734 1 97.56 131 LYS B O 1
ATOM 3141 N N . ILE B 1 132 ? -2.246 -15.352 -19.516 1 98 132 ILE B N 1
ATOM 3142 C CA . ILE B 1 132 ? -3.289 -15.023 -18.562 1 98 132 ILE B CA 1
ATOM 3143 C C . ILE B 1 132 ? -2.654 -14.539 -17.25 1 98 132 ILE B C 1
ATOM 3145 O O . ILE B 1 132 ? -1.943 -15.297 -16.578 1 98 132 ILE B O 1
ATOM 3149 N N . PRO B 1 133 ? -2.906 -13.344 -16.875 1 98.5 133 PRO B N 1
ATOM 3150 C CA . PRO B 1 133 ? -2.305 -12.859 -15.633 1 98.5 133 PRO B CA 1
ATOM 3151 C C . PRO B 1 133 ? -3.121 -13.227 -14.391 1 98.5 133 PRO B C 1
ATOM 3153 O O . PRO B 1 133 ? -4.355 -13.219 -14.438 1 98.5 133 PRO B O 1
ATOM 3156 N N . GLU B 1 134 ? -2.48 -13.672 -13.391 1 98.75 134 GLU B N 1
ATOM 3157 C CA . GLU B 1 134 ? -2.982 -13.586 -12.023 1 98.75 134 GLU B CA 1
ATOM 3158 C C . GLU B 1 134 ? -2.533 -12.297 -11.344 1 98.75 134 GLU B C 1
ATOM 3160 O O . GLU B 1 134 ? -1.354 -12.141 -11.023 1 98.75 134 GLU B O 1
ATOM 3165 N N . ILE B 1 135 ? -3.451 -11.422 -11.133 1 98.81 135 ILE B N 1
ATOM 3166 C CA . ILE B 1 135 ? -3.135 -10.094 -10.617 1 98.81 135 ILE B CA 1
ATOM 3167 C C . ILE B 1 135 ? -3.018 -10.148 -9.094 1 98.81 135 ILE B C 1
ATOM 3169 O O . ILE B 1 135 ? -4.02 -10.305 -8.391 1 98.81 135 ILE B O 1
ATOM 3173 N N . GLU B 1 136 ? -1.855 -10.008 -8.664 1 98.81 136 GLU B N 1
ATOM 3174 C CA . GLU B 1 136 ? -1.595 -10.062 -7.23 1 98.81 136 GLU B CA 1
ATOM 3175 C C . GLU B 1 136 ? -1.837 -8.711 -6.574 1 98.81 136 GLU B C 1
ATOM 3177 O O . GLU B 1 136 ? -1.27 -7.699 -6.996 1 98.81 136 GLU B O 1
ATOM 3182 N N . VAL B 1 137 ? -2.641 -8.703 -5.555 1 98.75 137 VAL B N 1
ATOM 3183 C CA . VAL B 1 137 ? -2.947 -7.465 -4.848 1 98.75 137 VAL B CA 1
ATOM 3184 C C . VAL B 1 137 ? -2.615 -7.621 -3.365 1 98.75 137 VAL B C 1
ATOM 3186 O O . VAL B 1 137 ? -3.148 -8.508 -2.691 1 98.75 137 VAL B O 1
ATOM 3189 N N . PHE B 1 138 ? -1.821 -6.73 -2.9 1 98.69 138 PHE B N 1
ATOM 3190 C CA . PHE B 1 138 ? -1.354 -6.727 -1.519 1 98.69 138 PHE B CA 1
ATOM 3191 C C . PHE B 1 138 ? -2.143 -5.727 -0.683 1 98.69 138 PHE B C 1
ATOM 3193 O O . PHE B 1 138 ? -2.117 -5.781 0.548 1 98.69 138 PHE B O 1
ATOM 3200 N N . GLU B 1 139 ? -2.754 -4.793 -1.36 1 98.69 139 GLU B N 1
ATOM 3201 C CA . GLU B 1 139 ? -3.506 -3.703 -0.75 1 98.69 139 GLU B CA 1
ATOM 3202 C C . GLU B 1 139 ? -4.746 -3.361 -1.57 1 98.69 139 GLU B C 1
ATOM 3204 O O . GLU B 1 139 ? -4.816 -3.672 -2.762 1 98.69 139 GLU B O 1
ATOM 3209 N N . LEU B 1 140 ? -5.68 -2.711 -0.93 1 97.06 140 LEU B N 1
ATOM 3210 C CA . LEU B 1 140 ? -6.969 -2.432 -1.555 1 97.06 140 LEU B CA 1
ATOM 3211 C C . LEU B 1 140 ? -6.797 -1.526 -2.77 1 97.06 140 LEU B C 1
ATOM 3213 O O . LEU B 1 140 ? -7.469 -1.714 -3.787 1 97.06 140 LEU B O 1
ATOM 3217 N N . GLY B 1 141 ? -5.941 -0.527 -2.678 1 97.81 141 GLY B N 1
ATOM 3218 C CA . GLY B 1 141 ? -5.758 0.429 -3.758 1 97.81 141 GLY B CA 1
ATOM 3219 C C . GLY B 1 141 ? -5.281 -0.213 -5.047 1 97.81 141 GLY B C 1
ATOM 3220 O O . GLY B 1 141 ? -5.477 0.342 -6.133 1 97.81 141 GLY B O 1
ATOM 3221 N N . MET B 1 142 ? -4.664 -1.322 -4.961 1 98.69 142 MET B N 1
ATOM 3222 C CA . MET B 1 142 ? -4.129 -2.008 -6.137 1 98.69 142 MET B CA 1
ATOM 3223 C C . MET B 1 142 ? -5.258 -2.525 -7.023 1 98.69 142 MET B C 1
ATOM 3225 O O . MET B 1 142 ? -5.09 -2.641 -8.242 1 98.69 142 MET B O 1
ATOM 3229 N N . ILE B 1 143 ? -6.395 -2.84 -6.43 1 98.5 143 ILE B N 1
ATOM 3230 C CA . ILE B 1 143 ? -7.555 -3.242 -7.215 1 98.5 143 ILE B CA 1
ATOM 3231 C C . ILE B 1 143 ? -8.055 -2.059 -8.039 1 98.5 143 ILE B C 1
ATOM 3233 O O . ILE B 1 143 ? -8.453 -2.223 -9.195 1 98.5 143 ILE B O 1
ATOM 3237 N N . HIS B 1 144 ? -8.031 -0.896 -7.43 1 97.12 144 HIS B N 1
ATOM 3238 C CA . HIS B 1 144 ? -8.406 0.313 -8.156 1 97.12 144 HIS B CA 1
ATOM 3239 C C . HIS B 1 144 ? -7.465 0.556 -9.336 1 97.12 144 HIS B C 1
ATOM 3241 O O . HIS B 1 144 ? -7.902 1.002 -10.398 1 97.12 144 HIS B O 1
ATOM 3247 N N . THR B 1 145 ? -6.207 0.294 -9.141 1 98.06 145 THR B N 1
ATOM 3248 C CA . THR B 1 145 ? -5.234 0.414 -10.219 1 98.06 145 THR B CA 1
ATOM 3249 C C . THR B 1 145 ? -5.637 -0.454 -11.406 1 98.06 145 THR B C 1
ATOM 3251 O O . THR B 1 145 ? -5.559 -0.015 -12.555 1 98.06 145 THR B O 1
ATOM 3254 N N . VAL B 1 146 ? -6.078 -1.645 -11.141 1 98.19 146 VAL B N 1
ATOM 3255 C CA . VAL B 1 146 ? -6.477 -2.564 -12.195 1 98.19 146 VAL B CA 1
ATOM 3256 C C . VAL B 1 146 ? -7.711 -2.02 -12.914 1 98.19 146 VAL B C 1
ATOM 3258 O O . VAL B 1 146 ? -7.809 -2.105 -14.141 1 98.19 146 VAL B O 1
ATOM 3261 N N . THR B 1 147 ? -8.664 -1.47 -12.133 1 95.69 147 THR B N 1
ATOM 3262 C CA . THR B 1 147 ? -9.852 -0.859 -12.719 1 95.69 147 THR B CA 1
ATOM 3263 C C . THR B 1 147 ? -9.461 0.245 -13.695 1 95.69 147 THR B C 1
ATOM 3265 O O . THR B 1 147 ? -10.047 0.359 -14.773 1 95.69 147 THR B O 1
ATOM 3268 N N . GLU B 1 148 ? -8.492 1.004 -13.328 1 96.12 148 GLU B N 1
ATOM 3269 C CA . GLU B 1 148 ? -8.016 2.072 -14.203 1 96.12 148 GLU B CA 1
ATOM 3270 C C . GLU B 1 148 ? -7.305 1.507 -15.43 1 96.12 148 GLU B C 1
ATOM 3272 O O . GLU B 1 148 ? -7.488 1.999 -16.547 1 96.12 148 GLU B O 1
ATOM 3277 N N . LEU B 1 149 ? -6.492 0.491 -15.242 1 97.62 149 LEU B N 1
ATOM 3278 C CA . LEU B 1 149 ? -5.758 -0.136 -16.328 1 97.62 149 LEU B CA 1
ATOM 3279 C C . LEU B 1 149 ? -6.715 -0.731 -17.359 1 97.62 149 LEU B C 1
ATOM 3281 O O . LEU B 1 149 ? -6.422 -0.736 -18.562 1 97.62 149 LEU B O 1
ATOM 3285 N N . ARG B 1 150 ? -7.82 -1.218 -16.891 1 96.69 150 ARG B N 1
ATOM 3286 C CA . ARG B 1 150 ? -8.797 -1.87 -17.766 1 96.69 150 ARG B CA 1
ATOM 3287 C C . ARG B 1 150 ? -9.414 -0.877 -18.75 1 96.69 150 ARG B C 1
ATOM 3289 O O . ARG B 1 150 ? -10.031 -1.276 -19.734 1 96.69 150 ARG B O 1
ATOM 3296 N N . LYS B 1 151 ? -9.344 0.396 -18.422 1 96 151 LYS B N 1
ATOM 3297 C CA . LYS B 1 151 ? -9.828 1.42 -19.344 1 96 151 LYS B CA 1
ATOM 3298 C C . LYS B 1 151 ? -8.938 1.526 -20.578 1 96 151 LYS B C 1
ATOM 3300 O O . LYS B 1 151 ? -9.391 1.954 -21.641 1 96 151 LYS B O 1
ATOM 3305 N N . GLU B 1 152 ? -7.715 1.123 -20.422 1 96.31 152 GLU B N 1
ATOM 3306 C CA . GLU B 1 152 ? -6.734 1.3 -21.5 1 96.31 152 GLU B CA 1
ATOM 3307 C C . GLU B 1 152 ? -6.301 -0.044 -22.078 1 96.31 152 GLU B C 1
ATOM 3309 O O . GLU B 1 152 ? -5.891 -0.123 -23.234 1 96.31 152 GLU B O 1
ATOM 3314 N N . PHE B 1 153 ? -6.344 -1.078 -21.219 1 97.62 153 PHE B N 1
ATOM 3315 C CA . PHE B 1 153 ? -5.859 -2.393 -21.625 1 97.62 153 PHE B CA 1
ATOM 3316 C C . PHE B 1 153 ? -6.996 -3.404 -21.656 1 97.62 153 PHE B C 1
ATOM 3318 O O . PHE B 1 153 ? -7.82 -3.451 -20.734 1 97.62 153 PHE B O 1
ATOM 3325 N N . MET B 1 154 ? -7.016 -4.203 -22.641 1 95.5 154 MET B N 1
ATOM 3326 C CA . MET B 1 154 ? -8.047 -5.23 -22.766 1 95.5 154 MET B CA 1
ATOM 3327 C C . MET B 1 154 ? -7.59 -6.543 -22.141 1 95.5 154 MET B C 1
ATOM 3329 O O . MET B 1 154 ? -7.055 -7.414 -22.828 1 95.5 154 MET B O 1
ATOM 3333 N N . PHE B 1 155 ? -7.867 -6.676 -20.906 1 95.06 155 PHE B N 1
ATOM 3334 C CA . PHE B 1 155 ? -7.598 -7.934 -20.234 1 95.06 155 PHE B CA 1
ATOM 3335 C C . PHE B 1 155 ? -8.547 -9.023 -20.703 1 95.06 155 PHE B C 1
ATOM 3337 O O . PHE B 1 155 ? -9.711 -8.75 -21.016 1 95.06 155 PHE B O 1
ATOM 3344 N N . LYS B 1 156 ? -8.039 -10.188 -20.734 1 93.94 156 LYS B N 1
ATOM 3345 C CA . LYS B 1 156 ? -8.906 -11.32 -21.016 1 93.94 156 LYS B CA 1
ATOM 3346 C C . LYS B 1 156 ? -9.844 -11.617 -19.859 1 93.94 156 LYS B C 1
ATOM 3348 O O . LYS B 1 156 ? -9.422 -11.602 -18.688 1 93.94 156 LYS B O 1
ATOM 3353 N N . ASP B 1 157 ? -11.109 -11.852 -20.172 1 94.5 157 ASP B N 1
ATOM 3354 C CA . ASP B 1 157 ? -12.094 -12.188 -19.156 1 94.5 157 ASP B CA 1
ATOM 3355 C C . ASP B 1 157 ? -12.188 -13.695 -18.953 1 94.5 157 ASP B C 1
ATOM 3357 O O . ASP B 1 157 ? -12.062 -14.469 -19.906 1 94.5 157 ASP B O 1
ATOM 3361 N N . PRO B 1 158 ? -12.484 -14.172 -17.766 1 96.88 158 PRO B N 1
ATOM 3362 C CA . PRO B 1 158 ? -12.555 -13.367 -16.547 1 96.88 158 PRO B CA 1
ATOM 3363 C C . PRO B 1 158 ? -11.172 -13 -16 1 96.88 158 PRO B C 1
ATOM 3365 O O . PRO B 1 158 ? -10.242 -13.805 -16.078 1 96.88 158 PRO B O 1
ATOM 3368 N N . ILE B 1 159 ? -11.094 -11.852 -15.43 1 97.44 159 ILE B N 1
ATOM 3369 C CA . ILE B 1 159 ? -9.867 -11.438 -14.758 1 97.44 159 ILE B CA 1
ATOM 3370 C C . ILE B 1 159 ? -9.703 -12.234 -13.469 1 97.44 159 ILE B C 1
ATOM 3372 O O . ILE B 1 159 ? -10.68 -12.531 -12.781 1 97.44 159 ILE B O 1
ATOM 3376 N N . LEU B 1 160 ? -8.477 -12.547 -13.164 1 98.62 160 LEU B N 1
ATOM 3377 C CA . LEU B 1 160 ? -8.172 -13.281 -11.945 1 98.62 160 LEU B CA 1
ATOM 3378 C C . LEU B 1 160 ? -7.324 -12.43 -11 1 98.62 160 LEU B C 1
ATOM 3380 O O . LEU B 1 160 ? -6.215 -12.023 -11.352 1 98.62 160 LEU B O 1
ATOM 3384 N N . PHE B 1 161 ? -7.867 -12.164 -9.836 1 98.81 161 PHE B N 1
ATOM 3385 C CA . PHE B 1 161 ? -7.113 -11.523 -8.766 1 98.81 161 PHE B CA 1
ATOM 3386 C C . PHE B 1 161 ? -6.59 -12.555 -7.781 1 98.81 161 PHE B C 1
ATOM 3388 O O . PHE B 1 161 ? -7.223 -13.594 -7.57 1 98.81 161 PHE B O 1
ATOM 3395 N N . SER B 1 162 ? -5.461 -12.32 -7.246 1 98.88 162 SER B N 1
ATOM 3396 C CA . SER B 1 162 ? -4.984 -13.055 -6.082 1 98.88 162 SER B CA 1
ATOM 3397 C C . SER B 1 162 ? -4.715 -12.109 -4.91 1 98.88 162 SER B C 1
ATOM 3399 O O . SER B 1 162 ? -3.799 -11.289 -4.965 1 98.88 162 SER B O 1
ATOM 3401 N N . ILE B 1 163 ? -5.555 -12.211 -3.869 1 98.94 163 ILE B N 1
ATOM 3402 C CA . ILE B 1 163 ? -5.309 -11.453 -2.645 1 98.94 163 ILE B CA 1
ATOM 3403 C C . ILE B 1 163 ? -4.102 -12.039 -1.913 1 98.94 163 ILE B C 1
ATOM 3405 O O . ILE B 1 163 ? -4.07 -13.234 -1.611 1 98.94 163 ILE B O 1
ATOM 3409 N N . VAL B 1 164 ? -3.104 -11.227 -1.706 1 98.88 164 VAL B N 1
ATOM 3410 C CA . VAL B 1 164 ? -1.884 -11.656 -1.03 1 98.88 164 VAL B CA 1
ATOM 3411 C C . VAL B 1 164 ? -1.793 -10.992 0.342 1 98.88 164 VAL B C 1
ATOM 3413 O O . VAL B 1 164 ? -1.659 -9.773 0.44 1 98.88 164 VAL B O 1
ATOM 3416 N N . LEU B 1 165 ? -1.815 -11.742 1.427 1 98.81 165 LEU B N 1
ATOM 3417 C CA . LEU B 1 165 ? -1.824 -11.203 2.783 1 98.81 165 LEU B CA 1
ATOM 3418 C C . LEU B 1 165 ? -0.62 -11.703 3.572 1 98.81 165 LEU B C 1
ATOM 3420 O O . LEU B 1 165 ? -0.006 -12.711 3.207 1 98.81 165 LEU B O 1
ATOM 3424 N N . GLY B 1 166 ? -0.266 -10.977 4.652 1 98.31 166 GLY B N 1
ATOM 3425 C CA . GLY B 1 166 ? 0.569 -11.547 5.703 1 98.31 166 GLY B CA 1
ATOM 3426 C C . GLY B 1 166 ? 2.021 -11.125 5.602 1 98.31 166 GLY B C 1
ATOM 3427 O O . GLY B 1 166 ? 2.816 -11.391 6.504 1 98.31 166 GLY B O 1
ATOM 3428 N N . HIS B 1 167 ? 2.416 -10.523 4.449 1 97.25 167 HIS B N 1
ATOM 3429 C CA . HIS B 1 167 ? 3.773 -10 4.375 1 97.25 167 HIS B CA 1
ATOM 3430 C C . HIS B 1 167 ? 3.957 -8.812 5.312 1 97.25 167 HIS B C 1
ATOM 3432 O O . HIS B 1 167 ? 3.072 -7.957 5.422 1 97.25 167 HIS B O 1
ATOM 3438 N N . ILE B 1 168 ? 5.117 -8.734 5.934 1 95.06 168 ILE B N 1
ATOM 3439 C CA . ILE B 1 168 ? 5.414 -7.605 6.812 1 95.06 168 ILE B CA 1
ATOM 3440 C C . ILE B 1 168 ? 5.488 -6.32 5.996 1 95.06 168 ILE B C 1
ATOM 3442 O O . ILE B 1 168 ? 6.254 -6.23 5.035 1 95.06 168 ILE B O 1
ATOM 3446 N N . GLY B 1 169 ? 4.641 -5.336 6.402 1 96.44 169 GLY B N 1
ATOM 3447 C CA . GLY B 1 169 ? 4.648 -4.074 5.68 1 96.44 169 GLY B CA 1
ATOM 3448 C C . GLY B 1 169 ? 3.469 -3.92 4.738 1 96.44 169 GLY B C 1
ATOM 3449 O O . GLY B 1 169 ? 3.277 -2.857 4.145 1 96.44 169 GLY B O 1
ATOM 3450 N N . ALA B 1 170 ? 2.664 -4.957 4.605 1 97.81 170 ALA B N 1
ATOM 3451 C CA . ALA B 1 170 ? 1.447 -4.953 3.797 1 97.81 170 ALA B CA 1
ATOM 3452 C C . ALA B 1 170 ? 0.254 -5.461 4.602 1 97.81 170 ALA B C 1
ATOM 3454 O O . ALA B 1 170 ? 0.324 -5.566 5.828 1 97.81 170 ALA B O 1
ATOM 3455 N N . ALA B 1 171 ? -0.882 -5.656 3.986 1 98.56 171 ALA B N 1
ATOM 3456 C CA . ALA B 1 171 ? -2.094 -6.086 4.68 1 98.56 171 ALA B CA 1
ATOM 3457 C C . ALA B 1 171 ? -1.858 -7.387 5.438 1 98.56 171 ALA B C 1
ATOM 3459 O O . ALA B 1 171 ? -1.278 -8.328 4.898 1 98.56 171 ALA B O 1
ATOM 3460 N N . PRO B 1 172 ? -2.307 -7.438 6.707 1 98.12 172 PRO B N 1
ATOM 3461 C CA . PRO B 1 172 ? -2.096 -8.633 7.523 1 98.12 172 PRO B CA 1
ATOM 3462 C C . PRO B 1 172 ? -2.996 -9.797 7.109 1 98.12 172 PRO B C 1
ATOM 3464 O O . PRO B 1 172 ? -4.027 -9.586 6.469 1 98.12 172 PRO B O 1
ATOM 3467 N N . ALA B 1 173 ? -2.613 -10.992 7.414 1 98.5 173 ALA B N 1
ATOM 3468 C CA . ALA B 1 173 ? -3.42 -12.172 7.117 1 98.5 173 ALA B CA 1
ATOM 3469 C C . ALA B 1 173 ? -4.508 -12.367 8.164 1 98.5 173 ALA B C 1
ATOM 3471 O O . ALA B 1 173 ? -4.445 -13.305 8.969 1 98.5 173 ALA B O 1
ATOM 3472 N N . THR B 1 174 ? -5.539 -11.547 8.18 1 98.25 174 THR B N 1
ATOM 3473 C CA . THR B 1 174 ? -6.703 -11.625 9.047 1 98.25 174 THR B CA 1
ATOM 3474 C C . THR B 1 174 ? -7.988 -11.695 8.227 1 98.25 174 THR B C 1
ATOM 3476 O O . THR B 1 174 ? -7.996 -11.344 7.047 1 98.25 174 THR B O 1
ATOM 3479 N N . ILE B 1 175 ? -8.992 -12.156 8.875 1 98.56 175 ILE B N 1
ATOM 3480 C CA . ILE B 1 175 ? -10.281 -12.258 8.211 1 98.56 175 ILE B CA 1
ATOM 3481 C C . ILE B 1 175 ? -10.789 -10.867 7.852 1 98.56 175 ILE B C 1
ATOM 3483 O O . ILE B 1 175 ? -11.414 -10.672 6.801 1 98.56 175 ILE B O 1
ATOM 3487 N N . GLU B 1 176 ? -10.508 -9.867 8.734 1 98.06 176 GLU B N 1
ATOM 3488 C CA . GLU B 1 176 ? -10.914 -8.484 8.484 1 98.06 176 GLU B CA 1
ATOM 3489 C C . GLU B 1 176 ? -10.258 -7.934 7.223 1 98.06 176 GLU B C 1
ATOM 3491 O O . GLU B 1 176 ? -10.922 -7.324 6.383 1 98.06 176 GLU B O 1
ATOM 3496 N N . ALA B 1 177 ? -8.992 -8.141 7.07 1 98.62 177 ALA B N 1
ATOM 3497 C CA . ALA B 1 177 ? -8.273 -7.672 5.891 1 98.62 177 ALA B CA 1
ATOM 3498 C C . ALA B 1 177 ? -8.766 -8.375 4.629 1 98.62 177 ALA B C 1
ATOM 3500 O O . ALA B 1 177 ? -8.992 -7.727 3.602 1 98.62 177 ALA B O 1
ATOM 3501 N N . LEU B 1 178 ? -8.906 -9.711 4.73 1 98.88 178 LEU B N 1
ATOM 3502 C CA . LEU B 1 178 ? -9.445 -10.484 3.617 1 98.88 178 LEU B CA 1
ATOM 3503 C C . LEU B 1 178 ? -10.789 -9.922 3.162 1 98.88 178 LEU B C 1
ATOM 3505 O O . LEU B 1 178 ? -11 -9.68 1.971 1 98.88 178 LEU B O 1
ATOM 3509 N N . THR B 1 179 ? -11.664 -9.703 4.129 1 98.62 179 THR B N 1
ATOM 3510 C CA . THR B 1 179 ? -13.016 -9.242 3.83 1 98.62 179 THR B CA 1
ATOM 3511 C C . THR B 1 179 ? -12.984 -7.852 3.199 1 98.62 179 THR B C 1
ATOM 3513 O O . THR B 1 179 ? -13.688 -7.594 2.219 1 98.62 179 THR B O 1
ATOM 3516 N N . ALA B 1 180 ? -12.188 -6.984 3.729 1 98.44 180 ALA B N 1
ATOM 3517 C CA . ALA B 1 180 ? -12.086 -5.617 3.223 1 98.44 180 ALA B CA 1
ATOM 3518 C C . ALA B 1 180 ? -11.578 -5.602 1.784 1 98.44 180 ALA B C 1
ATOM 3520 O O . ALA B 1 180 ? -12.195 -4.992 0.908 1 98.44 180 ALA B O 1
ATOM 3521 N N . ILE B 1 181 ? -10.508 -6.281 1.51 1 98.69 181 ILE B N 1
ATOM 3522 C CA . ILE B 1 181 ? -9.883 -6.262 0.19 1 98.69 181 ILE B CA 1
ATOM 3523 C C . ILE B 1 181 ? -10.797 -6.965 -0.816 1 98.69 181 ILE B C 1
ATOM 3525 O O . ILE B 1 181 ? -10.992 -6.477 -1.932 1 98.69 181 ILE B O 1
ATOM 3529 N N . ARG B 1 182 ? -11.398 -8.086 -0.396 1 98.69 182 ARG B N 1
ATOM 3530 C CA . ARG B 1 182 ? -12.305 -8.828 -1.263 1 98.69 182 ARG B CA 1
ATOM 3531 C C . ARG B 1 182 ? -13.445 -7.945 -1.744 1 98.69 182 ARG B C 1
ATOM 3533 O O . ARG B 1 182 ? -13.914 -8.086 -2.877 1 98.69 182 ARG B O 1
ATOM 3540 N N . SER B 1 183 ? -13.906 -7.07 -0.908 1 97.88 183 SER B N 1
ATOM 3541 C CA . SER B 1 183 ? -15.078 -6.262 -1.218 1 97.88 183 SER B CA 1
ATOM 3542 C C . SER B 1 183 ? -14.797 -5.312 -2.379 1 97.88 183 SER B C 1
ATOM 3544 O O . SER B 1 183 ? -15.734 -4.785 -2.99 1 97.88 183 SER B O 1
ATOM 3546 N N . PHE B 1 184 ? -13.594 -5.105 -2.75 1 98.19 184 PHE B N 1
ATOM 3547 C CA . PHE B 1 184 ? -13.242 -4.176 -3.816 1 98.19 184 PHE B CA 1
ATOM 3548 C C . PHE B 1 184 ? -13.07 -4.906 -5.141 1 98.19 184 PHE B C 1
ATOM 3550 O O . PHE B 1 184 ? -12.961 -4.277 -6.195 1 98.19 184 PHE B O 1
ATOM 3557 N N . ILE B 1 185 ? -12.977 -6.203 -5.109 1 98.44 185 ILE B N 1
ATOM 3558 C CA . ILE B 1 185 ? -12.812 -6.988 -6.328 1 98.44 185 ILE B CA 1
ATOM 3559 C C . ILE B 1 185 ? -14.141 -7.07 -7.074 1 98.44 185 ILE B C 1
ATOM 3561 O O . ILE B 1 185 ? -15.164 -7.414 -6.488 1 98.44 185 ILE B O 1
ATOM 3565 N N . PRO B 1 186 ? -14.172 -6.789 -8.352 1 96.94 186 PRO B N 1
ATOM 3566 C CA . PRO B 1 186 ? -15.406 -6.828 -9.125 1 96.94 186 PRO B CA 1
ATOM 3567 C C . PRO B 1 186 ? -16.094 -8.188 -9.078 1 96.94 186 PRO B C 1
ATOM 3569 O O . PRO B 1 186 ? -15.43 -9.227 -9.023 1 96.94 186 PRO B O 1
ATOM 3572 N N . GLN B 1 187 ? -17.391 -8.164 -9.195 1 95.56 187 GLN B N 1
ATOM 3573 C CA . GLN B 1 187 ? -18.188 -9.375 -9.055 1 95.56 187 GLN B CA 1
ATOM 3574 C C . GLN B 1 187 ? -17.953 -10.336 -10.211 1 95.56 187 GLN B C 1
ATOM 3576 O O . GLN B 1 187 ? -18.078 -11.555 -10.055 1 95.56 187 GLN B O 1
ATOM 3581 N N . ASP B 1 188 ? -17.562 -9.789 -11.336 1 95.69 188 ASP B N 1
ATOM 3582 C CA . ASP B 1 188 ? -17.406 -10.625 -12.523 1 95.69 188 ASP B CA 1
ATOM 3583 C C . ASP B 1 188 ? -15.992 -11.18 -12.625 1 95.69 188 ASP B C 1
ATOM 3585 O O . ASP B 1 188 ? -15.68 -11.93 -13.555 1 95.69 188 ASP B O 1
ATOM 3589 N N . ALA B 1 189 ? -15.148 -10.812 -11.719 1 98 189 ALA B N 1
ATOM 3590 C CA . ALA B 1 189 ? -13.781 -11.32 -11.703 1 98 189 ALA B CA 1
ATOM 3591 C C . ALA B 1 189 ? -13.68 -12.602 -10.883 1 98 189 ALA B C 1
ATOM 3593 O O . ALA B 1 189 ? -14.516 -12.859 -10.016 1 98 189 ALA B O 1
ATOM 3594 N N . LEU B 1 190 ? -12.758 -13.43 -11.211 1 98.62 190 LEU B N 1
ATOM 3595 C CA . LEU B 1 190 ? -12.328 -14.492 -10.312 1 98.62 190 LEU B CA 1
ATOM 3596 C C . LEU B 1 190 ? -11.32 -13.961 -9.297 1 98.62 190 LEU B C 1
ATOM 3598 O O . LEU B 1 190 ? -10.664 -12.945 -9.531 1 98.62 190 LEU B O 1
ATOM 3602 N N . TRP B 1 191 ? -11.273 -14.625 -8.203 1 98.81 191 TRP B N 1
ATOM 3603 C CA . TRP B 1 191 ? -10.273 -14.219 -7.223 1 98.81 191 TRP B CA 1
ATOM 3604 C C . TRP B 1 191 ? -9.812 -15.406 -6.387 1 98.81 191 TRP B C 1
ATOM 3606 O O . TRP B 1 191 ? -10.445 -16.469 -6.391 1 98.81 191 TRP B O 1
ATOM 3616 N N . GLY B 1 192 ? -8.656 -15.266 -5.824 1 98.81 192 GLY B N 1
ATOM 3617 C CA . GLY B 1 192 ? -8.062 -16.266 -4.949 1 98.81 192 GLY B CA 1
ATOM 3618 C C . GLY B 1 192 ? -7.309 -15.664 -3.779 1 98.81 192 GLY B C 1
ATOM 3619 O O . GLY B 1 192 ? -7.434 -14.469 -3.502 1 98.81 192 GLY B O 1
ATOM 3620 N N . ILE B 1 193 ? -6.609 -16.531 -3.033 1 98.88 193 ILE B N 1
ATOM 3621 C CA . ILE B 1 193 ? -5.977 -16.109 -1.787 1 98.88 193 ILE B CA 1
ATOM 3622 C C . ILE B 1 193 ? -4.641 -16.844 -1.622 1 98.88 193 ILE B C 1
ATOM 3624 O O . ILE B 1 193 ? -4.52 -18.016 -1.962 1 98.88 193 ILE B O 1
ATOM 3628 N N . THR B 1 194 ? -3.697 -16.141 -1.214 1 98.75 194 THR B N 1
ATOM 3629 C CA . THR B 1 194 ? -2.506 -16.672 -0.569 1 98.75 194 THR B CA 1
ATOM 3630 C C . THR B 1 194 ? -2.07 -15.789 0.594 1 98.75 194 THR B C 1
ATOM 3632 O O . THR B 1 194 ? -2.555 -14.664 0.739 1 98.75 194 THR B O 1
ATOM 3635 N N . HIS B 1 195 ? -1.344 -16.359 1.523 1 97.38 195 HIS B N 1
ATOM 3636 C CA . HIS B 1 195 ? -0.793 -15.469 2.543 1 97.38 195 HIS B CA 1
ATOM 3637 C C . HIS B 1 195 ? 0.522 -16.016 3.092 1 97.38 195 HIS B C 1
ATOM 3639 O O . HIS B 1 195 ? 0.696 -17.234 3.213 1 97.38 195 HIS B O 1
ATOM 3645 N N . ALA B 1 196 ? 1.403 -15.172 3.332 1 97.69 196 ALA B N 1
ATOM 3646 C CA . ALA B 1 196 ? 2.744 -15.469 3.824 1 97.69 196 ALA B CA 1
ATOM 3647 C C . ALA B 1 196 ? 2.705 -15.93 5.281 1 97.69 196 ALA B C 1
ATOM 3649 O O . ALA B 1 196 ? 1.804 -15.547 6.031 1 97.69 196 ALA B O 1
ATOM 3650 N N . HIS B 1 197 ? 3.596 -16.797 5.676 1 96.94 197 HIS B N 1
ATOM 3651 C CA . HIS B 1 197 ? 3.824 -17.234 7.047 1 96.94 197 HIS B CA 1
ATOM 3652 C C . HIS B 1 197 ? 2.611 -17.984 7.598 1 96.94 197 HIS B C 1
ATOM 3654 O O . HIS B 1 197 ? 2.289 -17.859 8.781 1 96.94 197 HIS B O 1
ATOM 3660 N N . ARG B 1 198 ? 1.976 -18.641 6.746 1 98.12 198 ARG B N 1
ATOM 3661 C CA . ARG B 1 198 ? 0.773 -19.375 7.105 1 98.12 198 ARG B CA 1
ATOM 3662 C C . ARG B 1 198 ? 1.103 -20.531 8.055 1 98.12 198 ARG B C 1
ATOM 3664 O O . ARG B 1 198 ? 2.023 -21.312 7.801 1 98.12 198 ARG B O 1
ATOM 3671 N N . LYS B 1 199 ? 0.31 -20.609 9.133 1 97.94 199 LYS B N 1
ATOM 3672 C CA . LYS B 1 199 ? 0.521 -21.688 10.086 1 97.94 199 LYS B CA 1
ATOM 3673 C C . LYS B 1 199 ? -0.785 -22.422 10.383 1 97.94 199 LYS B C 1
ATOM 3675 O O . LYS B 1 199 ? -0.825 -23.312 11.234 1 97.94 199 LYS B O 1
ATOM 3680 N N . ASN B 1 200 ? -1.822 -22 9.836 1 97.81 200 ASN B N 1
ATOM 3681 C CA . ASN B 1 200 ? -3.139 -22.625 9.906 1 97.81 200 ASN B CA 1
ATOM 3682 C C . ASN B 1 200 ? -3.965 -22.344 8.656 1 97.81 200 ASN B C 1
ATOM 3684 O O . ASN B 1 200 ? -3.447 -21.812 7.672 1 97.81 200 ASN B O 1
ATOM 3688 N N . TYR B 1 201 ? -5.227 -22.703 8.609 1 98.31 201 TYR B N 1
ATOM 3689 C CA . TYR B 1 201 ? -6 -22.641 7.379 1 98.31 201 TYR B CA 1
ATOM 3690 C C . TYR B 1 201 ? -7.258 -21.797 7.574 1 98.31 201 TYR B C 1
ATOM 3692 O O . TYR B 1 201 ? -8.25 -21.984 6.867 1 98.31 201 TYR B O 1
ATOM 3700 N N . GLU B 1 202 ? -7.242 -20.875 8.625 1 98.19 202 GLU B N 1
ATOM 3701 C CA . GLU B 1 202 ? -8.406 -20.047 8.938 1 98.19 202 GLU B CA 1
ATOM 3702 C C . GLU B 1 202 ? -8.719 -19.094 7.793 1 98.19 202 GLU B C 1
ATOM 3704 O O . GLU B 1 202 ? -9.867 -19.016 7.34 1 98.19 202 GLU B O 1
ATOM 3709 N N . VAL B 1 203 ? -7.711 -18.422 7.289 1 98.69 203 VAL B N 1
ATOM 3710 C CA . VAL B 1 203 ? -7.898 -17.438 6.223 1 98.69 203 VAL B CA 1
ATOM 3711 C C . VAL B 1 203 ? -8.32 -18.156 4.941 1 98.69 203 VAL B C 1
ATOM 3713 O O . VAL B 1 203 ? -9.211 -17.672 4.23 1 98.69 203 VAL B O 1
ATOM 3716 N N . PHE B 1 204 ? -7.691 -19.312 4.656 1 98.81 204 PHE B N 1
ATOM 3717 C CA . PHE B 1 204 ? -8.086 -20.109 3.496 1 98.81 204 PHE B CA 1
ATOM 3718 C C . PHE B 1 204 ? -9.547 -20.531 3.598 1 98.81 204 PHE B C 1
ATOM 3720 O O . PHE B 1 204 ? -10.297 -20.406 2.629 1 98.81 204 PHE B O 1
ATOM 3727 N N . SER B 1 205 ? -9.914 -20.984 4.777 1 98.81 205 SER B N 1
ATOM 3728 C CA . SER B 1 205 ? -11.289 -21.438 4.988 1 98.81 205 SER B CA 1
ATOM 3729 C C . SER B 1 205 ? -12.281 -20.297 4.77 1 98.81 205 SER B C 1
ATOM 3731 O O . SER B 1 205 ? -13.297 -20.484 4.098 1 98.81 205 SER B O 1
ATOM 3733 N N . ALA B 1 206 ? -11.945 -19.156 5.332 1 98.88 206 ALA B N 1
ATOM 3734 C CA . ALA B 1 206 ? -12.812 -17.984 5.156 1 98.88 206 ALA B CA 1
ATOM 3735 C C . ALA B 1 206 ? -12.914 -17.594 3.688 1 98.88 206 ALA B C 1
ATOM 3737 O O . ALA B 1 206 ? -14 -17.328 3.184 1 98.88 206 ALA B O 1
ATOM 3738 N N . ALA B 1 207 ? -11.789 -17.578 3.012 1 98.88 207 ALA B N 1
ATOM 3739 C CA . ALA B 1 207 ? -11.758 -17.203 1.603 1 98.88 207 ALA B CA 1
ATOM 3740 C C . ALA B 1 207 ? -12.602 -18.156 0.758 1 98.88 207 ALA B C 1
ATOM 3742 O O . ALA B 1 207 ? -13.398 -17.719 -0.076 1 98.88 207 ALA B O 1
ATOM 3743 N N . LEU B 1 208 ? -12.391 -19.422 0.99 1 98.88 208 LEU B N 1
ATOM 3744 C CA . LEU B 1 208 ? -13.172 -20.422 0.264 1 98.88 208 LEU B CA 1
ATOM 3745 C C . LEU B 1 208 ? -14.664 -20.25 0.537 1 98.88 208 LEU B C 1
ATOM 3747 O O . LEU B 1 208 ? -15.477 -20.297 -0.386 1 98.88 208 LEU B O 1
ATOM 3751 N N . GLY B 1 209 ? -14.969 -20 1.767 1 98.62 209 GLY B N 1
ATOM 3752 C CA . GLY B 1 209 ? -16.359 -19.75 2.125 1 98.62 209 GLY B CA 1
ATOM 3753 C C . GLY B 1 209 ? -16.922 -18.5 1.462 1 98.62 209 GLY B C 1
ATOM 3754 O O . GLY B 1 209 ? -18.125 -18.438 1.18 1 98.62 209 GLY B O 1
ATOM 3755 N N . MET B 1 210 ? -16.078 -17.594 1.185 1 98.56 210 MET B N 1
ATOM 3756 C CA . MET B 1 210 ? -16.469 -16.312 0.585 1 98.56 210 MET B CA 1
ATOM 3757 C C . MET B 1 210 ? -16.5 -16.422 -0.936 1 98.56 210 MET B C 1
ATOM 3759 O O . MET B 1 210 ? -16.828 -15.453 -1.62 1 98.56 210 MET B O 1
ATOM 3763 N N . GLY B 1 211 ? -16.031 -17.547 -1.495 1 98.44 211 GLY B N 1
ATOM 3764 C CA . GLY B 1 211 ? -16.188 -17.734 -2.928 1 98.44 211 GLY B CA 1
ATOM 3765 C C . GLY B 1 211 ? -14.867 -17.719 -3.676 1 98.44 211 GLY B C 1
ATOM 3766 O O . GLY B 1 211 ? -14.852 -17.594 -4.902 1 98.44 211 GLY B O 1
ATOM 3767 N N . ALA B 1 212 ? -13.781 -17.844 -3.01 1 98.88 212 ALA B N 1
ATOM 3768 C CA . ALA B 1 212 ? -12.492 -17.859 -3.686 1 98.88 212 ALA B CA 1
ATOM 3769 C C . ALA B 1 212 ? -12.422 -19 -4.707 1 98.88 212 ALA B C 1
ATOM 3771 O O . ALA B 1 212 ? -12.828 -20.125 -4.418 1 98.88 212 ALA B O 1
ATOM 3772 N N . SER B 1 213 ? -11.906 -18.641 -5.871 1 98.81 213 SER B N 1
ATOM 3773 C CA . SER B 1 213 ? -11.797 -19.609 -6.953 1 98.81 213 SER B CA 1
ATOM 3774 C C . SER B 1 213 ? -10.445 -20.312 -6.93 1 98.81 213 SER B C 1
ATOM 3776 O O . SER B 1 213 ? -10.289 -21.391 -7.512 1 98.81 213 SER B O 1
ATOM 3778 N N . THR B 1 214 ? -9.492 -19.688 -6.309 1 98.88 214 THR B N 1
ATOM 3779 C CA . THR B 1 214 ? -8.148 -20.25 -6.297 1 98.88 214 THR B CA 1
ATOM 3780 C C . THR B 1 214 ? -7.508 -20.094 -4.922 1 98.88 214 THR B C 1
ATOM 3782 O O . THR B 1 214 ? -7.859 -19.188 -4.168 1 98.88 214 THR B O 1
ATOM 3785 N N . VAL B 1 215 ? -6.641 -21.047 -4.582 1 98.88 215 VAL B N 1
ATOM 3786 C CA . VAL B 1 215 ? -5.797 -21 -3.395 1 98.88 215 VAL B CA 1
ATOM 3787 C C . VAL B 1 215 ? -4.355 -21.328 -3.773 1 98.88 215 VAL B C 1
ATOM 3789 O O . VAL B 1 215 ? -4.102 -22.328 -4.453 1 98.88 215 VAL B O 1
ATOM 3792 N N . ARG B 1 216 ? -3.496 -20.5 -3.383 1 98.94 216 ARG B N 1
ATOM 3793 C CA . ARG B 1 216 ? -2.09 -20.812 -3.598 1 98.94 216 ARG B CA 1
ATOM 3794 C C . ARG B 1 216 ? -1.419 -21.25 -2.295 1 98.94 216 ARG B C 1
ATOM 3796 O O . ARG B 1 216 ? -1.56 -20.562 -1.271 1 98.94 216 ARG B O 1
ATOM 3803 N N . VAL B 1 217 ? -0.709 -22.297 -2.354 1 98.81 217 VAL B N 1
ATOM 3804 C CA . VAL B 1 217 ? 0.051 -22.812 -1.222 1 98.81 217 VAL B CA 1
ATOM 3805 C C . VAL B 1 217 ? 1.434 -23.266 -1.688 1 98.81 217 VAL B C 1
ATOM 3807 O O . VAL B 1 217 ? 1.663 -23.438 -2.887 1 98.81 217 VAL B O 1
ATOM 3810 N N . GLY B 1 218 ? 2.371 -23.422 -0.757 1 98.81 218 GLY B N 1
ATOM 3811 C CA . GLY B 1 218 ? 3.711 -23.891 -1.073 1 98.81 218 GLY B CA 1
ATOM 3812 C C . GLY B 1 218 ? 4.793 -23.172 -0.287 1 98.81 218 GLY B C 1
ATOM 3813 O O . GLY B 1 218 ? 4.52 -22.203 0.42 1 98.81 218 GLY B O 1
ATOM 3814 N N . PHE B 1 219 ? 6.008 -23.594 -0.508 1 98.75 219 PHE B N 1
ATOM 3815 C CA . PHE B 1 219 ? 7.148 -23.172 0.296 1 98.75 219 PHE B CA 1
ATOM 3816 C C . PHE B 1 219 ? 7.461 -21.703 0.057 1 98.75 219 PHE B C 1
ATOM 3818 O O . PHE B 1 219 ? 8.117 -21.047 0.881 1 98.75 219 PHE B O 1
ATOM 3825 N N . GLU B 1 220 ? 7.047 -21.172 -1.1 1 98.38 220 GLU B N 1
ATOM 3826 C CA . GLU B 1 220 ? 7.219 -19.734 -1.305 1 98.38 220 GLU B CA 1
ATOM 3827 C C . GLU B 1 220 ? 6.52 -18.938 -0.208 1 98.38 220 GLU B C 1
ATOM 3829 O O . GLU B 1 220 ? 7.043 -17.906 0.25 1 98.38 220 GLU B O 1
ATOM 3834 N N . ASP B 1 221 ? 5.375 -19.438 0.224 1 98 221 ASP B N 1
ATOM 3835 C CA . ASP B 1 221 ? 4.543 -18.703 1.176 1 98 221 ASP B CA 1
ATOM 3836 C C . ASP B 1 221 ? 4.75 -19.219 2.596 1 98 221 ASP B C 1
ATOM 3838 O O . ASP B 1 221 ? 4.777 -18.453 3.551 1 98 221 ASP B O 1
ATOM 3842 N N . SER B 1 222 ? 4.805 -20.547 2.736 1 98.5 222 SER B N 1
ATOM 3843 C CA . SER B 1 222 ? 5 -21.172 4.039 1 98.5 222 SER B CA 1
ATOM 3844 C C . SER B 1 222 ? 5.234 -22.672 3.9 1 98.5 222 SER B C 1
ATOM 3846 O O . SER B 1 222 ? 4.582 -23.344 3.088 1 98.5 222 SER B O 1
ATOM 3848 N N . ASN B 1 223 ? 6.141 -23.172 4.734 1 98.5 223 ASN B N 1
ATOM 3849 C CA . ASN B 1 223 ? 6.332 -24.625 4.754 1 98.5 223 ASN B CA 1
ATOM 3850 C C . ASN B 1 223 ? 5.734 -25.25 6.008 1 98.5 223 ASN B C 1
ATOM 3852 O O . ASN B 1 223 ? 6.078 -26.375 6.367 1 98.5 223 ASN B O 1
ATOM 3856 N N . TYR B 1 224 ? 4.918 -24.531 6.719 1 98.62 224 TYR B N 1
ATOM 3857 C CA . TYR B 1 224 ? 4.23 -25.047 7.895 1 98.62 224 TYR B CA 1
ATOM 3858 C C . TYR B 1 224 ? 2.934 -25.75 7.5 1 98.62 224 TYR B C 1
ATOM 3860 O O . TYR B 1 224 ? 2.098 -25.172 6.801 1 98.62 224 TYR B O 1
ATOM 3868 N N . LEU B 1 225 ? 2.775 -27 7.969 1 98.38 225 LEU B N 1
ATOM 3869 C CA . LEU B 1 225 ? 1.522 -27.734 7.824 1 98.38 225 LEU B CA 1
ATOM 3870 C C . LEU B 1 225 ? 0.5 -27.266 8.859 1 98.38 225 LEU B C 1
ATOM 3872 O O . LEU B 1 225 ? -0.697 -27.203 8.562 1 98.38 225 LEU B O 1
ATOM 3876 N N . ASP B 1 226 ? 0.935 -27.078 10.023 1 97 226 ASP B N 1
ATOM 3877 C CA . ASP B 1 226 ? 0.208 -26.484 11.141 1 97 226 ASP B CA 1
ATOM 3878 C C . ASP B 1 226 ? 1.146 -25.688 12.039 1 97 226 ASP B C 1
ATOM 3880 O O . ASP B 1 226 ? 2.295 -25.422 11.68 1 97 226 ASP B O 1
ATOM 3884 N N . GLU B 1 227 ? 0.653 -25.234 13.141 1 96.69 227 GLU B N 1
ATOM 3885 C CA . GLU B 1 227 ? 1.366 -24.281 13.992 1 96.69 227 GLU B CA 1
ATOM 3886 C C . GLU B 1 227 ? 2.736 -24.812 14.391 1 96.69 227 GLU B C 1
ATOM 3888 O O . GLU B 1 227 ? 3.684 -24.047 14.562 1 96.69 227 GLU B O 1
ATOM 3893 N N . ASN B 1 228 ? 2.965 -26.109 14.391 1 97.19 228 ASN B N 1
ATOM 3894 C CA . ASN B 1 228 ? 4.16 -26.688 15 1 97.19 228 ASN B CA 1
ATOM 3895 C C . ASN B 1 228 ? 4.867 -27.641 14.047 1 97.19 228 ASN B C 1
ATOM 3897 O O . ASN B 1 228 ? 5.887 -28.234 14.406 1 97.19 228 ASN B O 1
ATOM 3901 N N . THR B 1 229 ? 4.352 -27.844 12.836 1 98.38 229 THR B N 1
ATOM 3902 C CA . THR B 1 229 ? 4.895 -28.875 11.945 1 98.38 229 THR B CA 1
ATOM 3903 C C . THR B 1 229 ? 5.355 -28.25 10.633 1 98.38 229 THR B C 1
ATOM 3905 O O . THR B 1 229 ? 4.543 -27.75 9.859 1 98.38 229 THR B O 1
ATOM 3908 N N . GLN B 1 230 ? 6.613 -28.281 10.375 1 98.19 230 GLN B N 1
ATOM 3909 C CA . GLN B 1 230 ? 7.172 -27.922 9.07 1 98.19 230 GLN B CA 1
ATOM 3910 C C . GLN B 1 230 ? 7.375 -29.172 8.211 1 98.19 230 GLN B C 1
ATOM 3912 O O . GLN B 1 230 ? 7.766 -30.219 8.711 1 98.19 230 GLN B O 1
ATOM 3917 N N . VAL B 1 231 ? 7.113 -29.031 6.984 1 98.38 231 VAL B N 1
ATOM 3918 C CA . VAL B 1 231 ? 7.242 -30.172 6.086 1 98.38 231 VAL B CA 1
ATOM 3919 C C . VAL B 1 231 ? 8.375 -29.922 5.094 1 98.38 231 VAL B C 1
ATOM 3921 O O . VAL B 1 231 ? 8.82 -28.781 4.926 1 98.38 231 VAL B O 1
ATOM 3924 N N . ASP B 1 232 ? 8.859 -30.984 4.457 1 97.31 232 ASP B N 1
ATOM 3925 C CA . ASP B 1 232 ? 10.008 -30.859 3.562 1 97.31 232 ASP B CA 1
ATOM 3926 C C . ASP B 1 232 ? 9.594 -31.109 2.113 1 97.31 232 ASP B C 1
ATOM 3928 O O . ASP B 1 232 ? 10.438 -31.062 1.21 1 97.31 232 ASP B O 1
ATOM 3932 N N . LYS B 1 233 ? 8.289 -31.406 1.926 1 98.31 233 LYS B N 1
ATOM 3933 C CA . LYS B 1 233 ? 7.73 -31.516 0.582 1 98.31 233 LYS B CA 1
ATOM 3934 C C . LYS B 1 233 ? 6.441 -30.703 0.457 1 98.31 233 LYS B C 1
ATOM 3936 O O . LYS B 1 233 ? 5.629 -30.672 1.386 1 98.31 233 LYS B O 1
ATOM 3941 N N . ASN B 1 234 ? 6.254 -30.078 -0.694 1 98.88 234 ASN B N 1
ATOM 3942 C CA . ASN B 1 234 ? 5.078 -29.25 -0.92 1 98.88 234 ASN B CA 1
ATOM 3943 C C . ASN B 1 234 ? 3.801 -30.078 -0.971 1 98.88 234 ASN B C 1
ATOM 3945 O O . ASN B 1 234 ? 2.721 -29.578 -0.648 1 98.88 234 ASN B O 1
ATOM 3949 N N . VAL B 1 235 ? 3.918 -31.359 -1.338 1 98.88 235 VAL B N 1
ATOM 3950 C CA . VAL B 1 235 ? 2.754 -32.219 -1.556 1 98.88 235 VAL B CA 1
ATOM 3951 C C . VAL B 1 235 ? 1.918 -32.281 -0.28 1 98.88 235 VAL B C 1
ATOM 3953 O O . VAL B 1 235 ? 0.688 -32.344 -0.34 1 98.88 235 VAL B O 1
ATOM 3956 N N . PHE B 1 236 ? 2.514 -32.219 0.876 1 98.81 236 PHE B N 1
ATOM 3957 C CA . PHE B 1 236 ? 1.789 -32.281 2.139 1 98.81 236 PHE B CA 1
ATOM 3958 C C . PHE B 1 236 ? 0.892 -31.078 2.311 1 98.81 236 PHE B C 1
ATOM 3960 O O . PHE B 1 236 ? -0.212 -31.188 2.848 1 98.81 236 PHE B O 1
ATOM 3967 N N . LEU B 1 237 ? 1.365 -29.938 1.863 1 98.88 237 LEU B N 1
ATOM 3968 C CA . LEU B 1 237 ? 0.573 -28.719 1.924 1 98.88 237 LEU B CA 1
ATOM 3969 C C . LEU B 1 237 ? -0.588 -28.781 0.937 1 98.88 237 LEU B C 1
ATOM 3971 O O . LEU B 1 237 ? -1.713 -28.406 1.275 1 98.88 237 LEU B O 1
ATOM 3975 N N . VAL B 1 238 ? -0.338 -29.266 -0.236 1 98.94 238 VAL B N 1
ATOM 3976 C CA . VAL B 1 238 ? -1.365 -29.375 -1.267 1 98.94 238 VAL B CA 1
ATOM 3977 C C . VAL B 1 238 ? -2.443 -30.359 -0.817 1 98.94 238 VAL B C 1
ATOM 3979 O O . VAL B 1 238 ? -3.639 -30.078 -0.95 1 98.94 238 VAL B O 1
ATOM 3982 N N . GLU B 1 239 ? -2.021 -31.469 -0.282 1 98.88 239 GLU B N 1
ATOM 3983 C CA . GLU B 1 239 ? -2.969 -32.469 0.206 1 98.88 239 GLU B CA 1
ATOM 3984 C C . GLU B 1 239 ? -3.889 -31.891 1.271 1 98.88 239 GLU B C 1
ATOM 3986 O O . GLU B 1 239 ? -5.094 -32.156 1.274 1 98.88 239 GLU B O 1
ATOM 3991 N N . ARG B 1 240 ? -3.289 -31.188 2.178 1 98.75 240 ARG B N 1
ATOM 3992 C CA . ARG B 1 240 ? -4.07 -30.578 3.254 1 98.75 240 ARG B CA 1
ATOM 3993 C C . ARG B 1 240 ? -5.125 -29.625 2.697 1 98.75 240 ARG B C 1
ATOM 3995 O O . ARG B 1 240 ? -6.273 -29.641 3.148 1 98.75 240 ARG B O 1
ATOM 4002 N N . VAL B 1 241 ? -4.754 -28.797 1.747 1 98.88 241 VAL B N 1
ATOM 4003 C CA . VAL B 1 241 ? -5.684 -27.844 1.142 1 98.88 241 VAL B CA 1
ATOM 4004 C C . VAL B 1 241 ? -6.746 -28.594 0.346 1 98.88 241 VAL B C 1
ATOM 4006 O O . VAL B 1 241 ? -7.926 -28.234 0.37 1 98.88 241 VAL B O 1
ATOM 4009 N N . ALA B 1 242 ? -6.328 -29.641 -0.401 1 98.88 242 ALA B N 1
ATOM 4010 C CA . ALA B 1 242 ? -7.285 -30.469 -1.126 1 98.88 242 ALA B CA 1
ATOM 4011 C C . ALA B 1 242 ? -8.305 -31.094 -0.175 1 98.88 242 ALA B C 1
ATOM 4013 O O . ALA B 1 242 ? -9.5 -31.125 -0.481 1 98.88 242 ALA B O 1
ATOM 4014 N N . GLU B 1 243 ? -7.816 -31.547 0.922 1 98.69 243 GLU B N 1
ATOM 4015 C CA . GLU B 1 243 ? -8.711 -32.094 1.94 1 98.69 243 GLU B CA 1
ATOM 4016 C C . GLU B 1 243 ? -9.688 -31.031 2.445 1 98.69 243 GLU B C 1
ATOM 4018 O O . GLU B 1 243 ? -10.875 -31.312 2.611 1 98.69 243 GLU B O 1
ATOM 4023 N N . LEU B 1 244 ? -9.164 -29.891 2.766 1 98.75 244 LEU B N 1
ATOM 4024 C CA . LEU B 1 244 ? -10 -28.781 3.211 1 98.75 244 LEU B CA 1
ATOM 4025 C C . LEU B 1 244 ? -11.109 -28.484 2.199 1 98.75 244 LEU B C 1
ATOM 4027 O O . LEU B 1 244 ? -12.273 -28.344 2.574 1 98.75 244 LEU B O 1
ATOM 4031 N N . ILE B 1 245 ? -10.758 -28.422 0.934 1 98.81 245 ILE B N 1
ATOM 4032 C CA . ILE B 1 245 ? -11.688 -28.156 -0.16 1 98.81 245 ILE B CA 1
ATOM 4033 C C . ILE B 1 245 ? -12.75 -29.266 -0.208 1 98.81 245 ILE B C 1
ATOM 4035 O O . ILE B 1 245 ? -13.938 -28.969 -0.33 1 98.81 245 ILE B O 1
ATOM 4039 N N . ASP B 1 246 ? -12.305 -30.469 -0.072 1 98.44 246 ASP B N 1
ATOM 4040 C CA . ASP B 1 246 ? -13.203 -31.609 -0.118 1 98.44 246 ASP B CA 1
ATOM 4041 C C . ASP B 1 246 ? -14.195 -31.578 1.044 1 98.44 246 ASP B C 1
ATOM 4043 O O . ASP B 1 246 ? -15.398 -31.766 0.85 1 98.44 246 ASP B O 1
ATOM 4047 N N . VAL B 1 247 ? -13.719 -31.312 2.223 1 98.25 247 VAL B N 1
ATOM 4048 C CA . VAL B 1 247 ? -14.539 -31.297 3.426 1 98.25 247 VAL B CA 1
ATOM 4049 C C . VAL B 1 247 ? -15.602 -30.203 3.307 1 98.25 247 VAL B C 1
ATOM 4051 O O . VAL B 1 247 ? -16.719 -30.344 3.812 1 98.25 247 VAL B O 1
ATOM 4054 N N . MET B 1 248 ? -15.336 -29.188 2.572 1 98.31 248 MET B N 1
ATOM 4055 C CA . MET B 1 248 ? -16.266 -28.078 2.395 1 98.31 248 MET B CA 1
ATOM 4056 C C . MET B 1 248 ? -17.297 -28.391 1.317 1 98.31 248 MET B C 1
ATOM 4058 O O . MET B 1 248 ? -18.203 -27.594 1.079 1 98.31 248 MET B O 1
ATOM 4062 N N . GLY B 1 249 ? -17.094 -29.5 0.677 1 98.31 249 GLY B N 1
ATOM 4063 C CA . GLY B 1 249 ? -18.031 -29.922 -0.346 1 98.31 249 GLY B CA 1
ATOM 4064 C C . GLY B 1 249 ? -17.672 -29.438 -1.735 1 98.31 249 GLY B C 1
ATOM 4065 O O . GLY B 1 249 ? -18.516 -29.359 -2.619 1 98.31 249 GLY B O 1
ATOM 4066 N N . PHE B 1 250 ? -16.438 -29 -1.91 1 98.62 250 PHE B N 1
ATOM 4067 C CA . PHE B 1 250 ? -15.891 -28.578 -3.189 1 98.62 250 PHE B CA 1
ATOM 4068 C C . PHE B 1 250 ? -14.914 -29.609 -3.73 1 98.62 250 PHE B C 1
ATOM 4070 O O . PHE B 1 250 ? -14.82 -30.719 -3.191 1 98.62 250 PHE B O 1
ATOM 4077 N N . ALA B 1 251 ? -14.305 -29.344 -4.895 1 98.69 251 ALA B N 1
ATOM 4078 C CA . ALA B 1 251 ? -13.305 -30.234 -5.457 1 98.69 251 ALA B CA 1
ATOM 4079 C C . ALA B 1 251 ? -12.156 -29.469 -6.094 1 98.69 251 ALA B C 1
ATOM 4081 O O . ALA B 1 251 ? -12.375 -28.422 -6.723 1 98.69 251 ALA B O 1
ATOM 4082 N N . PRO B 1 252 ? -10.977 -29.953 -5.969 1 98.75 252 PRO B N 1
ATOM 4083 C CA . PRO B 1 252 ? -9.883 -29.328 -6.711 1 98.75 252 PRO B CA 1
ATOM 4084 C C . PRO B 1 252 ? -10.086 -29.391 -8.227 1 98.75 252 PRO B C 1
ATOM 4086 O O . PRO B 1 252 ? -10.562 -30.406 -8.75 1 98.75 252 PRO B O 1
ATOM 4089 N N . ALA B 1 253 ? -9.844 -28.312 -8.922 1 98.81 253 ALA B N 1
ATOM 4090 C CA . ALA B 1 253 ? -9.875 -28.297 -10.383 1 98.81 253 ALA B CA 1
ATOM 4091 C C . ALA B 1 253 ? -8.648 -28.984 -10.969 1 98.81 253 ALA B C 1
ATOM 4093 O O . ALA B 1 253 ? -7.52 -28.719 -10.57 1 98.81 253 ALA B O 1
ATOM 4094 N N . THR B 1 254 ? -8.891 -29.875 -11.93 1 98.25 254 THR B N 1
ATOM 4095 C CA . THR B 1 254 ? -7.777 -30.391 -12.719 1 98.25 254 THR B CA 1
ATOM 4096 C C . THR B 1 254 ? -7.16 -29.297 -13.578 1 98.25 254 THR B C 1
ATOM 4098 O O . THR B 1 254 ? -7.742 -28.219 -13.734 1 98.25 254 THR B O 1
ATOM 4101 N N . HIS B 1 255 ? -5.973 -29.625 -14.094 1 98.06 255 HIS B N 1
ATOM 4102 C CA . HIS B 1 255 ? -5.34 -28.625 -14.945 1 98.06 255 HIS B CA 1
ATOM 4103 C C . HIS B 1 255 ? -6.207 -28.297 -16.156 1 98.06 255 HIS B C 1
ATOM 4105 O O . HIS B 1 255 ? -6.242 -27.156 -16.609 1 98.06 255 HIS B O 1
ATOM 4111 N N . ASP B 1 256 ? -6.922 -29.25 -16.719 1 97.56 256 AS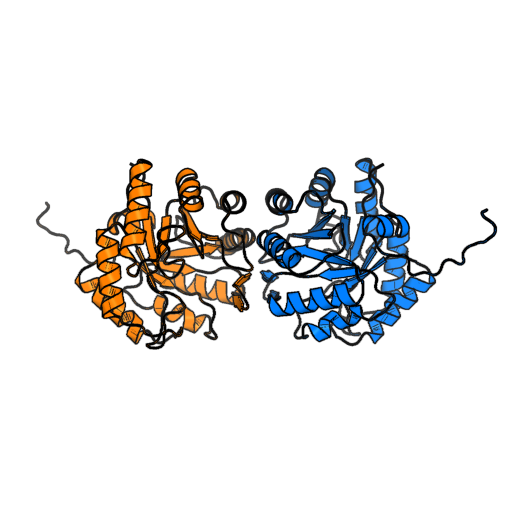P B N 1
ATOM 4112 C CA . ASP B 1 256 ? -7.805 -29 -17.859 1 97.56 256 ASP B CA 1
ATOM 4113 C C . ASP B 1 256 ? -8.992 -28.125 -17.453 1 97.56 256 ASP B C 1
ATOM 4115 O O . ASP B 1 256 ? -9.359 -27.188 -18.156 1 97.56 256 ASP B O 1
ATOM 4119 N N . GLU B 1 257 ? -9.57 -28.453 -16.328 1 98.12 257 GLU B N 1
ATOM 4120 C CA . GLU B 1 257 ? -10.664 -27.641 -15.805 1 98.12 257 GLU B CA 1
ATOM 4121 C C . GLU B 1 257 ? -10.203 -26.219 -15.492 1 98.12 257 GLU B C 1
ATOM 4123 O O . GLU B 1 257 ? -10.93 -25.266 -15.75 1 98.12 257 GLU B O 1
ATOM 4128 N N . ALA B 1 258 ? -9.023 -26.156 -14.898 1 98.12 258 ALA B N 1
ATOM 4129 C CA . ALA B 1 258 ? -8.453 -24.844 -14.562 1 98.12 258 ALA B CA 1
ATOM 4130 C C . ALA B 1 258 ? -8.242 -24 -15.82 1 98.12 258 ALA B C 1
ATOM 4132 O O . ALA B 1 258 ? -8.484 -22.797 -15.812 1 98.12 258 ALA B O 1
ATOM 4133 N N . ARG B 1 259 ? -7.777 -24.641 -16.922 1 97.94 259 ARG B N 1
ATOM 4134 C CA . ARG B 1 259 ? -7.609 -23.922 -18.188 1 97.94 259 ARG B CA 1
ATOM 4135 C C . ARG B 1 259 ? -8.938 -23.359 -18.672 1 97.94 259 ARG B C 1
ATOM 4137 O O . ARG B 1 259 ? -8.992 -22.219 -19.172 1 97.94 259 ARG B O 1
ATOM 4144 N N . LYS B 1 260 ? -9.961 -24.078 -18.516 1 97 260 LYS B N 1
ATOM 4145 C CA . LYS B 1 260 ? -11.289 -23.594 -18.891 1 97 260 LYS B CA 1
ATOM 4146 C C . LYS B 1 260 ? -11.719 -22.438 -17.984 1 97 260 LYS B C 1
ATOM 4148 O O . LYS B 1 260 ? -12.227 -21.422 -18.469 1 97 260 LYS B O 1
ATOM 4153 N N . MET B 1 261 ? -11.461 -22.594 -16.672 1 97.06 261 MET B N 1
ATOM 4154 C CA . MET B 1 261 ? -11.805 -21.578 -15.695 1 97.06 261 MET B CA 1
ATOM 4155 C C . MET B 1 261 ? -11.133 -20.25 -16.031 1 97.06 261 MET B C 1
ATOM 4157 O O . MET B 1 261 ? -11.742 -19.188 -15.875 1 97.06 261 MET B O 1
ATOM 4161 N N . LEU B 1 262 ? -9.898 -20.281 -16.516 1 97.06 262 LEU B N 1
ATOM 4162 C CA . LEU B 1 262 ? -9.078 -19.094 -16.703 1 97.06 262 LEU B CA 1
ATOM 4163 C C . LEU B 1 262 ? -9.078 -18.656 -18.156 1 97.06 262 LEU B C 1
ATOM 4165 O O . LEU B 1 262 ? -8.43 -17.672 -18.516 1 97.06 262 LEU B O 1
ATOM 4169 N N . SER B 1 263 ? -9.773 -19.406 -19.062 1 95.38 263 SER B N 1
ATOM 4170 C CA . SER B 1 263 ? -9.836 -19.109 -20.484 1 95.38 263 SER B CA 1
ATOM 4171 C C . SER B 1 263 ? -8.453 -19.203 -21.141 1 95.38 263 SER B C 1
ATOM 4173 O O . SER B 1 263 ? -8.086 -18.344 -21.938 1 95.38 263 SER B O 1
ATOM 4175 N N . ILE B 1 264 ? -7.703 -20.188 -20.578 1 94.69 264 ILE B N 1
ATOM 4176 C CA . ILE B 1 264 ? -6.41 -20.469 -21.188 1 94.69 264 ILE B CA 1
ATOM 4177 C C . ILE B 1 264 ? -6.598 -21.391 -22.406 1 94.69 264 ILE B C 1
ATOM 4179 O O . ILE B 1 264 ? -7.227 -22.438 -22.297 1 94.69 264 ILE B O 1
ATOM 4183 N N . LYS B 1 265 ? -6.242 -20.891 -23.672 1 82.44 265 LYS B N 1
ATOM 4184 C CA . LYS B 1 265 ? -6.414 -21.656 -24.891 1 82.44 265 LYS B CA 1
ATOM 4185 C C . LYS B 1 265 ? -5.438 -22.828 -24.938 1 82.44 265 LYS B C 1
ATOM 4187 O O . LYS B 1 265 ? -4.285 -22.703 -24.531 1 82.44 265 LYS B O 1
ATOM 4192 N N . ASN B 1 266 ? -5.977 -24.031 -25.016 1 64.75 266 ASN B N 1
ATOM 4193 C CA . ASN B 1 266 ? -5.168 -25.25 -25.094 1 64.75 266 ASN B CA 1
ATOM 4194 C C . ASN B 1 266 ? -4.191 -25.188 -26.266 1 64.75 266 ASN B C 1
ATOM 4196 O O . ASN B 1 266 ? -4.598 -24.938 -27.406 1 64.75 266 ASN B O 1
ATOM 4200 N N . SER B 1 267 ? -3.016 -24.766 -26.109 1 51.03 267 SER B N 1
ATOM 4201 C CA . SER B 1 267 ? -2.068 -24.891 -27.203 1 51.03 267 SER B CA 1
ATOM 4202 C C . SER B 1 267 ? -1.771 -26.359 -27.516 1 51.03 267 SER B C 1
ATOM 4204 O O . SER B 1 267 ? -1.039 -26.656 -28.453 1 51.03 267 SER B O 1
ATOM 4206 N N . ILE B 1 268 ? -1.854 -27.344 -26.609 1 47.94 268 ILE B N 1
ATOM 4207 C CA . ILE B 1 268 ? -1.407 -28.688 -26.969 1 47.94 268 ILE B CA 1
ATOM 4208 C C . ILE B 1 268 ? -2.291 -29.234 -28.094 1 47.94 268 ILE B C 1
ATOM 4210 O O . ILE B 1 268 ? -3.52 -29.234 -27.969 1 47.94 268 ILE B O 1
ATOM 4214 N N . GLY B 1 269 ? -1.792 -29.281 -29.344 1 40.22 269 GLY B N 1
ATOM 4215 C CA . GLY B 1 269 ? -2.285 -30 -30.516 1 40.22 269 GLY B CA 1
ATOM 4216 C C . GLY B 1 269 ? -2.857 -31.359 -30.172 1 40.22 269 GLY B C 1
ATOM 4217 O O . GLY B 1 269 ? -2.117 -32.344 -30.062 1 40.22 269 GLY B O 1
ATOM 4218 N N . GLY B 1 270 ? -3.605 -31.672 -29.328 1 33.59 270 GLY B N 1
ATOM 4219 C CA . GLY B 1 270 ? -4.199 -32.969 -29.641 1 33.59 270 GLY B CA 1
ATOM 4220 C C . GLY B 1 270 ? -4.711 -33.062 -31.062 1 33.59 270 GLY B C 1
ATOM 4221 O O . GLY B 1 270 ? -5.164 -32.062 -31.625 1 33.59 270 GLY B O 1
ATOM 4222 N N . LYS B 1 271 ? -4.145 -34.031 -31.875 1 38.16 271 LYS B N 1
ATOM 4223 C CA . LYS B 1 271 ? -4.695 -34.562 -33.125 1 38.16 271 LYS B CA 1
ATOM 4224 C C . LYS B 1 271 ? -6.211 -34.719 -33.031 1 38.16 271 LYS B C 1
ATOM 4226 O O . LYS B 1 271 ? -6.73 -35.156 -32 1 38.16 271 LYS B O 1
ATOM 4231 N N . ASN B 1 272 ? -6.996 -33.875 -33.531 1 34.22 272 ASN B N 1
ATOM 4232 C CA . ASN B 1 272 ? -8.289 -34.438 -33.906 1 34.22 272 ASN B CA 1
ATOM 4233 C C . ASN B 1 272 ? -8.25 -35.969 -34.031 1 34.22 272 ASN B C 1
ATOM 4235 O O . ASN B 1 272 ? -7.523 -36.5 -34.844 1 34.22 272 ASN B O 1
ATOM 4239 N N . CYS B 1 273 ? -8.305 -36.625 -33 1 33 273 CYS B N 1
ATOM 4240 C CA . CYS B 1 273 ? -8.672 -38.031 -33.188 1 33 273 CYS B CA 1
ATOM 4241 C C . CYS B 1 273 ? -9.852 -38.156 -34.125 1 33 273 CYS B C 1
ATOM 4243 O O . CYS B 1 273 ? -10.945 -37.656 -33.844 1 33 273 CYS B O 1
ATOM 4245 N N . VAL B 1 274 ? -9.641 -38.281 -35.469 1 35.53 274 VAL B N 1
ATOM 4246 C CA . VAL B 1 274 ? -10.562 -38.656 -36.562 1 35.53 274 VAL B CA 1
ATOM 4247 C C . VAL B 1 274 ? -11.484 -39.781 -36.094 1 35.53 274 VAL B C 1
ATOM 4249 O O . VAL B 1 274 ? -12.461 -40.094 -36.781 1 35.53 274 VAL B O 1
ATOM 4252 N N . TYR B 1 275 ? -11.047 -40.688 -35.125 1 30.73 275 TYR B N 1
ATOM 4253 C CA . TYR B 1 275 ? -11.914 -41.812 -34.875 1 30.73 275 TYR B CA 1
ATOM 4254 C C . TYR B 1 275 ? -13.055 -41.438 -33.938 1 30.73 275 TYR B C 1
ATOM 4256 O O . TYR B 1 275 ? -13.875 -42.281 -33.594 1 30.73 275 TYR B O 1
ATOM 4264 N N . CYS B 1 276 ? -13 -40.406 -33.125 1 25.5 276 CYS B N 1
ATOM 4265 C CA . CYS B 1 276 ? -14.227 -40.312 -32.344 1 25.5 276 CYS B CA 1
ATOM 4266 C C . CYS B 1 276 ? -15.32 -39.594 -33.125 1 25.5 276 CYS B C 1
ATOM 4268 O O . CYS B 1 276 ? -15.742 -38.5 -32.75 1 25.5 276 CYS B O 1
ATOM 4270 N N . GLU B 1 277 ? -15.352 -39.812 -34.438 1 22.73 277 GLU B N 1
ATOM 4271 C CA . GLU B 1 277 ? -16.688 -39.906 -35 1 22.73 277 GLU B CA 1
ATOM 4272 C C . GLU B 1 277 ? -17.453 -41.094 -34.438 1 22.73 277 GLU B C 1
ATOM 4274 O O . GLU B 1 277 ? -16.891 -42.156 -34.25 1 22.73 277 GLU B O 1
#

InterPro domains:
  IPR008567 Beta-keto acid cleavage enzyme [PF05853] (18-263)
  IPR008567 Beta-keto acid cleavage enzyme [PTHR37418] (18-265)
  IPR013785 Aldolase-type TIM barrel [G3DSA:3.20.20.70] (1-266)

Foldseek 3Di:
DAAAAEEEAADALPQQADDLLVLLVLVLLLLVLFHQEYEYACADRGNHGWLDCVSVVSSLVSNVVRDLRAYEYELFDDDPDQSVSSLSCLQPPSHAEYEAEQQWWDFPPDIRDDDRVSSLVSLVSCVVSVHAYAYEDQALVSLVSVVVSVVVGPHDPPHEYEYEACGPGTHHLDLVSVVVSVVSHDPRHAYAYDYAPDADCVSVLSCVVVPHRYYYDYNHRNQHPHNPDGDDGRSSVSNSVQVSQVVVVYGYDHNVRVCVVRVRPPPPPPPPPVPVD/DAAAAEEEAADALPQQADDLLVLLVLVLLLLVLFHQEYEYACADRGNHGWLDCVSVVSSLVSNVVRDLRAYEYELFDDDPDQSVSSLSCLQPPSHAEYEAEQQWWDFPPDIRDDDRVSSLVSLVSCVVSVHAYAYEDQAQVSLVSVVVSVVVGPHDPPHEYEYEACGPGTHHLDLVSVVVSVVNHDPRHAYAYDYAPDADCVSVLSCVVVPHRYYYDYNHRNQHPHNPDGDDGRSSVSNSSQVSQVVVVYGYDHNVRVCVVRVRDPPPPDPPPPPVD

Secondary structure (DSSP, 8-state):
--EEEEEE----TT--S--HHHHHHHHHHHHHHTEEEEEE--B-TTS-B-S--HHHHHHHHHHHTT---EEEEE---SSS--HHHHTGGGGSTT--EEEEE---EEETTEEE---HHHHHHHHHHHHHTTPEEEEEESSHHHHHHHHHHTTTS-PPSSPEEEEEE--TTS--SSHHHHHHHHTTS-TTSEEEEEETT--SSHHHHHHHHTT-SEEEESTTT--EEETTEE-SSHHHHHHHHHHHHHHTT-EEPPHHHHHHHHT----S-----GGG-/--EEEEEE----TT--S--HHHHHHHHHHHHHHTEEEEEE--B-TTS-B-S--HHHHHHHHHHHTT---EEEEE---SSS--HHHHTGGGGSTT--EEEEE-S-EEETTEEE---HHHHHHHHHHHHHTTPEEEEEESSHHHHHHHHHHTTTS-PPSSPEEEEEE--TTS--SSHHHHHHHHTTS-TTSEEEEEETT--SSHHHHHHHHTT-SEEEESTTT--EEETTEE-SSHHHHHHHHHHHHHHTT-EEPPHHHHHHHHT----S-----TT--

pLDDT: mean 95.36, std 12.52, range [22.72, 98.94]

Organism: NCBI:txid312168